Protein AF-0000000067512732 (afdb_homodimer)

Secondary structure (DSSP, 8-state):
--EEEEEEEEETTSSSHHHHHHHHHHHTT-EEEEEEEEEEEEETTEEEEEEEPPHHHHHHHHHHHHTTS-EEEEEE---BSHHHHHHHHHHHHHHT--SEEE----B-TTS-B-B-TTHHHHIIIIIGGG-SEE--BHHHHHHHHTS---SHHHHHHHHHHHHTTS-S-EEEBT---SSSEEEEEEEETTEEEEEEEEPP--S--BTHHHHHHHHHHHHHHTT--HHHHHHHHHHHHHHHHHT----SSSSPBP-TT-/--EEEEEEEEETTSSSHHHHHHHHHHHTT-EEEEEEEEEEEEETTEEEEEEEPPHHHHHHHHHHHHTTS-EEEEEE---BSHHHHHHHHHHHHHHT--SEEE----B-TTS-B-B-TTHHHHIIIIIGGG-SEE--BHHHHHHHHTS---SHHHHHHHHHHHHTTS-SEEEEBT---SSSEEEEEEEETTEEEEEEEEPP--S--BTHHHHHHHHHHHHHHTT--HHHHHHHHHHHHHHHHHT----SSSSPBP-TT-

Organism: Thermus thermophilus (strain ATCC 27634 / DSM 579 / HB8) (NCBI:txid300852)

pLDDT: mean 96.02, std 6.33, range [52.47, 98.94]

Sequence (516 aa):
MRVALTIAGSDSGGGAGVQADLKVFFRFGVYGTSALTLVTAQNTLGVQRVHLLPPEVVYAQIESVAQDFPLHAAKTGALGDAAIVEAVAEAVRRFGVRPLVVDPVMVAKSGDPLLAKEAAAALKERLFPLADLVTPNRLEAEALLGRPIRTLKEAEEAAKALLALGPKAVLLKGGHLEGEEAVDLLATRGGVLRFSAPRVHTRNTHGTGCTLSAAIAALLAKGRPLAEAVAEAKAYLTRALKTAPSLGHGHGPLDHWAMRVALTIAGSDSGGGAGVQADLKVFFRFGVYGTSALTLVTAQNTLGVQRVHLLPPEVVYAQIESVAQDFPLHAAKTGALGDAAIVEAVAEAVRRFGVRPLVVDPVMVAKSGDPLLAKEAAAALKERLFPLADLVTPNRLEAEALLGRPIRTLKEAEEAAKALLALGPKAVLLKGGHLEGEEAVDLLATRGGVLRFSAPRVHTRNTHGTGCTLSAAIAALLAKGRPLAEAVAEAKAYLTRALKTAPSLGHGHGPLDHWA

Radius of gyration: 22.58 Å; Cα contacts (8 Å, |Δi|>4): 1365; chains: 2; bounding box: 44×67×50 Å

Structure (mmCIF, N/CA/C/O backbone):
data_AF-0000000067512732-model_v1
#
loop_
_entity.id
_entity.type
_entity.pdbx_description
1 polymer 'hydroxymethylpyrimidine kinase'
#
loop_
_atom_site.group_PDB
_atom_site.id
_atom_site.type_symbol
_atom_site.label_atom_id
_atom_site.label_alt_id
_atom_site.label_comp_id
_atom_site.label_asym_id
_atom_site.label_entity_id
_atom_site.label_seq_id
_atom_site.pdbx_PDB_ins_code
_atom_site.Cartn_x
_atom_site.Cartn_y
_atom_site.Cartn_z
_atom_site.occupancy
_atom_site.B_iso_or_equiv
_atom_site.auth_seq_id
_atom_site.auth_comp_id
_atom_site.auth_asym_id
_atom_site.auth_atom_id
_atom_site.pdbx_PDB_model_num
ATOM 1 N N . MET A 1 1 ? -16.781 -0.708 -11.219 1 92.25 1 MET A N 1
ATOM 2 C CA . MET A 1 1 ? -15.344 -0.747 -10.961 1 92.25 1 MET A CA 1
ATOM 3 C C . MET A 1 1 ? -14.93 -2.107 -10.406 1 92.25 1 MET A C 1
ATOM 5 O O . MET A 1 1 ? -15.609 -2.672 -9.555 1 92.25 1 MET A O 1
ATOM 9 N N . ARG A 1 2 ? -13.883 -2.75 -10.992 1 97.62 2 ARG A N 1
ATOM 10 C CA . ARG A 1 2 ? -13.406 -4.055 -10.555 1 97.62 2 ARG A CA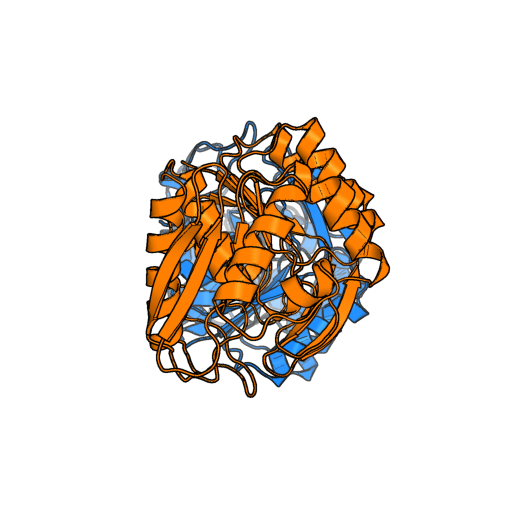 1
ATOM 11 C C . ARG A 1 2 ? -12.492 -3.926 -9.344 1 97.62 2 ARG A C 1
ATOM 13 O O . ARG A 1 2 ? -11.734 -2.959 -9.234 1 97.62 2 ARG A O 1
ATOM 20 N N . VAL A 1 3 ? -12.648 -4.887 -8.43 1 98.69 3 VAL A N 1
ATOM 21 C CA . VAL A 1 3 ? -11.922 -4.836 -7.164 1 98.69 3 VAL A CA 1
ATOM 22 C C . VAL A 1 3 ? -11.047 -6.078 -7.02 1 98.69 3 VAL A C 1
ATOM 24 O O . VAL A 1 3 ? -11.492 -7.195 -7.305 1 98.69 3 VAL A O 1
ATOM 27 N N . ALA A 1 4 ? -9.828 -5.891 -6.625 1 98.88 4 ALA A N 1
ATOM 28 C CA . ALA A 1 4 ? -8.922 -7.008 -6.344 1 98.88 4 ALA A CA 1
ATOM 29 C C . ALA A 1 4 ? -8.32 -6.891 -4.949 1 98.88 4 ALA A C 1
ATOM 31 O O . ALA A 1 4 ? -8.188 -5.785 -4.41 1 98.88 4 ALA A O 1
ATOM 32 N N . LEU A 1 5 ? -7.949 -8.031 -4.348 1 98.94 5 LEU A N 1
ATOM 33 C CA . LEU A 1 5 ? -7.34 -8.133 -3.025 1 98.94 5 LEU A CA 1
ATOM 34 C C . LEU A 1 5 ? -5.934 -8.711 -3.113 1 98.94 5 LEU A C 1
ATOM 36 O O . LEU A 1 5 ? -5.73 -9.773 -3.697 1 98.94 5 LEU A O 1
ATOM 40 N N . THR A 1 6 ? -4.973 -7.949 -2.658 1 98.94 6 THR A N 1
ATOM 41 C CA . THR A 1 6 ? -3.643 -8.516 -2.467 1 98.94 6 THR A CA 1
ATOM 42 C C . THR A 1 6 ? -3.443 -8.953 -1.019 1 98.94 6 THR A C 1
ATOM 44 O O . THR A 1 6 ? -3.752 -8.203 -0.09 1 98.94 6 THR A O 1
ATOM 47 N N . ILE A 1 7 ? -3.074 -10.188 -0.807 1 98.94 7 ILE A N 1
ATOM 48 C CA . ILE A 1 7 ? -2.715 -10.781 0.477 1 98.94 7 ILE A CA 1
ATOM 49 C C . ILE A 1 7 ? -1.218 -11.078 0.509 1 98.94 7 ILE A C 1
ATOM 51 O O . ILE A 1 7 ? -0.773 -12.117 0.015 1 98.94 7 ILE A O 1
ATOM 55 N N . ALA A 1 8 ? -0.439 -10.18 1.073 1 98.88 8 ALA A N 1
ATOM 56 C CA . ALA A 1 8 ? 1.006 -10.289 0.888 1 98.88 8 ALA A CA 1
ATOM 57 C C . ALA A 1 8 ? 1.756 -9.492 1.954 1 98.88 8 ALA A C 1
ATOM 59 O O . ALA A 1 8 ? 1.14 -8.859 2.814 1 98.88 8 ALA A O 1
ATOM 60 N N . GLY A 1 9 ? 3.057 -9.656 1.981 1 98.81 9 GLY A N 1
ATOM 61 C CA . GLY A 1 9 ? 3.906 -8.852 2.842 1 98.81 9 GLY A CA 1
ATOM 62 C C . GLY A 1 9 ? 4.078 -7.43 2.344 1 98.81 9 GLY A C 1
ATOM 63 O O . GLY A 1 9 ? 3.725 -7.117 1.206 1 98.81 9 GLY A O 1
ATOM 64 N N . SER A 1 10 ? 4.578 -6.613 3.264 1 98.81 10 SER A N 1
ATOM 65 C CA . SER A 1 10 ? 4.887 -5.219 2.953 1 98.81 10 SER A CA 1
ATOM 66 C C . SER A 1 10 ? 6.383 -5.023 2.725 1 98.81 10 SER A C 1
ATOM 68 O O . SER A 1 10 ? 7.203 -5.473 3.527 1 98.81 10 SER A O 1
ATOM 70 N N . ASP A 1 11 ? 6.695 -4.402 1.622 1 98.62 11 ASP A N 1
ATOM 71 C CA . ASP A 1 11 ? 8.047 -3.984 1.278 1 98.62 11 ASP A CA 1
ATOM 72 C C . ASP A 1 11 ? 8.219 -2.477 1.457 1 98.62 11 ASP A C 1
ATOM 74 O O . ASP A 1 11 ? 7.719 -1.69 0.649 1 98.62 11 ASP A O 1
ATOM 78 N N . SER A 1 12 ? 9.039 -2.098 2.428 1 98.88 12 SER A N 1
ATOM 79 C CA . SER A 1 12 ? 9.203 -0.68 2.729 1 98.88 12 SER A CA 1
ATOM 80 C C . SER A 1 12 ? 9.789 0.073 1.536 1 98.88 12 SER A C 1
ATOM 82 O O . SER A 1 12 ? 9.492 1.253 1.336 1 98.88 12 SER A O 1
ATOM 84 N N . GLY A 1 13 ? 10.547 -0.534 0.714 1 98.44 13 GLY A N 1
ATOM 85 C CA . GLY A 1 13 ? 11.172 0.103 -0.435 1 98.44 13 GLY A CA 1
ATOM 86 C C . GLY A 1 13 ? 10.211 0.33 -1.586 1 98.44 13 GLY A C 1
ATOM 87 O O . GLY A 1 13 ? 10.508 1.096 -2.506 1 98.44 13 GLY A O 1
ATOM 88 N N . GLY A 1 14 ? 9.07 -0.35 -1.559 1 98.38 14 GLY A N 1
ATOM 89 C CA . GLY A 1 14 ? 7.988 -0.065 -2.484 1 98.38 14 GLY A CA 1
ATOM 90 C C . GLY A 1 14 ? 8.102 -0.831 -3.789 1 98.38 14 GLY A C 1
ATOM 91 O O . GLY A 1 14 ? 7.258 -0.683 -4.676 1 98.38 14 GLY A O 1
ATOM 92 N N . GLY A 1 15 ? 9.125 -1.672 -3.938 1 97.75 15 GLY A N 1
ATOM 93 C CA . GLY A 1 15 ? 9.367 -2.346 -5.203 1 97.75 15 GLY A CA 1
ATOM 94 C C . GLY A 1 15 ? 8.688 -3.697 -5.297 1 97.75 15 GLY A C 1
ATOM 95 O O . GLY A 1 15 ? 8.539 -4.25 -6.391 1 97.75 15 GLY A O 1
ATOM 96 N N . ALA A 1 16 ? 8.289 -4.258 -4.211 1 98.19 16 ALA A N 1
ATOM 97 C CA . ALA A 1 16 ? 7.617 -5.555 -4.125 1 98.19 16 ALA A CA 1
ATOM 98 C C . ALA A 1 16 ? 6.473 -5.516 -3.117 1 98.19 16 ALA A C 1
ATOM 100 O O . ALA A 1 16 ? 5.996 -4.441 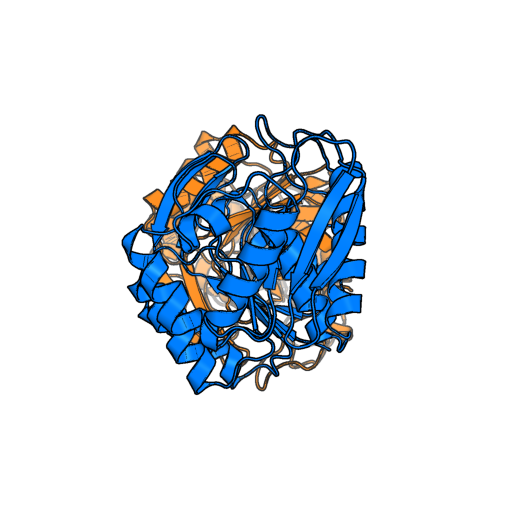-2.748 1 98.19 16 ALA A O 1
ATOM 101 N N . GLY A 1 17 ? 5.918 -6.66 -2.814 1 98.5 17 GLY A N 1
ATOM 102 C CA . GLY A 1 17 ? 4.891 -6.754 -1.789 1 98.5 17 GLY A CA 1
ATOM 103 C C . GLY A 1 17 ? 3.598 -6.059 -2.176 1 98.5 17 GLY A C 1
ATOM 104 O O . GLY A 1 17 ? 3.312 -5.883 -3.361 1 98.5 17 GLY A O 1
ATOM 105 N N . VAL A 1 18 ? 2.83 -5.684 -1.106 1 98.88 18 VAL A N 1
ATOM 106 C CA . VAL A 1 18 ? 1.534 -5.043 -1.302 1 98.88 18 VAL A CA 1
ATOM 107 C C . VAL A 1 18 ? 1.717 -3.719 -2.041 1 98.88 18 VAL A C 1
ATOM 109 O O . VAL A 1 18 ? 0.868 -3.328 -2.846 1 98.88 18 VAL A O 1
ATOM 112 N N . GLN A 1 19 ? 2.877 -3.059 -1.843 1 98.88 19 GLN A N 1
ATOM 113 C CA . GLN A 1 19 ? 3.145 -1.78 -2.492 1 98.88 19 GLN A CA 1
ATOM 114 C C . GLN A 1 19 ? 3.184 -1.933 -4.012 1 98.88 19 GLN A C 1
ATOM 116 O O . GLN A 1 19 ? 2.545 -1.166 -4.734 1 98.88 19 GLN A O 1
ATOM 121 N N . ALA A 1 20 ? 3.893 -2.947 -4.469 1 98.69 20 ALA A N 1
ATOM 122 C CA . ALA A 1 20 ? 3.941 -3.211 -5.906 1 98.69 20 ALA A CA 1
ATOM 123 C C . ALA A 1 20 ? 2.576 -3.654 -6.426 1 98.69 20 ALA A C 1
ATOM 125 O O . ALA A 1 20 ? 2.145 -3.221 -7.496 1 98.69 20 ALA A O 1
ATOM 126 N N . ASP A 1 21 ? 1.935 -4.504 -5.676 1 98.88 21 ASP A N 1
ATOM 127 C CA . ASP A 1 21 ? 0.63 -5.02 -6.082 1 98.88 21 ASP A CA 1
ATOM 128 C C . ASP A 1 21 ? -0.367 -3.883 -6.289 1 98.88 21 ASP A C 1
ATOM 130 O O . ASP A 1 21 ? -1.084 -3.855 -7.293 1 98.88 21 ASP A O 1
ATOM 134 N N . LEU A 1 22 ? -0.385 -2.957 -5.352 1 98.88 22 LEU A N 1
ATOM 135 C CA . LEU A 1 22 ? -1.334 -1.85 -5.41 1 98.88 22 LEU A CA 1
ATOM 136 C C . LEU A 1 22 ? -1.034 -0.941 -6.598 1 98.88 22 LEU A C 1
ATOM 138 O O . LEU A 1 22 ? -1.954 -0.443 -7.254 1 98.88 22 LEU A O 1
ATOM 142 N N . LYS A 1 23 ? 0.219 -0.67 -6.879 1 98.75 23 LYS A N 1
ATOM 143 C CA . LYS A 1 23 ? 0.593 0.124 -8.047 1 98.75 23 LYS A CA 1
ATOM 144 C C . LYS A 1 23 ? 0.144 -0.552 -9.336 1 98.75 23 LYS A C 1
ATOM 146 O O . LYS A 1 23 ? -0.382 0.106 -10.234 1 98.75 23 LYS A O 1
ATOM 151 N N . VAL A 1 24 ? 0.305 -1.882 -9.398 1 98.88 24 VAL A N 1
ATOM 152 C CA . VAL A 1 24 ? -0.055 -2.627 -10.602 1 98.88 24 VAL A CA 1
ATOM 153 C C . VAL A 1 24 ? -1.573 -2.633 -10.766 1 98.88 24 VAL A C 1
ATOM 155 O O . VAL A 1 24 ? -2.082 -2.404 -11.867 1 98.88 24 VAL A O 1
ATOM 158 N N . PHE A 1 25 ? -2.316 -2.938 -9.648 1 98.94 25 PHE A N 1
ATOM 159 C CA . PHE A 1 25 ? -3.771 -2.859 -9.719 1 98.94 25 PHE A CA 1
ATOM 160 C C . PHE A 1 25 ? -4.219 -1.502 -10.25 1 98.94 25 PHE A C 1
ATOM 162 O O . PHE A 1 25 ? -5.07 -1.426 -11.133 1 98.94 25 PHE A O 1
ATOM 169 N N . PHE A 1 26 ? -3.576 -0.448 -9.711 1 98.75 26 PHE A N 1
ATOM 170 C CA . PHE A 1 26 ? -3.904 0.915 -10.109 1 98.75 26 PHE A CA 1
ATOM 171 C C . PHE A 1 26 ? -3.625 1.124 -11.594 1 98.75 26 PHE A C 1
ATOM 173 O O . PHE A 1 26 ? -4.449 1.696 -12.312 1 98.75 26 PHE A O 1
ATOM 180 N N . ARG A 1 27 ? -2.498 0.645 -12.062 1 98.62 27 ARG A N 1
ATOM 181 C CA . ARG A 1 27 ? -2.088 0.765 -13.461 1 98.62 27 ARG A CA 1
ATOM 182 C C . ARG A 1 27 ? -3.113 0.125 -14.391 1 98.62 27 ARG A C 1
ATOM 184 O O . ARG A 1 27 ? -3.342 0.61 -15.5 1 98.62 27 ARG A O 1
ATOM 191 N N . PHE A 1 28 ? -3.711 -0.932 -13.984 1 98.75 28 PHE A N 1
ATOM 192 C CA . PHE A 1 28 ? -4.625 -1.695 -14.828 1 98.75 28 PHE A CA 1
ATOM 193 C C . PHE A 1 28 ? -6.062 -1.246 -14.609 1 98.75 28 PHE A C 1
ATOM 195 O O . PHE A 1 28 ? -6.996 -1.85 -15.148 1 98.75 28 PHE A O 1
ATOM 202 N N . GLY A 1 29 ? -6.293 -0.238 -13.773 1 98 29 GLY A N 1
ATOM 203 C CA . GLY A 1 29 ? -7.629 0.298 -13.57 1 98 29 GLY A CA 1
ATOM 204 C C . GLY A 1 29 ? -8.477 -0.552 -12.648 1 98 29 GLY A C 1
ATOM 205 O O . GLY A 1 29 ? -9.703 -0.59 -12.781 1 98 29 GLY A O 1
ATOM 206 N N . VAL A 1 30 ? -7.891 -1.265 -11.797 1 98.69 30 VAL A N 1
ATOM 207 C CA . VAL A 1 30 ? -8.562 -2.119 -10.828 1 98.69 30 VAL A CA 1
ATOM 208 C C . VAL A 1 30 ? -8.383 -1.54 -9.422 1 98.69 30 VAL A C 1
ATOM 210 O O . VAL A 1 30 ? -7.273 -1.172 -9.031 1 98.69 30 VAL A O 1
ATOM 213 N N . TYR A 1 31 ? -9.469 -1.393 -8.633 1 98.56 31 TYR A N 1
ATOM 214 C CA . TYR A 1 31 ? -9.375 -0.907 -7.262 1 98.56 31 TYR A CA 1
ATOM 215 C C . TYR A 1 31 ? -8.727 -1.947 -6.359 1 98.56 31 TYR A C 1
ATOM 217 O O . TYR A 1 31 ? -9.234 -3.064 -6.227 1 98.56 31 TYR A O 1
ATOM 225 N N . GLY A 1 32 ? -7.648 -1.54 -5.715 1 98.69 32 GLY A N 1
ATOM 226 C CA . GLY A 1 32 ? -6.891 -2.492 -4.918 1 98.69 32 GLY A CA 1
ATOM 227 C C . GLY A 1 32 ? -7.207 -2.418 -3.438 1 98.69 32 GLY A C 1
ATOM 228 O O . GLY A 1 32 ? -7.148 -1.341 -2.84 1 98.69 32 GLY A O 1
ATOM 229 N N . THR A 1 33 ? -7.527 -3.576 -2.832 1 98.88 33 THR A N 1
ATOM 230 C CA . THR A 1 33 ? -7.594 -3.789 -1.391 1 98.88 33 THR A CA 1
ATOM 231 C C . THR A 1 33 ? -6.434 -4.668 -0.923 1 98.88 33 THR A C 1
ATOM 233 O O . THR A 1 33 ? -5.668 -5.18 -1.74 1 98.88 33 THR A O 1
ATOM 236 N N . SER A 1 34 ? -6.254 -4.723 0.448 1 98.88 34 SER A N 1
ATOM 237 C CA . SER A 1 34 ? -5.066 -5.469 0.844 1 98.88 34 SER A CA 1
ATOM 238 C C . SER A 1 34 ? -5.246 -6.113 2.213 1 98.88 34 SER A C 1
ATOM 240 O O . SER A 1 34 ? -6.008 -5.613 3.045 1 98.88 34 SER A O 1
ATOM 242 N N . ALA A 1 35 ? -4.652 -7.191 2.424 1 98.94 35 ALA A N 1
ATOM 243 C CA . ALA A 1 35 ? -4.406 -7.852 3.703 1 98.94 35 ALA A CA 1
ATOM 244 C C . ALA A 1 35 ? -2.92 -8.133 3.9 1 98.94 35 ALA A C 1
ATOM 246 O O . ALA A 1 35 ? -2.332 -8.938 3.176 1 98.94 35 ALA A O 1
ATOM 247 N N . LEU A 1 36 ? -2.357 -7.473 4.879 1 98.94 36 LEU A N 1
ATOM 248 C CA . LEU A 1 36 ? -0.932 -7.617 5.152 1 98.94 36 LEU A CA 1
ATOM 249 C C . LEU A 1 36 ? -0.655 -8.883 5.953 1 98.94 36 LEU A C 1
ATOM 251 O O . LEU A 1 36 ? -1.399 -9.211 6.879 1 98.94 36 LEU A O 1
ATOM 255 N N . THR A 1 37 ? 0.422 -9.539 5.613 1 98.94 37 THR A N 1
ATOM 256 C CA . THR A 1 37 ? 0.777 -10.789 6.281 1 98.94 37 THR A CA 1
ATOM 257 C C . THR A 1 37 ? 2.035 -10.609 7.125 1 98.94 37 THR A C 1
ATOM 259 O O . THR A 1 37 ? 2.162 -11.203 8.195 1 98.94 37 THR A O 1
ATOM 262 N N . LEU A 1 38 ? 2.928 -9.898 6.637 1 98.88 38 LEU A N 1
ATOM 263 C CA . LEU A 1 38 ? 4.172 -9.547 7.312 1 98.88 38 LEU A CA 1
ATOM 264 C C . LEU A 1 38 ? 4.668 -8.18 6.852 1 98.88 38 LEU A C 1
ATOM 266 O O . LEU A 1 38 ? 4.234 -7.672 5.816 1 98.88 38 LEU A O 1
ATOM 270 N N . VAL A 1 39 ? 5.508 -7.574 7.691 1 98.88 39 VAL A N 1
ATOM 271 C CA . VAL A 1 39 ? 6.105 -6.277 7.398 1 98.88 39 VAL A CA 1
ATOM 272 C C . VAL A 1 39 ? 7.629 -6.402 7.375 1 98.88 39 VAL A C 1
ATOM 274 O O . VAL A 1 39 ? 8.234 -6.91 8.32 1 98.88 39 VAL A O 1
ATOM 277 N N . THR A 1 40 ? 8.234 -5.941 6.266 1 98.69 40 THR A N 1
ATOM 278 C CA . THR A 1 40 ? 9.695 -5.949 6.211 1 98.69 40 THR A CA 1
ATOM 279 C C . THR A 1 40 ? 10.242 -4.523 6.246 1 98.69 40 THR A C 1
ATOM 281 O O . THR A 1 40 ? 9.609 -3.6 5.73 1 98.69 40 THR A O 1
ATOM 284 N N . ALA A 1 41 ? 11.344 -4.371 6.984 1 98.81 41 ALA A N 1
ATOM 285 C CA . ALA A 1 41 ? 12.273 -3.297 6.648 1 98.81 41 ALA A CA 1
ATOM 286 C C . ALA A 1 41 ? 13.211 -3.721 5.527 1 98.81 41 ALA A C 1
ATOM 288 O O . ALA A 1 41 ? 14.062 -4.598 5.715 1 98.81 41 ALA A O 1
ATOM 289 N N . GLN A 1 42 ? 12.93 -3.119 4.406 1 98.12 42 GLN A N 1
ATOM 290 C CA . GLN A 1 42 ? 13.562 -3.633 3.195 1 98.12 42 GLN A CA 1
ATOM 291 C C . GLN A 1 42 ? 13.828 -2.51 2.197 1 98.12 42 GLN A C 1
ATOM 293 O O . GLN A 1 42 ? 13.094 -1.521 2.154 1 98.12 42 GLN A O 1
ATOM 298 N N . ASN A 1 43 ? 14.969 -2.598 1.552 1 97.56 43 ASN A N 1
ATOM 299 C CA . ASN A 1 43 ? 15.352 -1.709 0.46 1 97.56 43 ASN A CA 1
ATOM 300 C C . ASN A 1 43 ? 16.031 -2.475 -0.673 1 97.56 43 ASN A C 1
ATOM 302 O O . ASN A 1 43 ? 15.859 -3.689 -0.793 1 97.56 43 ASN A O 1
ATOM 306 N N . THR A 1 44 ? 16.672 -1.783 -1.663 1 96.56 44 THR A N 1
ATOM 307 C CA . THR A 1 44 ? 17.188 -2.457 -2.848 1 96.56 44 THR A CA 1
ATOM 308 C C . THR A 1 44 ? 18.406 -3.309 -2.492 1 96.56 44 THR A C 1
ATOM 310 O O . THR A 1 44 ? 18.844 -4.133 -3.295 1 96.56 44 THR A O 1
ATOM 313 N N . LEU A 1 45 ? 18.938 -3.176 -1.283 1 96.69 45 LEU A N 1
ATOM 314 C CA . LEU A 1 45 ? 20.109 -3.92 -0.848 1 96.69 45 LEU A CA 1
ATOM 315 C C . LEU A 1 45 ? 19.719 -5.191 -0.11 1 96.69 45 LEU A C 1
ATOM 317 O O . LEU A 1 45 ? 20.547 -6.07 0.122 1 96.69 45 LEU A O 1
ATOM 321 N N . GLY A 1 46 ? 18.453 -5.297 0.259 1 96.5 46 GLY A N 1
ATOM 322 C CA . GLY A 1 46 ? 18 -6.512 0.912 1 96.5 46 GLY A CA 1
ATOM 323 C C . GLY A 1 46 ? 17.031 -6.246 2.053 1 96.5 46 GLY A C 1
ATOM 324 O O . GLY A 1 46 ? 16.516 -5.133 2.195 1 96.5 46 GLY A O 1
ATOM 325 N N . VAL A 1 47 ? 16.703 -7.34 2.787 1 97.94 47 VAL A N 1
ATOM 326 C CA . VAL A 1 47 ? 15.781 -7.293 3.922 1 97.94 47 VAL A CA 1
ATOM 327 C C . VAL A 1 47 ? 16.578 -7.141 5.219 1 97.94 47 VAL A C 1
ATOM 329 O O . VAL A 1 47 ? 17.438 -7.961 5.523 1 97.94 47 VAL A O 1
ATOM 332 N N . GLN A 1 48 ? 16.25 -6.09 5.961 1 98.25 48 GLN A N 1
ATOM 333 C CA . GLN A 1 48 ? 16.969 -5.832 7.211 1 98.25 48 GLN A CA 1
ATOM 334 C C . GLN A 1 48 ? 16.203 -6.402 8.398 1 98.25 48 GLN A C 1
ATOM 336 O O . GLN A 1 48 ? 16.797 -6.738 9.43 1 98.25 48 GLN A O 1
ATOM 341 N N . ARG A 1 49 ? 14.898 -6.473 8.266 1 98.06 49 ARG A N 1
ATOM 342 C CA . ARG A 1 49 ? 14.039 -6.984 9.328 1 98.06 49 ARG A CA 1
ATOM 343 C C . ARG A 1 49 ? 12.742 -7.547 8.766 1 98.06 49 ARG A C 1
ATOM 345 O O . ARG A 1 49 ? 12.227 -7.043 7.766 1 98.06 49 ARG A O 1
ATOM 352 N N . VAL A 1 50 ? 12.211 -8.602 9.453 1 98.44 50 VAL A N 1
ATOM 353 C CA . VAL A 1 50 ? 10.906 -9.172 9.133 1 98.44 50 VAL A CA 1
ATOM 354 C C . VAL A 1 50 ? 10.047 -9.219 10.391 1 98.44 50 VAL A C 1
ATOM 356 O O . VAL A 1 50 ? 10.516 -9.617 11.461 1 98.44 50 VAL A O 1
ATOM 359 N N . HIS A 1 51 ? 8.875 -8.727 10.289 1 98.75 51 HIS A N 1
ATOM 360 C CA . HIS A 1 51 ? 7.887 -8.805 11.352 1 98.75 51 HIS A CA 1
ATOM 361 C C . HIS A 1 51 ? 6.605 -9.477 10.875 1 98.75 51 HIS A C 1
ATOM 363 O O . HIS A 1 51 ? 5.859 -8.906 10.078 1 98.75 51 HIS A O 1
ATOM 369 N N . LEU A 1 52 ? 6.301 -10.68 11.391 1 98.75 52 LEU A N 1
ATOM 370 C CA . LEU A 1 52 ? 5.082 -11.391 11.016 1 98.75 52 LEU A CA 1
ATOM 371 C C . LEU A 1 52 ? 3.879 -10.844 11.773 1 98.75 52 LEU A C 1
ATOM 373 O O . LEU A 1 52 ? 3.975 -10.531 12.961 1 98.75 52 LEU A O 1
ATOM 377 N N . LEU A 1 53 ? 2.777 -10.664 11.078 1 98.88 53 LEU A N 1
ATOM 378 C CA . LEU A 1 53 ? 1.535 -10.312 11.758 1 98.88 53 LEU A CA 1
ATOM 379 C C . LEU A 1 53 ? 0.886 -11.555 12.375 1 98.88 53 LEU A C 1
ATOM 381 O O . LEU A 1 53 ? 1.052 -12.664 11.859 1 98.88 53 LEU A O 1
ATOM 385 N N . PRO A 1 54 ? 0.098 -11.32 13.469 1 98.81 54 PRO A N 1
ATOM 386 C CA . PRO A 1 54 ? -0.693 -12.445 13.969 1 98.81 54 PRO A CA 1
ATOM 387 C C . PRO A 1 54 ? -1.694 -12.969 12.938 1 98.81 54 PRO A C 1
ATOM 389 O O . PRO A 1 54 ? -2.352 -12.172 12.258 1 98.81 54 PRO A O 1
ATOM 392 N N . PRO A 1 55 ? -1.806 -14.336 12.828 1 98.81 55 PRO A N 1
ATOM 393 C CA . PRO A 1 55 ? -2.717 -14.906 11.836 1 98.81 55 PRO A CA 1
ATOM 394 C C . PRO A 1 55 ? -4.141 -14.375 11.969 1 98.81 55 PRO A C 1
ATOM 396 O O . PRO A 1 55 ? -4.832 -14.195 10.961 1 98.81 55 PRO A O 1
ATOM 399 N N . GLU A 1 56 ? -4.574 -14.094 13.195 1 98.81 56 GLU A N 1
ATOM 400 C CA . GLU A 1 56 ? -5.934 -13.602 13.398 1 98.81 56 GLU A CA 1
ATOM 401 C C . GLU A 1 56 ? -6.113 -12.203 12.812 1 98.81 56 GLU A C 1
ATOM 403 O O . GLU A 1 56 ? -7.207 -11.844 12.375 1 98.81 56 GLU A O 1
ATOM 408 N N . VAL A 1 57 ? -5.027 -11.414 12.82 1 98.88 57 VAL A N 1
ATOM 409 C CA . VAL A 1 57 ? -5.066 -10.086 12.211 1 98.88 57 VAL A CA 1
ATOM 410 C C . VAL A 1 57 ? -5.156 -10.211 10.695 1 98.88 57 VAL A C 1
ATOM 412 O O . VAL A 1 57 ? -5.91 -9.484 10.047 1 98.88 57 VAL A O 1
ATOM 415 N N . VAL A 1 58 ? -4.398 -11.156 10.133 1 98.94 58 VAL A N 1
ATOM 416 C CA . VAL A 1 58 ? -4.438 -11.406 8.695 1 98.94 58 VAL A CA 1
ATOM 417 C C . VAL A 1 58 ? -5.848 -11.828 8.281 1 98.94 58 VAL A C 1
ATOM 419 O O . VAL A 1 58 ? -6.414 -11.273 7.336 1 98.94 58 VAL A O 1
ATOM 422 N N . TYR A 1 59 ? -6.441 -12.734 9.031 1 98.94 59 TYR A N 1
ATOM 423 C CA . TYR A 1 59 ? -7.789 -13.219 8.766 1 98.94 59 TYR A CA 1
ATOM 424 C C . TYR A 1 59 ? -8.797 -12.078 8.828 1 98.94 59 TYR A C 1
ATOM 426 O O . TYR A 1 59 ? -9.664 -11.961 7.957 1 98.94 59 TYR A O 1
ATOM 434 N N . ALA A 1 60 ? -8.672 -11.258 9.836 1 98.94 60 ALA A N 1
ATOM 435 C CA . ALA A 1 60 ? -9.625 -10.172 10.055 1 98.94 60 ALA A CA 1
ATOM 436 C C . ALA A 1 60 ? -9.594 -9.18 8.891 1 98.94 60 ALA A C 1
ATOM 438 O O . ALA A 1 60 ? -10.625 -8.617 8.523 1 98.94 60 ALA A O 1
ATOM 439 N N . GLN A 1 61 ? -8.414 -8.898 8.375 1 98.94 61 GLN A N 1
ATOM 440 C CA . GLN A 1 61 ? -8.312 -8.016 7.223 1 98.94 61 GLN A CA 1
ATOM 441 C C . GLN A 1 61 ? -9.086 -8.57 6.031 1 98.94 61 GLN A C 1
ATOM 443 O O . GLN A 1 61 ? -9.852 -7.844 5.391 1 98.94 61 GLN A O 1
ATOM 448 N N . ILE A 1 62 ? -8.875 -9.859 5.723 1 98.94 62 ILE A N 1
ATOM 449 C CA . ILE A 1 62 ? -9.539 -10.492 4.59 1 98.94 62 ILE A CA 1
ATOM 450 C C . ILE A 1 62 ? -11.055 -10.484 4.812 1 98.94 62 ILE A C 1
ATOM 452 O O . ILE A 1 62 ? -11.82 -10.156 3.9 1 98.94 62 ILE A O 1
ATOM 456 N N . GLU A 1 63 ? -11.453 -10.805 6.004 1 98.88 63 GLU A N 1
ATOM 457 C CA . GLU A 1 63 ? -12.867 -10.82 6.363 1 98.88 63 GLU A CA 1
ATOM 458 C C . GLU A 1 63 ? -13.508 -9.445 6.156 1 98.88 63 GLU A C 1
ATOM 460 O O . GLU A 1 63 ? -14.586 -9.344 5.566 1 98.88 63 GLU A O 1
ATOM 465 N N . SER A 1 64 ? -12.844 -8.414 6.645 1 98.75 64 SER A N 1
ATOM 466 C CA . SER A 1 64 ? -13.367 -7.059 6.516 1 98.75 64 SER A CA 1
ATOM 467 C C . SER A 1 64 ? -13.578 -6.684 5.051 1 98.75 64 SER A C 1
ATOM 469 O O . SER A 1 64 ? -14.602 -6.082 4.703 1 98.75 64 SER A O 1
ATOM 471 N N . VAL A 1 65 ? -12.672 -7.012 4.207 1 98.75 65 VAL A N 1
ATOM 472 C CA . VAL A 1 65 ? -12.734 -6.664 2.791 1 98.75 65 VAL A CA 1
ATOM 473 C C . VAL A 1 65 ? -13.812 -7.496 2.102 1 98.75 65 VAL A C 1
ATOM 475 O O . VAL A 1 65 ? -14.656 -6.957 1.377 1 98.75 65 VAL A O 1
ATOM 478 N N . ALA A 1 66 ? -13.82 -8.773 2.35 1 98.62 66 ALA A N 1
ATOM 479 C CA . ALA A 1 66 ? -14.711 -9.711 1.659 1 98.62 66 ALA A CA 1
ATOM 480 C C . ALA A 1 66 ? -16.172 -9.43 2.002 1 98.62 66 ALA A C 1
ATOM 482 O O . ALA A 1 66 ? -17.062 -9.664 1.185 1 98.62 66 ALA A O 1
ATOM 483 N N . GLN A 1 67 ? -16.406 -8.883 3.127 1 98.06 67 GLN A N 1
ATOM 484 C CA . GLN A 1 67 ? -17.781 -8.672 3.586 1 98.06 67 GLN A CA 1
ATOM 485 C C . GLN A 1 67 ? -18.344 -7.355 3.064 1 98.06 67 GLN A C 1
ATOM 487 O O . GLN A 1 67 ? -19.547 -7.125 3.123 1 98.06 67 GLN A O 1
ATOM 492 N N . ASP A 1 68 ? -17.531 -6.551 2.508 1 98 68 ASP A N 1
ATOM 493 C CA . ASP A 1 68 ? -17.969 -5.195 2.193 1 98 68 ASP A CA 1
ATOM 494 C C . ASP A 1 68 ? -17.75 -4.875 0.717 1 98 68 ASP A C 1
ATOM 496 O O . ASP A 1 68 ? -18.547 -4.148 0.112 1 98 68 ASP A O 1
ATOM 500 N N . PHE A 1 69 ? -16.688 -5.398 0.094 1 97.75 69 PHE A N 1
ATOM 501 C CA . PHE A 1 69 ? -16.328 -5.102 -1.291 1 97.75 69 PHE A CA 1
ATOM 502 C C . PHE A 1 69 ? -16.656 -6.289 -2.193 1 97.75 69 PHE A C 1
ATOM 504 O O . PHE A 1 69 ? -16.531 -7.441 -1.78 1 97.75 69 PHE A O 1
ATOM 511 N N . PRO A 1 70 ? -17.125 -5.992 -3.389 1 96.81 70 PRO A N 1
ATOM 512 C CA . PRO A 1 70 ? -17.266 -7.062 -4.379 1 96.81 70 PRO A CA 1
ATOM 513 C C . PRO A 1 70 ? -15.922 -7.512 -4.957 1 96.81 70 PRO A C 1
ATOM 515 O O . PRO A 1 70 ? -15.484 -6.992 -5.988 1 96.81 70 PRO A O 1
ATOM 518 N N . LEU A 1 71 ? -15.328 -8.539 -4.402 1 98.12 71 LEU A N 1
ATOM 519 C CA . LEU A 1 71 ? -14.023 -9.008 -4.859 1 98.12 71 LEU A CA 1
ATOM 520 C C . LEU A 1 71 ? -14.148 -9.742 -6.191 1 98.12 71 LEU A C 1
ATOM 522 O O . LEU A 1 71 ? -14.953 -10.672 -6.324 1 98.12 71 LEU A O 1
ATOM 526 N N . HIS A 1 72 ? -13.305 -9.281 -7.168 1 98.75 72 HIS A N 1
ATOM 527 C CA . HIS A 1 72 ? -13.328 -9.883 -8.5 1 98.75 72 HIS A CA 1
ATOM 528 C C . HIS A 1 72 ? -12.102 -10.758 -8.727 1 98.75 72 HIS A C 1
ATOM 530 O O . HIS A 1 72 ? -12.07 -11.562 -9.664 1 98.75 72 HIS A O 1
ATOM 536 N N . ALA A 1 73 ? -11.086 -10.617 -7.938 1 98.88 73 ALA A N 1
ATOM 537 C CA . ALA A 1 73 ? -9.898 -11.461 -7.93 1 98.88 73 ALA A CA 1
ATOM 538 C C . ALA A 1 73 ? -9.062 -11.219 -6.676 1 98.88 73 ALA A C 1
ATOM 540 O O . ALA A 1 73 ? -9.258 -10.219 -5.977 1 98.88 73 ALA A O 1
ATOM 541 N N . ALA A 1 74 ? -8.156 -12.102 -6.395 1 98.94 74 ALA A N 1
ATOM 542 C CA . ALA A 1 74 ? -7.176 -11.938 -5.32 1 98.94 74 ALA A CA 1
ATOM 543 C C . ALA A 1 74 ? -5.836 -12.562 -5.699 1 98.94 74 ALA A C 1
ATOM 545 O O . ALA A 1 74 ? -5.766 -13.414 -6.586 1 98.94 74 ALA A O 1
ATOM 546 N N . LYS A 1 75 ? -4.82 -12.094 -5.098 1 98.81 75 LYS A N 1
ATOM 547 C CA . LYS A 1 75 ? -3.51 -12.727 -5.234 1 98.81 75 LYS A CA 1
ATOM 548 C C . LYS A 1 75 ? -2.773 -12.758 -3.896 1 98.81 75 LYS A C 1
ATOM 550 O O . LYS A 1 75 ? -2.992 -11.898 -3.039 1 98.81 75 LYS A O 1
ATOM 555 N N . THR A 1 76 ? -1.954 -13.773 -3.736 1 98.88 76 THR A N 1
ATOM 556 C CA . THR A 1 76 ? -1.092 -13.836 -2.561 1 98.88 76 THR A CA 1
ATOM 557 C C . THR A 1 76 ? 0.36 -13.555 -2.941 1 98.88 76 THR A C 1
ATOM 559 O O . THR A 1 76 ? 0.743 -13.703 -4.105 1 98.88 76 THR A O 1
ATOM 562 N N . GLY A 1 77 ? 1.086 -13.023 -2.035 1 98.62 77 GLY A N 1
ATOM 563 C CA . GLY A 1 77 ? 2.537 -12.945 -2.051 1 98.62 77 GLY A CA 1
ATOM 564 C C . GLY A 1 77 ? 3.188 -13.641 -0.868 1 98.62 77 GLY A C 1
ATOM 565 O O . GLY A 1 77 ? 2.846 -14.773 -0.543 1 98.62 77 GLY A O 1
ATOM 566 N N . ALA A 1 78 ? 4.16 -13.008 -0.228 1 98.62 78 ALA A N 1
ATOM 567 C CA . ALA A 1 78 ? 4.84 -13.578 0.931 1 98.62 78 ALA A CA 1
ATOM 568 C C . ALA A 1 78 ? 3.867 -13.805 2.082 1 98.62 78 ALA A C 1
ATOM 570 O O . ALA A 1 78 ? 3.156 -12.883 2.496 1 98.62 78 ALA A O 1
ATOM 571 N N . LEU A 1 79 ? 3.932 -15.055 2.607 1 98.69 79 LEU A N 1
ATOM 572 C CA . LEU A 1 79 ? 2.941 -15.406 3.621 1 98.69 79 LEU A CA 1
ATOM 573 C C . LEU A 1 79 ? 3.615 -15.734 4.949 1 98.69 79 LEU A C 1
ATOM 575 O O . LEU A 1 79 ? 2.938 -15.992 5.945 1 98.69 79 LEU A O 1
ATOM 579 N N . GLY A 1 80 ? 4.898 -15.766 5.004 1 98.19 80 GLY A N 1
ATOM 580 C CA . GLY A 1 80 ? 5.664 -15.758 6.242 1 98.19 80 GLY A CA 1
ATOM 581 C C . GLY A 1 80 ? 5.809 -17.125 6.863 1 98.19 80 GLY A C 1
ATOM 582 O O . GLY A 1 80 ? 6.895 -17.719 6.848 1 98.19 80 GLY A O 1
ATOM 583 N N . ASP A 1 81 ? 4.605 -17.734 7.375 1 98.25 81 ASP A N 1
ATOM 584 C CA . ASP A 1 81 ? 4.695 -19.016 8.047 1 98.25 81 ASP A CA 1
ATOM 585 C C . ASP A 1 81 ? 3.408 -19.828 7.875 1 98.25 81 ASP A C 1
ATOM 587 O O . ASP A 1 81 ? 2.484 -19.375 7.184 1 98.25 81 ASP A O 1
ATOM 591 N N . ALA A 1 82 ? 3.443 -21.047 8.477 1 98.44 82 ALA A N 1
ATOM 592 C CA . ALA A 1 82 ? 2.348 -21.984 8.258 1 98.44 82 ALA A CA 1
ATOM 593 C C . ALA A 1 82 ? 1.044 -21.469 8.852 1 98.44 82 ALA A C 1
ATOM 595 O O . ALA A 1 82 ? -0.031 -21.672 8.281 1 98.44 82 ALA A O 1
ATOM 596 N N . ALA A 1 83 ? 1.131 -20.828 9.984 1 98.75 83 ALA A N 1
ATOM 597 C CA . ALA A 1 83 ? -0.063 -20.312 10.656 1 98.75 83 ALA A CA 1
ATOM 598 C C . ALA A 1 83 ? -0.764 -19.266 9.797 1 98.75 83 ALA A C 1
ATOM 600 O O . ALA A 1 83 ? -1.994 -19.25 9.703 1 98.75 83 ALA A O 1
ATOM 601 N N . ILE A 1 84 ? -0.027 -18.391 9.195 1 98.88 84 ILE A N 1
ATOM 602 C CA . ILE A 1 84 ? -0.595 -17.375 8.32 1 98.88 84 ILE A CA 1
ATOM 603 C C . ILE A 1 84 ? -1.173 -18.016 7.066 1 98.88 84 ILE A C 1
ATOM 605 O O . ILE A 1 84 ? -2.266 -17.672 6.621 1 98.88 84 ILE A O 1
ATOM 609 N N . VAL A 1 85 ? -0.435 -19 6.477 1 98.81 85 VAL A N 1
ATOM 610 C CA . VAL A 1 85 ? -0.94 -19.719 5.312 1 98.81 85 VAL A CA 1
ATOM 611 C C . VAL A 1 85 ? -2.305 -20.328 5.633 1 98.81 85 VAL A C 1
ATOM 613 O O . VAL A 1 85 ? -3.24 -20.219 4.836 1 98.81 85 VAL A O 1
ATOM 616 N N . GLU A 1 86 ? -2.398 -20.906 6.738 1 98.75 86 GLU A N 1
ATOM 617 C CA . GLU A 1 86 ? -3.639 -21.562 7.148 1 98.75 86 GLU A CA 1
ATOM 618 C C . GLU A 1 86 ? -4.758 -20.531 7.34 1 98.75 86 GLU A C 1
ATOM 620 O O . GLU A 1 86 ? -5.898 -20.781 6.941 1 98.75 86 GLU A O 1
ATOM 625 N N . ALA A 1 87 ? -4.469 -19.438 7.941 1 98.88 87 ALA A N 1
ATOM 626 C CA . ALA A 1 87 ? -5.457 -18.375 8.133 1 98.88 87 ALA A CA 1
ATOM 627 C C . ALA A 1 87 ? -5.957 -17.844 6.793 1 98.88 87 ALA A C 1
ATOM 629 O O . ALA A 1 87 ? -7.156 -17.609 6.625 1 98.88 87 ALA A O 1
ATOM 630 N N . VAL A 1 88 ? -5.055 -17.656 5.891 1 98.94 88 VAL A N 1
ATOM 631 C CA . VAL A 1 88 ? -5.402 -17.172 4.562 1 98.94 88 VAL A CA 1
ATOM 632 C C . VAL A 1 88 ? -6.285 -18.188 3.848 1 98.94 88 VAL A C 1
ATOM 634 O O . VAL A 1 88 ? -7.32 -17.828 3.277 1 98.94 88 VAL A O 1
ATOM 637 N N . ALA A 1 89 ? -5.879 -19.422 3.887 1 98.81 89 ALA A N 1
ATOM 638 C CA . ALA A 1 89 ? -6.648 -20.469 3.24 1 98.81 89 ALA A CA 1
ATOM 639 C C . ALA A 1 89 ? -8.062 -20.547 3.811 1 98.81 89 ALA A C 1
ATOM 641 O O . ALA A 1 89 ? -9.031 -20.688 3.062 1 98.81 89 ALA A O 1
ATOM 642 N N . GLU A 1 90 ? -8.141 -20.484 5.07 1 98.81 90 GLU A N 1
ATOM 643 C CA . GLU A 1 90 ? -9.438 -20.516 5.734 1 98.81 90 GLU A CA 1
ATOM 644 C C . GLU A 1 90 ? -10.32 -19.359 5.281 1 98.81 90 GLU A C 1
ATOM 646 O O . GLU A 1 90 ? -11.5 -19.547 4.977 1 98.81 90 GLU A O 1
ATOM 651 N N . ALA A 1 91 ? -9.805 -18.188 5.277 1 98.88 91 ALA A N 1
ATOM 652 C CA . ALA A 1 91 ? -10.562 -17.016 4.871 1 98.88 91 ALA A CA 1
ATOM 653 C C . ALA A 1 91 ? -11.008 -17.125 3.414 1 98.88 91 ALA A C 1
ATOM 655 O O . ALA A 1 91 ? -12.156 -16.828 3.084 1 98.88 91 ALA A O 1
ATOM 656 N N . VAL A 1 92 ? -10.078 -17.547 2.566 1 98.75 92 VAL A N 1
ATOM 657 C CA . VAL A 1 92 ? -10.359 -17.672 1.142 1 98.75 92 VAL A CA 1
ATOM 658 C C . VAL A 1 92 ? -11.516 -18.656 0.932 1 98.75 92 VAL A C 1
ATOM 660 O O . VAL A 1 92 ? -12.422 -18.391 0.133 1 98.75 92 VAL A O 1
ATOM 663 N N . ARG A 1 93 ? -11.461 -19.719 1.653 1 98.31 93 ARG A N 1
ATOM 664 C CA . ARG A 1 93 ? -12.516 -20.719 1.558 1 98.31 93 ARG A CA 1
ATOM 665 C C . ARG A 1 93 ? -13.844 -20.172 2.068 1 98.31 93 ARG A C 1
ATOM 667 O O . ARG A 1 93 ? -14.875 -20.312 1.404 1 98.31 93 ARG A O 1
ATOM 674 N N . ARG A 1 94 ? -13.812 -19.625 3.15 1 98.5 94 ARG A N 1
ATOM 675 C CA . ARG A 1 94 ? -15.023 -19.172 3.832 1 98.5 94 ARG A CA 1
ATOM 676 C C . ARG A 1 94 ? -15.75 -18.109 3.014 1 98.5 94 ARG A C 1
ATOM 678 O O . ARG A 1 94 ? -16.984 -18.125 2.928 1 98.5 94 ARG A O 1
ATOM 685 N N . PHE A 1 95 ? -15 -17.234 2.424 1 98.5 95 PHE A N 1
ATOM 686 C CA . PHE A 1 95 ? -15.633 -16.078 1.79 1 98.5 95 PHE A CA 1
ATOM 687 C C . PHE A 1 95 ? -15.68 -16.25 0.276 1 98.5 95 PHE A C 1
ATOM 689 O O . PHE A 1 95 ? -16.078 -15.344 -0.446 1 98.5 95 PHE A O 1
ATOM 696 N N . GLY A 1 96 ? -15.242 -17.391 -0.211 1 97.75 96 GLY A N 1
ATOM 697 C CA . GLY A 1 96 ? -15.312 -17.703 -1.628 1 97.75 96 GLY A CA 1
ATOM 698 C C . GLY A 1 96 ? -14.516 -16.75 -2.496 1 97.75 96 GLY A C 1
ATOM 699 O O . GLY A 1 96 ? -15 -16.281 -3.527 1 97.75 96 GLY A O 1
ATOM 700 N N . VAL A 1 97 ? -13.289 -16.391 -2.072 1 96.88 97 VAL A N 1
ATOM 701 C CA . VAL A 1 97 ? -12.438 -15.453 -2.791 1 96.88 97 VAL A CA 1
ATOM 702 C C . VAL A 1 97 ? -11.883 -16.125 -4.047 1 96.88 97 VAL A C 1
ATOM 704 O O . VAL A 1 97 ? -11.047 -17.016 -3.961 1 96.88 97 VAL A O 1
ATOM 707 N N . ARG A 1 98 ? -12.297 -15.695 -5.188 1 97.19 98 ARG A N 1
ATOM 708 C CA . ARG A 1 98 ? -11.898 -16.25 -6.477 1 97.19 98 ARG A CA 1
ATOM 709 C C . ARG A 1 98 ? -12.102 -15.227 -7.598 1 97.19 98 ARG A C 1
ATOM 711 O O . ARG A 1 98 ? -13 -14.383 -7.52 1 97.19 98 ARG A O 1
ATOM 718 N N . PRO A 1 99 ? -11.32 -15.359 -8.664 1 98.75 99 PRO A N 1
ATOM 719 C CA . PRO A 1 99 ? -10.172 -16.25 -8.844 1 98.75 99 PRO A CA 1
ATOM 720 C C . PRO A 1 99 ? -8.992 -15.883 -7.941 1 98.75 99 PRO A C 1
ATOM 722 O O . PRO A 1 99 ? -8.828 -14.711 -7.582 1 98.75 99 PRO A O 1
ATOM 725 N N . LEU A 1 100 ? -8.242 -16.828 -7.531 1 98.94 100 LEU A N 1
ATOM 726 C CA . LEU A 1 100 ? -7.094 -16.641 -6.648 1 98.94 100 LEU A CA 1
ATOM 727 C C . LEU A 1 100 ? -5.797 -16.984 -7.367 1 98.94 100 LEU A C 1
ATOM 729 O O . LEU A 1 100 ? -5.625 -18.109 -7.844 1 98.94 100 LEU A O 1
ATOM 733 N N . VAL A 1 101 ? -4.938 -15.992 -7.52 1 98.94 101 VAL A N 1
ATOM 734 C CA . VAL A 1 101 ? -3.576 -16.188 -8.008 1 98.94 101 VAL A CA 1
ATOM 735 C C . VAL A 1 101 ? -2.617 -16.328 -6.832 1 98.94 101 VAL A C 1
ATOM 737 O O . VAL A 1 101 ? -2.529 -15.438 -5.984 1 98.94 101 VAL A O 1
ATOM 740 N N . VAL A 1 102 ? -1.875 -17.422 -6.758 1 98.88 102 VAL A N 1
ATOM 741 C CA . VAL A 1 102 ? -0.962 -17.656 -5.645 1 98.88 102 VAL A CA 1
ATOM 742 C C . VAL A 1 102 ? 0.482 -17.547 -6.129 1 98.88 102 VAL A C 1
ATOM 744 O O . VAL A 1 102 ? 0.953 -18.391 -6.891 1 98.88 102 VAL A O 1
ATOM 747 N N . ASP A 1 103 ? 1.103 -16.5 -5.75 1 98.56 103 ASP A N 1
ATOM 748 C CA . ASP A 1 103 ? 2.553 -16.375 -5.852 1 98.56 103 ASP A CA 1
ATOM 749 C C . ASP A 1 103 ? 3.24 -16.859 -4.582 1 98.56 103 ASP A C 1
ATOM 751 O O . ASP A 1 103 ? 3.158 -16.219 -3.533 1 98.56 103 ASP A O 1
ATOM 755 N N . PRO A 1 104 ? 3.877 -18.016 -4.625 1 96.81 104 PRO A N 1
ATOM 756 C CA . PRO A 1 104 ? 4.379 -18.609 -3.393 1 96.81 104 PRO A CA 1
ATOM 757 C C . PRO A 1 104 ? 5.387 -17.734 -2.666 1 96.81 104 PRO A C 1
ATOM 759 O O . PRO A 1 104 ? 5.43 -17.719 -1.434 1 96.81 104 PRO A O 1
ATOM 762 N N . VAL A 1 105 ? 6.145 -16.906 -3.211 1 95.88 105 VAL A N 1
ATOM 763 C CA . VAL A 1 105 ? 7.191 -16.031 -2.695 1 95.88 105 VAL A CA 1
ATOM 764 C C . VAL A 1 105 ? 7.863 -16.688 -1.488 1 95.88 105 VAL A C 1
ATOM 766 O O . VAL A 1 105 ? 7.5 -16.406 -0.343 1 95.88 105 VAL A O 1
ATOM 769 N N . MET A 1 106 ? 8.836 -17.438 -1.706 1 94.56 106 MET A N 1
ATOM 770 C CA . MET A 1 106 ? 9.5 -18.188 -0.64 1 94.56 106 MET A CA 1
ATOM 771 C C . MET A 1 106 ? 10.75 -17.469 -0.156 1 94.56 106 MET A C 1
ATOM 773 O O . MET A 1 106 ? 11.133 -17.594 1.007 1 94.56 106 MET A O 1
ATOM 777 N N . VAL A 1 107 ? 11.367 -16.766 -1.097 1 92.06 107 VAL A N 1
ATOM 778 C CA . VAL A 1 107 ? 12.594 -16.016 -0.822 1 92.06 107 VAL A CA 1
ATOM 779 C C . VAL A 1 107 ? 12.523 -14.641 -1.504 1 92.06 107 VAL A C 1
ATOM 781 O O . VAL A 1 107 ? 11.945 -14.508 -2.582 1 92.06 107 VAL A O 1
ATOM 784 N N . ALA A 1 108 ? 13.07 -13.648 -0.828 1 88.56 108 ALA A N 1
ATOM 785 C CA . ALA A 1 108 ? 13.203 -12.336 -1.452 1 88.56 108 ALA A CA 1
ATOM 786 C C . ALA A 1 108 ? 14.258 -12.352 -2.549 1 88.56 108 ALA A C 1
ATOM 788 O O . ALA A 1 108 ? 15.078 -13.273 -2.615 1 88.56 108 ALA A O 1
ATOM 789 N N . LYS A 1 109 ? 14.227 -11.328 -3.352 1 85.5 109 LYS A N 1
ATOM 790 C CA . LYS A 1 109 ? 15.227 -11.188 -4.41 1 85.5 109 LYS A CA 1
ATOM 791 C C . LYS A 1 109 ? 16.641 -11.203 -3.836 1 85.5 109 LYS A C 1
ATOM 793 O O . LYS A 1 109 ? 17.562 -11.711 -4.469 1 85.5 109 LYS A O 1
ATOM 798 N N . SER A 1 110 ? 16.734 -10.719 -2.676 1 89.12 110 SER A N 1
ATOM 799 C CA . SER A 1 110 ? 18.031 -10.633 -2.014 1 89.12 110 SER A CA 1
ATOM 800 C C . SER A 1 110 ? 18.469 -11.984 -1.452 1 89.12 110 SER A C 1
ATOM 802 O O . SER A 1 110 ? 19.594 -12.141 -0.977 1 89.12 110 SER A O 1
ATOM 804 N N . GLY A 1 111 ? 17.609 -12.898 -1.465 1 91.25 111 GLY A N 1
ATOM 805 C CA . GLY A 1 111 ? 17.906 -14.219 -0.937 1 91.25 111 GLY A CA 1
ATOM 806 C C . GLY A 1 111 ? 17.391 -14.438 0.469 1 91.25 111 GLY A C 1
ATOM 807 O O . GLY A 1 111 ? 17.453 -15.547 0.999 1 91.25 111 GLY A O 1
ATOM 808 N N . ASP A 1 112 ? 16.828 -13.461 1.047 1 91.88 112 ASP A N 1
ATOM 809 C CA . ASP A 1 112 ? 16.312 -13.555 2.408 1 91.88 112 ASP A CA 1
ATOM 810 C C . ASP A 1 112 ? 15.039 -14.391 2.451 1 91.88 112 ASP A C 1
ATOM 812 O O . ASP A 1 112 ? 14.156 -14.242 1.604 1 91.88 112 ASP A O 1
ATOM 816 N N . PRO A 1 113 ? 14.945 -15.281 3.412 1 94 113 PRO A N 1
ATOM 817 C CA . PRO A 1 113 ? 13.734 -16.109 3.498 1 94 113 PRO A CA 1
ATOM 818 C C . PRO A 1 113 ? 12.492 -15.289 3.85 1 94 113 PRO A C 1
ATOM 820 O O . PRO A 1 113 ? 12.547 -14.414 4.719 1 94 113 PRO A O 1
ATOM 823 N N . LEU A 1 114 ? 11.398 -15.523 3.146 1 95.94 114 LEU A N 1
ATOM 824 C CA . LEU A 1 114 ? 10.125 -14.867 3.414 1 95.94 114 LEU A CA 1
ATOM 825 C C . LEU A 1 114 ? 9.039 -15.898 3.727 1 95.94 114 LEU A C 1
ATOM 827 O O . LEU A 1 114 ? 7.895 -15.531 3.996 1 95.94 114 LEU A O 1
ATOM 831 N N . LEU A 1 115 ? 9.359 -17.125 3.701 1 96.75 115 LEU A N 1
ATOM 832 C CA . LEU A 1 115 ? 8.508 -18.25 4.074 1 96.75 115 LEU A CA 1
ATOM 833 C C . LEU A 1 115 ? 9.281 -19.266 4.902 1 96.75 115 LEU A C 1
ATOM 835 O O . LEU A 1 115 ? 10.359 -19.703 4.504 1 96.75 115 LEU A O 1
ATOM 839 N N . ALA A 1 116 ? 8.695 -19.562 6.043 1 95.38 116 ALA A N 1
ATOM 840 C CA . ALA A 1 116 ? 9.32 -20.609 6.859 1 95.38 116 ALA A CA 1
ATOM 841 C C . ALA A 1 116 ? 9.344 -21.938 6.129 1 95.38 116 ALA A C 1
ATOM 843 O O . ALA A 1 116 ? 8.414 -22.266 5.371 1 95.38 116 ALA A O 1
ATOM 844 N N . LYS A 1 117 ? 10.352 -22.734 6.395 1 90.81 117 LYS A N 1
ATOM 845 C CA . LYS A 1 117 ? 10.539 -24 5.707 1 90.81 117 LYS A CA 1
ATOM 846 C C . LYS A 1 117 ? 9.336 -24.906 5.887 1 90.81 117 LYS A C 1
ATOM 848 O O . LYS A 1 117 ? 8.883 -25.547 4.934 1 90.81 117 LYS A O 1
ATOM 853 N N . GLU A 1 118 ? 8.836 -24.891 7.043 1 91.56 118 GLU A N 1
ATOM 854 C CA . GLU A 1 118 ? 7.727 -25.781 7.367 1 91.56 118 GLU A CA 1
ATOM 855 C C . GLU A 1 118 ? 6.434 -25.312 6.707 1 91.56 118 GLU A C 1
ATOM 857 O O . GLU A 1 118 ? 5.469 -26.078 6.609 1 91.56 118 GLU A O 1
ATOM 862 N N . ALA A 1 119 ? 6.441 -24.109 6.199 1 95.38 119 ALA A N 1
ATOM 863 C CA . ALA A 1 119 ? 5.223 -23.531 5.641 1 95.38 119 ALA A CA 1
ATOM 864 C C . ALA A 1 119 ? 4.988 -24.016 4.211 1 95.38 119 ALA A C 1
ATOM 866 O O . ALA A 1 119 ? 3.885 -23.891 3.68 1 95.38 119 ALA A O 1
ATOM 867 N N . ALA A 1 120 ? 5.98 -24.578 3.594 1 95.56 120 ALA A N 1
ATOM 868 C CA . ALA A 1 120 ? 5.844 -25.094 2.24 1 95.56 120 ALA A CA 1
ATOM 869 C C . ALA A 1 120 ? 4.766 -26.172 2.182 1 95.56 120 ALA A C 1
ATOM 871 O O . ALA A 1 120 ? 4.008 -26.25 1.211 1 95.56 120 ALA A O 1
ATOM 872 N N . ALA A 1 121 ? 4.738 -26.953 3.158 1 96.5 121 ALA A N 1
ATOM 873 C CA . ALA A 1 121 ? 3.727 -28 3.229 1 96.5 121 ALA A CA 1
ATOM 874 C C . ALA A 1 121 ? 2.324 -27.406 3.326 1 96.5 121 ALA A C 1
ATOM 876 O O . ALA A 1 121 ? 1.391 -27.891 2.68 1 96.5 121 ALA A O 1
ATOM 877 N N . ALA A 1 122 ? 2.201 -26.406 4.137 1 97.38 122 ALA A N 1
ATOM 878 C CA . ALA A 1 122 ? 0.911 -25.734 4.289 1 97.38 122 ALA A CA 1
ATOM 879 C C . ALA A 1 122 ? 0.458 -25.109 2.971 1 97.38 122 ALA A C 1
ATOM 881 O O . ALA A 1 122 ? -0.727 -25.156 2.635 1 97.38 122 ALA A O 1
ATOM 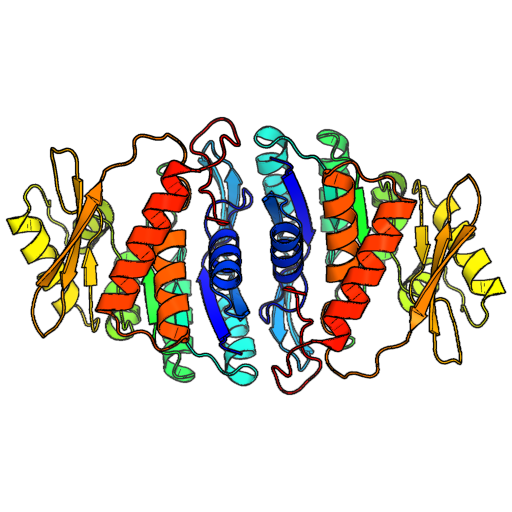882 N N . LEU A 1 123 ? 1.373 -24.547 2.287 1 97.75 123 LEU A N 1
ATOM 883 C CA . LEU A 1 123 ? 1.062 -23.984 0.98 1 97.75 123 LEU A CA 1
ATOM 884 C C . LEU A 1 123 ? 0.469 -25.031 0.056 1 97.75 123 LEU A C 1
ATOM 886 O O . LEU A 1 123 ? -0.604 -24.828 -0.517 1 97.75 123 LEU A O 1
ATOM 890 N N . LYS A 1 124 ? 1.15 -26.125 -0.043 1 97.69 124 LYS A N 1
ATOM 891 C CA . LYS A 1 124 ? 0.775 -27.219 -0.946 1 97.69 124 LYS A CA 1
ATOM 892 C C . LYS A 1 124 ? -0.567 -27.828 -0.547 1 97.69 124 LYS A C 1
ATOM 894 O O . LYS A 1 124 ? -1.422 -28.062 -1.4 1 97.69 124 LYS A O 1
ATOM 899 N N . GLU A 1 125 ? -0.769 -27.938 0.705 1 97.62 125 GLU A N 1
ATOM 900 C CA . GLU A 1 125 ? -1.896 -28.734 1.196 1 97.62 125 GLU A CA 1
ATOM 901 C C . GLU A 1 125 ? -3.137 -27.859 1.379 1 97.62 125 GLU A C 1
ATOM 903 O O . GLU A 1 125 ? -4.266 -28.328 1.218 1 97.62 125 GLU A O 1
ATOM 908 N N . ARG A 1 126 ? -2.898 -26.625 1.702 1 98 126 ARG A N 1
ATOM 909 C CA . ARG A 1 126 ? -4.039 -25.828 2.15 1 98 126 ARG A CA 1
ATOM 910 C C . ARG A 1 126 ? -4.367 -24.734 1.145 1 98 126 ARG A C 1
ATOM 912 O O . ARG A 1 126 ? -5.523 -24.312 1.022 1 98 126 ARG A O 1
ATOM 919 N N . LEU A 1 127 ? -3.41 -24.234 0.44 1 98.38 127 LEU A N 1
ATOM 920 C CA . LEU A 1 127 ? -3.65 -23.047 -0.369 1 98.38 127 LEU A CA 1
ATOM 921 C C . LEU A 1 127 ? -3.688 -23.406 -1.854 1 98.38 127 LEU A C 1
ATOM 923 O O . LEU A 1 127 ? -4.547 -22.906 -2.59 1 98.38 127 LEU A O 1
ATOM 927 N N . PHE A 1 128 ? -2.814 -24.297 -2.346 1 98.62 128 PHE A N 1
ATOM 928 C CA . PHE A 1 128 ? -2.717 -24.625 -3.762 1 98.62 128 PHE A CA 1
ATOM 929 C C . PHE A 1 128 ? -4.035 -25.188 -4.277 1 98.62 128 PHE A C 1
ATOM 931 O O . PHE A 1 128 ? -4.488 -24.828 -5.363 1 98.62 128 PHE A O 1
ATOM 938 N N . PRO A 1 129 ? -4.723 -26.016 -3.486 1 98.56 129 PRO A N 1
ATOM 939 C CA . PRO A 1 129 ? -5.996 -26.562 -3.969 1 98.56 129 PRO A CA 1
ATOM 940 C C . PRO A 1 129 ? -7.055 -25.484 -4.191 1 98.56 129 PRO A C 1
ATOM 942 O O . PRO A 1 129 ? -8.055 -25.719 -4.867 1 98.56 129 PRO A O 1
ATOM 945 N N . LEU A 1 130 ? -6.879 -24.297 -3.619 1 98.75 130 LEU A N 1
ATOM 946 C CA . LEU A 1 130 ? -7.828 -23.203 -3.742 1 98.75 130 LEU A CA 1
ATOM 947 C C . LEU A 1 130 ? -7.449 -22.281 -4.895 1 98.75 130 LEU A C 1
ATOM 949 O O . LEU A 1 130 ? -8.219 -21.391 -5.27 1 98.75 130 LEU A O 1
ATOM 953 N N . ALA A 1 131 ? -6.32 -22.484 -5.52 1 98.81 131 ALA A N 1
ATOM 954 C CA . ALA A 1 131 ? -5.734 -21.516 -6.453 1 98.81 131 ALA A CA 1
ATOM 955 C C . ALA A 1 131 ? -6.27 -21.734 -7.867 1 98.81 131 ALA A C 1
ATOM 957 O O . ALA A 1 131 ? -6.336 -22.875 -8.344 1 98.81 131 ALA A O 1
ATOM 958 N N . ASP A 1 132 ? -6.668 -20.641 -8.461 1 98.88 132 ASP A N 1
ATOM 959 C CA . ASP A 1 132 ? -6.941 -20.672 -9.898 1 98.88 132 ASP A CA 1
ATOM 960 C C . ASP A 1 132 ? -5.645 -20.688 -10.703 1 98.88 132 ASP A C 1
ATOM 962 O O . ASP A 1 132 ? -5.605 -21.203 -11.82 1 98.88 132 ASP A O 1
ATOM 966 N N . LEU A 1 133 ? -4.621 -20.109 -10.141 1 98.94 133 LEU A N 1
ATOM 967 C CA . LEU A 1 133 ? -3.295 -20.047 -10.742 1 98.94 133 LEU A CA 1
ATOM 968 C C . LEU A 1 133 ? -2.211 -20 -9.672 1 98.94 133 LEU A C 1
ATOM 970 O O . LEU A 1 133 ? -2.33 -19.25 -8.703 1 98.94 133 LEU A O 1
ATOM 974 N N . VAL A 1 134 ? -1.201 -20.828 -9.789 1 98.88 134 VAL A N 1
ATOM 975 C CA . VAL A 1 134 ? 0.025 -20.719 -9 1 98.88 134 VAL A CA 1
ATOM 976 C C . VAL A 1 134 ? 1.179 -20.281 -9.906 1 98.88 134 VAL A C 1
ATOM 978 O O . VAL A 1 134 ? 1.308 -20.766 -11.031 1 98.88 134 VAL A O 1
ATOM 981 N N . THR A 1 135 ? 2.088 -19.359 -9.352 1 98.69 135 THR A N 1
ATOM 982 C CA . THR A 1 135 ? 3.074 -18.766 -10.25 1 98.69 135 THR A CA 1
ATOM 983 C C . THR A 1 135 ? 4.484 -18.953 -9.703 1 98.69 135 THR A C 1
ATOM 985 O O . THR A 1 135 ? 5.242 -18 -9.555 1 98.69 135 THR A O 1
ATOM 988 N N . PRO A 1 136 ? 4.961 -20.125 -9.539 1 97.88 136 PRO A N 1
ATOM 989 C CA . PRO A 1 136 ? 6.316 -20.344 -9.039 1 97.88 136 PRO A CA 1
ATOM 990 C C . PRO A 1 136 ? 7.391 -20.062 -10.086 1 97.88 136 PRO A C 1
ATOM 992 O O . PRO A 1 136 ? 7.148 -20.219 -11.281 1 97.88 136 PRO A O 1
ATOM 995 N N . ASN A 1 137 ? 8.516 -19.531 -9.578 1 95.06 137 ASN A N 1
ATOM 996 C CA . ASN A 1 137 ? 9.695 -19.562 -10.445 1 95.06 137 ASN A CA 1
ATOM 997 C C . ASN A 1 137 ? 10.422 -20.906 -10.359 1 95.06 137 ASN A C 1
ATOM 999 O O . ASN A 1 137 ? 9.992 -21.797 -9.625 1 95.06 137 ASN A O 1
ATOM 1003 N N . ARG A 1 138 ? 11.469 -21.062 -11.133 1 94 138 ARG A N 1
ATOM 1004 C CA . ARG A 1 138 ? 12.18 -22.328 -11.211 1 94 138 ARG A CA 1
ATOM 1005 C C . ARG A 1 138 ? 12.68 -22.766 -9.836 1 94 138 ARG A C 1
ATOM 1007 O O . ARG A 1 138 ? 12.531 -23.922 -9.453 1 94 138 ARG A O 1
ATOM 1014 N N . LEU A 1 139 ? 13.289 -21.812 -9.094 1 93.38 139 LEU A N 1
ATOM 1015 C CA . LEU A 1 139 ? 13.859 -22.125 -7.789 1 93.38 139 LEU A CA 1
ATOM 1016 C C . LEU A 1 139 ? 12.766 -22.547 -6.812 1 93.38 139 LEU A C 1
ATOM 1018 O O . LEU A 1 139 ? 12.945 -23.5 -6.039 1 93.38 139 LEU A O 1
ATOM 1022 N N . GLU A 1 140 ? 11.68 -21.875 -6.84 1 95.88 140 GLU A N 1
ATOM 1023 C CA . GLU A 1 140 ? 10.539 -22.219 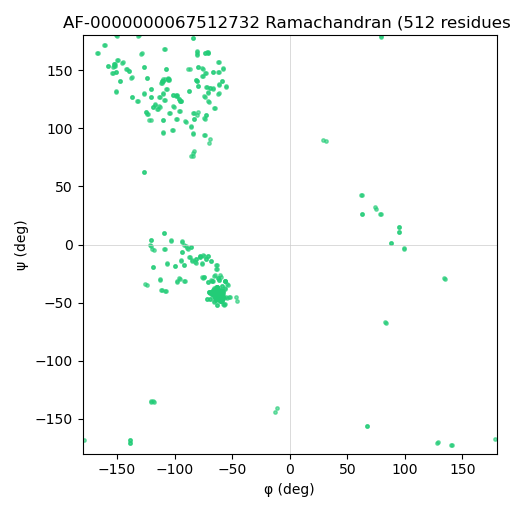-5.996 1 95.88 140 GLU A CA 1
ATOM 1024 C C . GLU A 1 140 ? 9.953 -23.578 -6.383 1 95.88 140 GLU A C 1
ATOM 1026 O O . GLU A 1 140 ? 9.617 -24.391 -5.516 1 95.88 140 GLU A O 1
ATOM 1031 N N . ALA A 1 141 ? 9.859 -23.812 -7.66 1 96.62 141 ALA A N 1
ATOM 1032 C CA . ALA A 1 141 ? 9.359 -25.109 -8.133 1 96.62 141 ALA A CA 1
ATOM 1033 C C . ALA A 1 141 ? 10.25 -26.25 -7.672 1 96.62 141 ALA A C 1
ATOM 1035 O O . ALA A 1 141 ? 9.766 -27.297 -7.23 1 96.62 141 ALA A O 1
ATOM 1036 N N . GLU A 1 142 ? 11.57 -26 -7.809 1 96.12 142 GLU A N 1
ATOM 1037 C CA . GLU A 1 142 ? 12.531 -27 -7.34 1 96.12 142 GLU A CA 1
ATOM 1038 C C . GLU A 1 14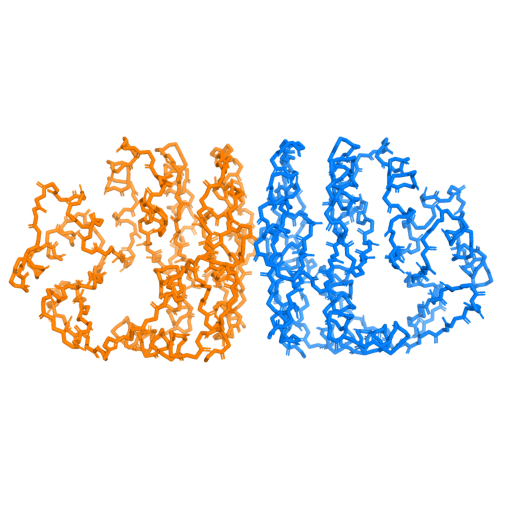2 ? 12.352 -27.297 -5.852 1 96.12 142 GLU A C 1
ATOM 1040 O O . GLU A 1 142 ? 12.375 -28.453 -5.426 1 96.12 142 GLU A O 1
ATOM 1045 N N . ALA A 1 143 ? 12.125 -26.25 -5.125 1 94.88 143 ALA A N 1
ATOM 1046 C CA . ALA A 1 143 ? 11.938 -26.391 -3.684 1 94.88 143 ALA A CA 1
ATOM 1047 C C . ALA A 1 143 ? 10.633 -27.109 -3.363 1 94.88 143 ALA A C 1
ATOM 1049 O O . ALA A 1 143 ? 10.586 -27.969 -2.475 1 94.88 143 ALA A O 1
ATOM 1050 N N . LEU A 1 144 ? 9.594 -26.797 -4.059 1 96.94 144 LEU A N 1
ATOM 1051 C CA . LEU A 1 144 ? 8.266 -27.344 -3.809 1 96.94 144 LEU A CA 1
ATOM 1052 C C . LEU A 1 144 ? 8.203 -28.812 -4.207 1 96.94 144 LEU A C 1
ATOM 1054 O O . LEU A 1 144 ? 7.504 -29.609 -3.57 1 96.94 144 LEU A O 1
ATOM 1058 N N . LEU A 1 145 ? 8.945 -29.203 -5.215 1 96.81 145 LEU A N 1
ATOM 1059 C CA . LEU A 1 145 ? 8.859 -30.562 -5.754 1 96.81 145 LEU A CA 1
ATOM 1060 C C . LEU A 1 145 ? 9.992 -31.422 -5.219 1 96.81 145 LEU A C 1
ATOM 1062 O O . LEU A 1 145 ? 9.922 -32.656 -5.305 1 96.81 145 LEU A O 1
ATOM 1066 N N . GLY A 1 146 ? 11.062 -30.812 -4.707 1 95.81 146 GLY A N 1
ATOM 1067 C CA . GLY A 1 146 ? 12.188 -31.562 -4.164 1 95.81 146 GLY A CA 1
ATOM 1068 C C . GLY A 1 146 ? 13.062 -32.188 -5.234 1 95.81 146 GLY A C 1
ATOM 1069 O O . GLY A 1 146 ? 13.586 -33.281 -5.055 1 95.81 146 GLY A O 1
ATOM 1070 N N . ARG A 1 147 ? 13.164 -31.562 -6.402 1 95.25 147 ARG A N 1
ATOM 1071 C CA . ARG A 1 147 ? 14.008 -32.031 -7.488 1 95.25 147 ARG A CA 1
ATOM 1072 C C . ARG A 1 147 ? 14.469 -30.891 -8.375 1 95.25 147 ARG A C 1
ATOM 1074 O O . ARG A 1 147 ? 13.766 -29.891 -8.516 1 95.25 147 ARG A O 1
ATOM 1081 N N . PRO A 1 148 ? 15.562 -31.047 -9.016 1 94.88 148 PRO A N 1
ATOM 1082 C CA . PRO A 1 148 ? 16.078 -30 -9.891 1 94.88 148 PRO A CA 1
ATOM 1083 C C . PRO A 1 148 ? 15.336 -29.906 -11.219 1 94.88 148 PRO A C 1
ATOM 1085 O O . PRO A 1 148 ? 14.742 -30.891 -11.656 1 94.88 148 PRO A O 1
ATOM 1088 N N . ILE A 1 149 ? 15.297 -28.781 -11.781 1 94 149 ILE A N 1
ATOM 1089 C CA . ILE A 1 149 ? 14.758 -28.5 -13.102 1 94 149 ILE A CA 1
ATOM 1090 C C . ILE A 1 149 ? 15.836 -27.875 -13.984 1 94 149 ILE A C 1
ATOM 1092 O O . ILE A 1 149 ? 16.203 -26.719 -13.797 1 94 149 ILE A O 1
ATOM 1096 N N . ARG A 1 150 ? 16.375 -28.594 -14.953 1 91.69 150 ARG A N 1
ATOM 1097 C CA . ARG A 1 150 ? 17.562 -28.156 -15.688 1 91.69 150 ARG A CA 1
ATOM 1098 C C . ARG A 1 150 ? 17.25 -28 -17.172 1 91.69 150 ARG A C 1
ATOM 1100 O O . ARG A 1 150 ? 18.016 -27.359 -17.891 1 91.69 150 ARG A O 1
ATOM 1107 N N . THR A 1 151 ? 16.156 -28.641 -17.609 1 89.94 151 THR A N 1
ATOM 1108 C CA . THR A 1 151 ? 15.812 -28.609 -19.016 1 89.94 151 THR A CA 1
ATOM 1109 C C . THR A 1 151 ? 14.359 -28.172 -19.203 1 89.94 151 THR A C 1
ATOM 1111 O O . THR A 1 151 ? 13.578 -28.172 -18.25 1 89.94 151 THR A O 1
ATOM 1114 N N . LEU A 1 152 ? 14.07 -27.812 -20.422 1 90.44 152 LEU A N 1
ATOM 1115 C CA . LEU A 1 152 ? 12.695 -27.438 -20.734 1 90.44 152 LEU A CA 1
ATOM 1116 C C . LEU A 1 152 ? 11.75 -28.609 -20.484 1 90.44 152 LEU A C 1
ATOM 1118 O O . LEU A 1 152 ? 10.617 -28.422 -20.031 1 90.44 152 LEU A O 1
ATOM 1122 N N . LYS A 1 153 ? 12.18 -29.781 -20.859 1 93 153 LYS A N 1
ATOM 1123 C CA . LYS A 1 153 ? 11.375 -30.969 -20.625 1 93 153 LYS A CA 1
ATOM 1124 C C . LYS A 1 153 ? 11.102 -31.172 -19.141 1 93 153 LYS A C 1
ATOM 1126 O O . LYS A 1 153 ? 9.977 -31.484 -18.75 1 93 153 LYS A O 1
ATOM 1131 N N . GLU A 1 154 ? 12.125 -31 -18.344 1 94.81 154 GLU A N 1
ATOM 1132 C CA . GLU A 1 154 ? 11.969 -31.109 -16.891 1 94.81 154 GLU A CA 1
ATOM 1133 C C . GLU A 1 154 ? 11.039 -30.031 -16.359 1 94.81 154 GLU A C 1
ATOM 1135 O O . GLU A 1 154 ? 10.297 -30.266 -15.398 1 94.81 154 GLU A O 1
ATOM 1140 N N . ALA A 1 155 ? 11.133 -28.844 -16.969 1 95.56 155 ALA A N 1
ATOM 1141 C CA . ALA A 1 155 ? 10.258 -27.75 -16.562 1 95.56 155 ALA A CA 1
ATOM 1142 C C . ALA A 1 155 ? 8.797 -28.078 -16.859 1 95.56 155 ALA A C 1
ATOM 1144 O O . ALA A 1 155 ? 7.914 -27.797 -16.031 1 95.56 155 ALA A O 1
ATOM 1145 N N . GLU A 1 156 ? 8.547 -28.609 -17.984 1 95.69 156 GLU A N 1
ATOM 1146 C CA . GLU A 1 156 ? 7.188 -29 -18.344 1 95.69 156 GLU A CA 1
ATOM 1147 C C . GLU A 1 156 ? 6.648 -30.062 -17.375 1 95.69 156 GLU A C 1
ATOM 1149 O O . GLU A 1 156 ? 5.496 -29.984 -16.953 1 95.69 156 GLU A O 1
ATOM 1154 N N . GLU A 1 157 ? 7.488 -31.016 -17.078 1 96.38 157 GLU A N 1
ATOM 1155 C CA . GLU A 1 157 ? 7.102 -32.062 -16.125 1 96.38 157 GLU A CA 1
ATOM 1156 C C . GLU A 1 157 ? 6.832 -31.453 -14.75 1 96.38 157 GLU A C 1
ATOM 1158 O O . GLU A 1 157 ? 5.891 -31.859 -14.062 1 96.38 157 GLU A O 1
ATOM 1163 N N . ALA A 1 158 ? 7.68 -30.547 -14.398 1 97.44 158 ALA A N 1
ATOM 1164 C CA . ALA A 1 158 ? 7.516 -29.875 -13.109 1 97.44 158 ALA A CA 1
ATOM 1165 C C . ALA A 1 158 ? 6.195 -29.125 -13.055 1 97.44 158 ALA A C 1
ATOM 1167 O O . ALA A 1 158 ? 5.492 -29.172 -12.039 1 97.44 158 ALA A O 1
ATOM 1168 N N . ALA A 1 159 ? 5.867 -28.406 -14.102 1 98 159 ALA A N 1
ATOM 1169 C CA . ALA A 1 159 ? 4.609 -27.656 -14.164 1 98 159 ALA A CA 1
ATOM 1170 C C . ALA A 1 159 ? 3.416 -28.594 -13.992 1 98 159 ALA A C 1
ATOM 1172 O O . ALA A 1 159 ? 2.471 -28.281 -13.266 1 98 159 ALA A O 1
ATOM 1173 N N . LYS A 1 160 ? 3.504 -29.75 -14.641 1 97.81 160 LYS A N 1
ATOM 1174 C CA . LYS A 1 160 ? 2.438 -30.734 -14.539 1 97.81 160 LYS A CA 1
ATOM 1175 C C . LYS A 1 160 ? 2.357 -31.312 -13.125 1 97.81 160 LYS A C 1
ATOM 1177 O O . LYS A 1 160 ? 1.265 -31.562 -12.609 1 97.81 160 LYS A O 1
ATOM 1182 N N . ALA A 1 161 ? 3.523 -31.547 -12.586 1 98.06 161 ALA A N 1
ATOM 1183 C CA . ALA A 1 161 ? 3.562 -32.094 -11.227 1 98.06 161 ALA A CA 1
ATOM 1184 C C . ALA A 1 161 ? 2.941 -31.094 -10.234 1 98.06 161 ALA A C 1
ATOM 1186 O O . ALA A 1 161 ? 2.238 -31.5 -9.305 1 98.06 161 ALA A O 1
ATOM 1187 N N . LEU A 1 162 ? 3.227 -29.859 -10.398 1 98.44 162 LEU A N 1
ATOM 1188 C CA . LEU A 1 162 ? 2.643 -28.828 -9.555 1 98.44 162 LEU A CA 1
ATOM 1189 C C . LEU A 1 162 ? 1.132 -28.75 -9.75 1 98.44 162 LEU A C 1
ATOM 1191 O O . LEU A 1 162 ? 0.386 -28.516 -8.797 1 98.44 162 LEU A O 1
ATOM 1195 N N . LEU A 1 163 ? 0.688 -28.891 -10.977 1 98.5 163 LEU A N 1
ATOM 1196 C CA . LEU A 1 163 ? -0.737 -28.922 -11.289 1 98.5 163 LEU A CA 1
ATOM 1197 C C . LEU A 1 163 ? -1.444 -30.016 -10.508 1 98.5 163 LEU A C 1
ATOM 1199 O O . LEU A 1 163 ? -2.568 -29.844 -10.039 1 98.5 163 LEU A O 1
ATOM 1203 N N . ALA A 1 164 ? -0.799 -31.094 -10.359 1 97.81 164 ALA A N 1
ATOM 1204 C CA . ALA A 1 164 ? -1.359 -32.281 -9.695 1 97.81 164 ALA A CA 1
ATOM 1205 C C . ALA A 1 164 ? -1.555 -32.031 -8.203 1 97.81 164 ALA A C 1
ATOM 1207 O O . ALA A 1 164 ? -2.258 -32.781 -7.527 1 97.81 164 ALA A O 1
ATOM 1208 N N . LEU A 1 165 ? -0.941 -30.953 -7.711 1 97.44 165 LEU A N 1
ATOM 1209 C CA . LEU A 1 165 ? -1.072 -30.609 -6.301 1 97.44 165 LEU A CA 1
ATOM 1210 C C . LEU A 1 165 ? -2.41 -29.938 -6.027 1 97.44 165 LEU A C 1
ATOM 1212 O O . LEU A 1 165 ? -2.758 -29.672 -4.871 1 97.44 165 LEU A O 1
ATOM 1216 N N . GLY A 1 166 ? -3.178 -29.547 -7.121 1 97.75 166 GLY A N 1
ATOM 1217 C CA . GLY A 1 166 ? -4.543 -29.125 -6.844 1 97.75 166 GLY A CA 1
ATOM 1218 C C . GLY A 1 166 ? -4.938 -27.844 -7.566 1 97.75 166 GLY A C 1
ATOM 1219 O O . GLY A 1 166 ? -6.125 -27.594 -7.789 1 97.75 166 GLY A O 1
ATOM 1220 N N . PRO A 1 167 ? -4.02 -26.953 -7.855 1 98.75 167 PRO A N 1
ATOM 1221 C CA . PRO A 1 167 ? -4.426 -25.719 -8.531 1 98.75 167 PRO A CA 1
ATOM 1222 C C . PRO A 1 167 ? -5.035 -25.969 -9.914 1 98.75 167 PRO A C 1
ATOM 1224 O O . PRO A 1 167 ? -4.797 -27.031 -10.508 1 98.75 167 PRO A O 1
ATOM 1227 N N . LYS A 1 168 ? -5.84 -25 -10.359 1 98.69 168 LYS A N 1
ATOM 1228 C CA . LYS A 1 168 ? -6.457 -25.141 -11.672 1 98.69 168 LYS A CA 1
ATOM 1229 C C . LYS A 1 168 ? -5.441 -24.906 -12.789 1 98.69 168 LYS A C 1
ATOM 1231 O O . LYS A 1 168 ? -5.59 -25.422 -13.891 1 98.69 168 LYS A O 1
ATOM 1236 N N . ALA A 1 169 ? -4.441 -24.125 -12.523 1 98.88 169 ALA A N 1
ATOM 1237 C CA . ALA A 1 169 ? -3.383 -23.812 -13.477 1 98.88 169 ALA A CA 1
ATOM 1238 C C . ALA A 1 169 ? -2.074 -23.484 -12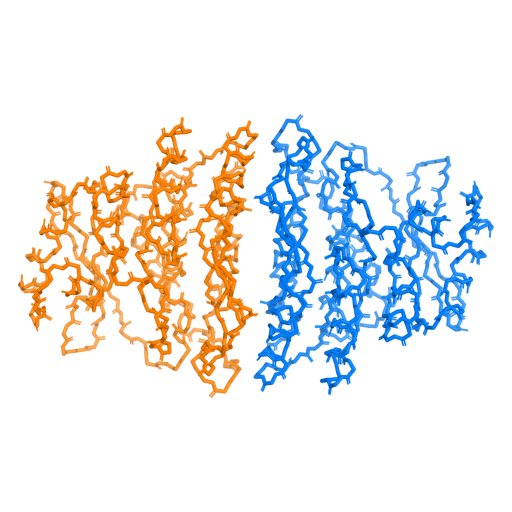.766 1 98.88 169 ALA A C 1
ATOM 1240 O O . ALA A 1 169 ? -2.078 -23.094 -11.594 1 98.88 169 ALA A O 1
ATOM 1241 N N . VAL A 1 170 ? -0.945 -23.703 -13.453 1 98.81 170 VAL A N 1
ATOM 1242 C CA . VAL A 1 170 ? 0.391 -23.359 -12.969 1 98.81 170 VAL A CA 1
ATOM 1243 C C . VAL A 1 170 ? 1.158 -22.609 -14.047 1 98.81 170 VAL A C 1
ATOM 1245 O O . VAL A 1 170 ? 1.253 -23.062 -15.188 1 98.81 170 VAL A O 1
ATOM 1248 N N . LEU A 1 171 ? 1.615 -21.422 -13.688 1 98.69 171 LEU A N 1
ATOM 1249 C CA . LEU A 1 171 ? 2.562 -20.688 -14.516 1 98.69 171 LEU A CA 1
ATOM 1250 C C . LEU A 1 171 ? 3.979 -20.812 -13.969 1 98.69 171 LEU A C 1
ATOM 1252 O O . LEU A 1 171 ? 4.348 -20.094 -13.031 1 98.69 171 LEU A O 1
ATOM 1256 N N . LEU A 1 172 ? 4.754 -21.688 -14.516 1 97.75 172 LEU A N 1
ATOM 1257 C CA . LEU A 1 172 ? 6.156 -21.828 -14.133 1 97.75 172 LEU A CA 1
ATOM 1258 C C . LEU A 1 172 ? 7.023 -20.828 -14.875 1 97.75 172 LEU A C 1
ATOM 1260 O O . LEU A 1 172 ? 7.148 -20.875 -16.094 1 97.75 172 LEU A O 1
ATOM 1264 N N . LYS A 1 173 ? 7.609 -19.844 -14.094 1 93.62 173 LYS A N 1
ATOM 1265 C CA . LYS A 1 173 ? 8.383 -18.75 -14.672 1 93.62 173 LYS A CA 1
ATOM 1266 C C . LYS A 1 173 ? 9.852 -19.141 -14.836 1 93.62 173 LYS A C 1
ATOM 1268 O O . LYS A 1 173 ? 10.438 -19.75 -13.938 1 93.62 173 LYS A O 1
ATOM 1273 N N . GLY A 1 174 ? 10.461 -18.531 -15.836 1 74.88 174 GLY A N 1
ATOM 1274 C CA . GLY A 1 174 ? 11.891 -18.641 -16.094 1 74.88 174 GLY A CA 1
ATOM 1275 C C . GLY A 1 174 ? 12.328 -20.047 -16.422 1 74.88 174 GLY A C 1
ATOM 1276 O O . GLY A 1 174 ? 13.383 -20.5 -15.961 1 74.88 174 GLY A O 1
ATOM 1277 N N . GLY A 1 175 ? 11.242 -20.812 -17 1 53.06 175 GLY A N 1
ATOM 1278 C CA . GLY A 1 175 ? 11.57 -22.172 -17.359 1 53.06 175 GLY A CA 1
ATOM 1279 C C . GLY A 1 175 ? 12.883 -22.297 -18.109 1 53.06 175 GLY A C 1
ATOM 1280 O O . GLY A 1 175 ? 13.531 -23.344 -18.062 1 53.06 175 GLY A O 1
ATOM 1281 N N . HIS A 1 176 ? 12.844 -21.344 -19.109 1 52.47 176 HIS A N 1
ATOM 1282 C CA . HIS A 1 176 ? 13.891 -21.734 -20.047 1 52.47 176 HIS A CA 1
ATOM 1283 C C . HIS A 1 176 ? 15.266 -21.297 -19.562 1 52.47 176 HIS A C 1
ATOM 1285 O O . HIS A 1 176 ? 15.391 -20.266 -18.891 1 52.47 176 HIS A O 1
ATOM 1291 N N . LEU A 1 177 ? 16.281 -22.234 -19.125 1 56.66 177 LEU A N 1
ATOM 1292 C CA . LEU A 1 177 ? 17.719 -22.469 -18.969 1 56.66 177 LEU A CA 1
ATOM 1293 C C . LEU A 1 177 ? 18.516 -21.391 -19.703 1 56.66 177 LEU A C 1
ATOM 1295 O O . LEU A 1 177 ? 17.938 -20.5 -20.328 1 56.66 177 LEU A O 1
ATOM 1299 N N . GLU A 1 178 ? 19.641 -21.734 -20.375 1 56.88 178 GLU A N 1
ATOM 1300 C CA . GLU A 1 178 ? 20.734 -21.109 -21.094 1 56.88 178 GLU A CA 1
ATOM 1301 C C . GLU A 1 178 ? 20.266 -20.516 -22.422 1 56.88 178 GLU A C 1
ATOM 1303 O O . GLU A 1 178 ? 19.469 -21.125 -23.125 1 56.88 178 GLU A O 1
ATOM 1308 N N . GLY A 1 179 ? 19.719 -19.062 -22.438 1 69.06 179 GLY A N 1
ATOM 1309 C CA . GLY A 1 179 ? 19.547 -18.422 -23.734 1 69.06 179 GLY A CA 1
ATOM 1310 C C . GLY A 1 179 ? 19.031 -17 -23.641 1 69.06 179 GLY A C 1
ATOM 1311 O O . GLY A 1 179 ? 18.953 -16.438 -22.547 1 69.06 179 GLY A O 1
ATOM 1312 N N . GLU A 1 180 ? 18.594 -16.406 -24.812 1 81.38 180 GLU A N 1
ATOM 1313 C CA . GLU A 1 180 ? 18.234 -15 -25 1 81.38 180 GLU A CA 1
ATOM 1314 C C . GLU A 1 180 ? 16.75 -14.758 -24.734 1 81.38 180 GLU A C 1
ATOM 1316 O O . GLU A 1 180 ? 16.312 -13.617 -24.672 1 81.38 180 GLU A O 1
ATOM 1321 N N . GLU A 1 181 ? 16.047 -15.828 -24.406 1 85.81 181 GLU A N 1
ATOM 1322 C CA . GLU A 1 181 ? 14.609 -15.672 -24.172 1 85.81 181 GLU A CA 1
ATOM 1323 C C . GLU A 1 181 ? 14.227 -16.188 -22.781 1 85.81 181 GLU A C 1
ATOM 1325 O O . GLU A 1 181 ? 14.812 -17.141 -22.281 1 85.81 181 GLU A O 1
ATOM 1330 N N . ALA A 1 182 ? 13.281 -15.492 -22.172 1 86.12 182 ALA A N 1
ATOM 1331 C CA . ALA A 1 182 ? 12.617 -15.961 -20.953 1 86.12 182 ALA A CA 1
ATOM 1332 C C . ALA A 1 182 ? 11.312 -16.672 -21.281 1 86.12 182 ALA A C 1
ATOM 1334 O O . ALA A 1 182 ? 10.383 -16.078 -21.812 1 86.12 182 ALA A O 1
ATOM 1335 N N . VAL A 1 183 ? 11.25 -17.984 -21 1 91.38 183 VAL A N 1
ATOM 1336 C CA . VAL A 1 183 ? 10.094 -18.781 -21.359 1 91.38 183 VAL A CA 1
ATOM 1337 C C . VAL A 1 183 ? 9.312 -19.156 -20.094 1 91.38 183 VAL A C 1
ATOM 1339 O O . VAL A 1 183 ? 9.883 -19.688 -19.141 1 91.38 183 VAL A O 1
ATOM 1342 N N . ASP A 1 184 ? 8.047 -18.812 -20.078 1 95.44 184 ASP A N 1
ATOM 1343 C CA . ASP A 1 184 ? 7.117 -19.234 -19.031 1 95.44 184 ASP A CA 1
ATOM 1344 C C . ASP A 1 184 ? 6.184 -20.328 -19.531 1 95.44 184 ASP A C 1
ATOM 1346 O O . ASP A 1 184 ? 5.77 -20.328 -20.688 1 95.44 184 ASP A O 1
ATOM 1350 N N . LEU A 1 185 ? 5.902 -21.266 -18.688 1 97.12 185 LEU A N 1
ATOM 1351 C CA . LEU A 1 185 ? 5.043 -22.391 -19.047 1 97.12 185 LEU A CA 1
ATOM 1352 C C . LEU A 1 185 ? 3.734 -22.344 -18.25 1 97.12 185 LEU A C 1
ATOM 1354 O O . LEU A 1 185 ? 3.74 -22.391 -17.031 1 97.12 185 LEU A O 1
ATOM 1358 N N . LEU A 1 186 ? 2.65 -22.234 -18.984 1 98.44 186 LEU A N 1
ATOM 1359 C CA . LEU A 1 186 ? 1.328 -22.297 -18.359 1 98.44 186 LEU A CA 1
ATOM 1360 C C . LEU A 1 186 ? 0.735 -23.688 -18.5 1 98.44 186 LEU A C 1
ATOM 1362 O O . LEU A 1 186 ? 0.362 -24.109 -19.594 1 98.44 186 LEU A O 1
ATOM 1366 N N . ALA A 1 187 ? 0.678 -24.406 -17.406 1 98.44 187 ALA A N 1
ATOM 1367 C CA . ALA A 1 187 ? 0.095 -25.75 -17.391 1 98.44 187 ALA A CA 1
ATOM 1368 C C . ALA A 1 187 ? -1.349 -25.703 -16.891 1 98.44 187 ALA A C 1
ATOM 1370 O O . ALA A 1 187 ? -1.646 -25.109 -15.859 1 98.44 187 ALA A O 1
ATOM 1371 N N . THR A 1 188 ? -2.262 -26.297 -17.656 1 98.25 188 THR A N 1
ATOM 1372 C CA . THR A 1 188 ? -3.654 -26.531 -17.297 1 98.25 188 THR A CA 1
ATOM 1373 C C . THR A 1 188 ? -4.055 -27.969 -17.594 1 98.25 188 THR A C 1
ATOM 1375 O O . THR A 1 188 ? -3.238 -28.766 -18.062 1 98.25 188 THR A O 1
ATOM 1378 N N . ARG A 1 189 ? -5.34 -28.266 -17.266 1 96.19 189 ARG A N 1
ATOM 1379 C CA . ARG A 1 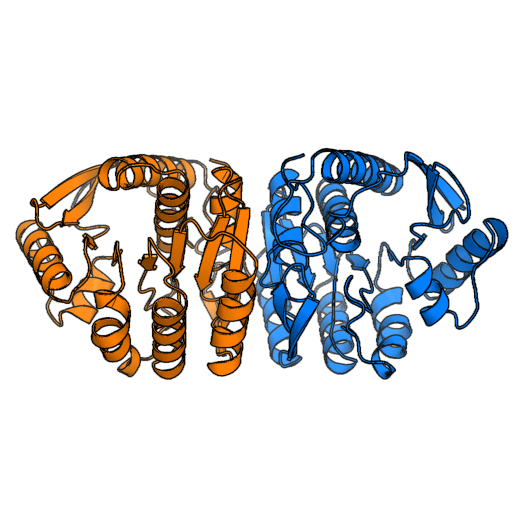189 ? -5.836 -29.594 -17.609 1 96.19 189 ARG A CA 1
ATOM 1380 C C . ARG A 1 189 ? -5.844 -29.797 -19.125 1 96.19 189 ARG A C 1
ATOM 1382 O O . ARG A 1 189 ? -5.805 -30.938 -19.594 1 96.19 189 ARG A O 1
ATOM 1389 N N . GLY A 1 190 ? -5.848 -28.688 -19.828 1 96 190 GLY A N 1
ATOM 1390 C CA . GLY A 1 190 ? -5.914 -28.75 -21.281 1 96 190 GLY A CA 1
ATOM 1391 C C . GLY A 1 190 ? -4.555 -28.859 -21.938 1 96 190 GLY A C 1
ATOM 1392 O O . GLY A 1 190 ? -4.457 -29.016 -23.156 1 96 190 GLY A O 1
ATOM 1393 N N . GLY A 1 191 ? -3.512 -28.812 -21.188 1 96.75 191 GLY A N 1
ATOM 1394 C CA . GLY A 1 191 ? -2.168 -28.891 -21.734 1 96.75 191 GLY A CA 1
ATOM 1395 C C . GLY A 1 191 ? -1.263 -27.766 -21.281 1 96.75 191 GLY A C 1
ATOM 1396 O O . GLY A 1 191 ? -1.561 -27.078 -20.297 1 96.75 191 GLY A O 1
ATOM 1397 N N . VAL A 1 192 ? -0.065 -27.688 -21.922 1 97.06 192 VAL A N 1
ATOM 1398 C CA . VAL A 1 192 ? 0.943 -26.703 -21.547 1 97.06 192 VAL A CA 1
ATOM 1399 C C . VAL A 1 192 ? 1.115 -25.688 -22.672 1 97.06 192 VAL A C 1
ATOM 1401 O O . VAL A 1 192 ? 1.283 -26.062 -23.844 1 97.06 192 VAL A O 1
ATOM 1404 N N . LEU A 1 193 ? 0.997 -24.391 -22.359 1 97.12 193 LEU A N 1
ATOM 1405 C CA . LEU A 1 193 ? 1.28 -23.281 -23.266 1 97.12 193 LEU A CA 1
ATOM 1406 C C . LEU A 1 193 ? 2.602 -22.609 -22.906 1 97.12 193 LEU A C 1
ATOM 1408 O O . LEU A 1 193 ? 2.93 -22.469 -21.734 1 97.12 193 LEU A O 1
ATOM 1412 N N . ARG A 1 194 ? 3.285 -22.219 -23.953 1 95.06 194 ARG A N 1
ATOM 1413 C CA . ARG A 1 194 ? 4.551 -21.516 -23.766 1 95.06 194 ARG A CA 1
ATOM 1414 C C . ARG A 1 194 ? 4.402 -20.031 -24.109 1 95.06 194 ARG A C 1
ATOM 1416 O O . ARG A 1 194 ? 3.734 -19.672 -25.078 1 95.06 194 ARG A O 1
ATOM 1423 N N . PHE A 1 195 ? 4.938 -19.203 -23.219 1 95.25 195 PHE A N 1
ATOM 1424 C CA . PHE A 1 195 ? 5.02 -17.766 -23.438 1 95.25 195 PHE A CA 1
ATOM 1425 C C . PHE A 1 195 ? 6.473 -17.297 -23.438 1 95.25 195 PHE A C 1
ATOM 1427 O O . PHE A 1 195 ? 7.168 -17.406 -22.422 1 95.25 195 PHE A O 1
ATOM 1434 N N . SER A 1 196 ? 6.926 -16.75 -24.562 1 91.81 196 SER A N 1
ATOM 1435 C CA . SER A 1 196 ? 8.312 -16.297 -24.688 1 91.81 196 SER A CA 1
ATOM 1436 C C . SER A 1 196 ? 8.391 -14.781 -24.781 1 91.81 196 SER A C 1
ATOM 1438 O O . SER A 1 196 ? 7.523 -14.141 -25.375 1 91.81 196 SER A O 1
ATOM 1440 N N . ALA A 1 197 ? 9.383 -14.227 -24.094 1 91.25 197 ALA A N 1
ATOM 1441 C CA . ALA A 1 197 ? 9.742 -12.82 -24.203 1 91.25 197 ALA A CA 1
ATOM 1442 C C . ALA A 1 197 ? 11.258 -12.633 -24.141 1 91.25 197 ALA A C 1
ATOM 1444 O O . ALA A 1 197 ? 11.969 -13.477 -23.609 1 91.25 197 ALA A O 1
ATOM 1445 N N . PRO A 1 198 ? 11.75 -11.562 -24.797 1 89.06 198 PRO A N 1
ATOM 1446 C CA . PRO A 1 198 ? 13.195 -11.312 -24.703 1 89.06 198 PRO A CA 1
ATOM 1447 C C . PRO A 1 198 ? 13.648 -11.109 -23.25 1 89.06 198 PRO A C 1
ATOM 1449 O O . PRO A 1 198 ? 12.945 -10.477 -22.469 1 89.06 198 PRO A O 1
ATOM 1452 N N . ARG A 1 199 ? 14.797 -11.672 -22.984 1 90.06 199 ARG A N 1
ATOM 1453 C CA . ARG A 1 199 ? 15.398 -11.422 -21.672 1 90.06 199 ARG A CA 1
ATOM 1454 C C . ARG A 1 199 ? 15.898 -9.984 -21.562 1 90.06 199 ARG A C 1
ATOM 1456 O O . ARG A 1 199 ? 16.5 -9.461 -22.5 1 90.06 199 ARG A O 1
ATOM 1463 N N . VAL A 1 200 ? 15.516 -9.352 -20.484 1 90.56 200 VAL A N 1
ATOM 1464 C CA . VAL A 1 200 ? 15.969 -7.984 -20.25 1 90.56 200 VAL A CA 1
ATOM 1465 C C . VAL A 1 200 ? 17.125 -7.988 -19.25 1 90.56 200 VAL A C 1
ATOM 1467 O O . VAL A 1 200 ? 16.953 -8.438 -18.109 1 90.56 200 VAL A O 1
ATOM 1470 N N . HIS A 1 201 ? 18.266 -7.531 -19.656 1 89.25 201 HIS A N 1
ATOM 1471 C CA . HIS A 1 201 ? 19.422 -7.461 -18.781 1 89.25 201 HIS A CA 1
ATOM 1472 C C . HIS A 1 201 ? 19.422 -6.168 -17.969 1 89.25 201 HIS A C 1
ATOM 1474 O O . HIS A 1 201 ? 19.766 -5.105 -18.484 1 89.25 201 HIS A O 1
ATOM 1480 N N . THR A 1 202 ? 19.047 -6.273 -16.812 1 91.38 202 THR A N 1
ATOM 1481 C CA . THR A 1 202 ? 18.984 -5.125 -15.914 1 91.38 202 THR A CA 1
ATOM 1482 C C . THR A 1 202 ? 19.156 -5.562 -14.469 1 91.38 202 THR A C 1
ATOM 1484 O O . THR A 1 202 ? 18.953 -6.73 -14.133 1 91.38 202 THR A O 1
ATOM 1487 N N . ARG A 1 203 ? 19.625 -4.637 -13.602 1 91.44 203 ARG A N 1
ATOM 1488 C CA . ARG A 1 203 ? 19.719 -4.91 -12.172 1 91.44 203 ARG A CA 1
ATOM 1489 C C . ARG A 1 203 ? 18.391 -4.641 -11.477 1 91.44 203 ARG A C 1
ATOM 1491 O O . ARG A 1 203 ? 18.203 -5.016 -10.312 1 91.44 203 ARG A O 1
ATOM 1498 N N . ASN A 1 204 ? 17.484 -3.961 -12.203 1 93.5 204 ASN A N 1
ATOM 1499 C CA . ASN A 1 204 ? 16.203 -3.541 -11.625 1 93.5 204 ASN A CA 1
ATOM 1500 C C . ASN A 1 204 ? 15.156 -4.641 -11.727 1 93.5 204 ASN A C 1
ATOM 1502 O O . ASN A 1 204 ? 14.219 -4.539 -12.523 1 93.5 204 ASN A O 1
ATOM 1506 N N . THR A 1 205 ? 15.289 -5.672 -10.828 1 92.81 205 THR A N 1
ATOM 1507 C CA . THR A 1 205 ? 14.445 -6.855 -10.922 1 92.81 205 THR A CA 1
ATOM 1508 C C . THR A 1 205 ? 13.633 -7.051 -9.641 1 92.81 205 THR A C 1
ATOM 1510 O O . THR A 1 205 ? 12.938 -8.055 -9.492 1 92.81 205 THR A O 1
ATOM 1513 N N . HIS A 1 206 ? 13.766 -6.078 -8.711 1 94.81 206 HIS A N 1
ATOM 1514 C CA . HIS A 1 206 ? 13.055 -6.191 -7.441 1 94.81 206 HIS A CA 1
ATOM 1515 C C . HIS A 1 206 ? 11.547 -6.129 -7.641 1 94.81 206 HIS A C 1
ATOM 1517 O O . HIS A 1 206 ? 11.031 -5.148 -8.18 1 94.81 206 HIS A O 1
ATOM 1523 N N . GLY A 1 207 ? 10.859 -7.191 -7.293 1 96.19 207 GLY A N 1
ATOM 1524 C CA . GLY A 1 207 ? 9.406 -7.211 -7.363 1 96.19 207 GLY A CA 1
ATOM 1525 C C . GLY A 1 207 ? 8.883 -7.809 -8.656 1 96.19 207 GLY A C 1
ATOM 1526 O O . GLY A 1 207 ? 7.695 -7.699 -8.961 1 96.19 207 GLY A O 1
ATOM 1527 N N . THR A 1 208 ? 9.703 -8.516 -9.445 1 95.94 208 THR A N 1
ATOM 1528 C CA . THR A 1 208 ? 9.312 -9.07 -10.734 1 95.94 208 THR A CA 1
ATOM 1529 C C . THR A 1 208 ? 8.148 -10.055 -10.578 1 95.94 208 THR A C 1
ATOM 1531 O O . THR A 1 208 ? 7.156 -9.977 -11.297 1 95.94 208 THR A O 1
ATOM 1534 N N . GLY A 1 209 ? 8.297 -10.984 -9.602 1 96.56 209 GLY A N 1
ATOM 1535 C CA . GLY A 1 209 ? 7.238 -11.953 -9.359 1 96.56 209 GLY A CA 1
ATOM 1536 C C . GLY A 1 209 ? 5.949 -11.312 -8.875 1 96.56 209 GLY A C 1
ATOM 1537 O O . GLY A 1 209 ? 4.863 -11.648 -9.352 1 96.56 209 GLY A O 1
ATOM 1538 N N . CYS A 1 210 ? 6.055 -10.375 -7.922 1 98.31 210 CYS A N 1
ATOM 1539 C CA . CYS A 1 210 ? 4.895 -9.656 -7.402 1 98.31 210 CYS A CA 1
ATOM 1540 C C . CYS A 1 210 ? 4.172 -8.906 -8.516 1 98.31 210 CYS A C 1
ATOM 1542 O O . CYS A 1 210 ? 2.945 -8.945 -8.609 1 98.31 210 CYS A O 1
ATOM 1544 N N . THR A 1 211 ? 4.902 -8.242 -9.367 1 98.5 211 THR A N 1
ATOM 1545 C CA . THR A 1 211 ? 4.344 -7.441 -10.445 1 98.5 211 THR A CA 1
ATOM 1546 C C . THR A 1 211 ? 3.611 -8.328 -11.453 1 98.5 211 THR A C 1
ATOM 1548 O O . THR A 1 211 ? 2.492 -8.008 -11.867 1 98.5 211 THR A O 1
ATOM 1551 N N . LEU A 1 212 ? 4.223 -9.422 -11.812 1 98.44 212 LEU A N 1
ATOM 1552 C CA . LEU A 1 212 ? 3.605 -10.328 -12.773 1 98.44 212 LEU A CA 1
ATOM 1553 C C . LEU A 1 212 ? 2.307 -10.906 -12.211 1 98.44 212 LEU A C 1
ATOM 1555 O O . LEU A 1 212 ? 1.271 -10.867 -12.883 1 98.44 212 LEU A O 1
ATOM 1559 N N . SER A 1 213 ? 2.393 -11.453 -11.016 1 98.88 213 SER A N 1
ATOM 1560 C CA . SER A 1 213 ? 1.217 -12.086 -10.422 1 98.88 213 SER A CA 1
ATOM 1561 C C . SER A 1 213 ? 0.107 -11.07 -10.18 1 98.88 213 SER A C 1
ATOM 1563 O O . SER A 1 213 ? -1.074 -11.375 -10.352 1 98.88 213 SER A O 1
ATOM 1565 N N . ALA A 1 214 ? 0.469 -9.852 -9.797 1 98.94 214 ALA A N 1
ATOM 1566 C CA . ALA A 1 214 ? -0.525 -8.797 -9.594 1 98.94 214 ALA A CA 1
ATOM 1567 C C . ALA A 1 214 ? -1.188 -8.414 -10.914 1 98.94 214 ALA A C 1
ATOM 1569 O O . ALA A 1 214 ? -2.398 -8.18 -10.961 1 98.94 214 ALA A O 1
ATOM 1570 N N . ALA A 1 215 ? -0.398 -8.305 -11.977 1 98.94 215 ALA A N 1
ATOM 1571 C CA . ALA A 1 215 ? -0.947 -7.977 -13.289 1 98.94 215 ALA A CA 1
ATOM 1572 C C . ALA A 1 215 ? -1.927 -9.047 -13.758 1 98.94 215 ALA A C 1
ATOM 1574 O O . ALA A 1 215 ? -3.006 -8.734 -14.266 1 98.94 215 ALA A O 1
ATOM 1575 N N . ILE A 1 216 ? -1.558 -10.289 -13.578 1 98.94 216 ILE A N 1
ATOM 1576 C CA . ILE A 1 216 ? -2.445 -11.383 -13.961 1 98.94 216 ILE A CA 1
ATOM 1577 C C . ILE A 1 216 ? -3.742 -11.305 -13.156 1 98.94 216 ILE A C 1
ATOM 1579 O O . ILE A 1 216 ? -4.836 -11.406 -13.719 1 98.94 216 ILE A O 1
ATOM 1583 N N . ALA A 1 217 ? -3.619 -11.086 -11.859 1 98.94 217 ALA A N 1
ATOM 1584 C CA . ALA A 1 217 ? -4.801 -10.977 -11 1 98.94 217 ALA A CA 1
ATOM 1585 C C . ALA A 1 217 ? -5.691 -9.82 -11.453 1 98.94 217 ALA A C 1
ATOM 1587 O O . ALA A 1 217 ? -6.918 -9.953 -11.492 1 98.94 217 ALA A O 1
ATOM 1588 N N . ALA A 1 218 ? -5.078 -8.68 -11.789 1 98.94 218 ALA A N 1
ATOM 1589 C CA . ALA A 1 218 ? -5.84 -7.527 -12.25 1 98.94 218 ALA A CA 1
ATOM 1590 C C . ALA A 1 218 ? -6.594 -7.844 -13.539 1 98.94 218 ALA A C 1
ATOM 1592 O O . ALA A 1 218 ? -7.766 -7.48 -13.688 1 98.94 218 ALA A O 1
ATOM 1593 N N . LEU A 1 219 ? -5.93 -8.461 -14.43 1 98.94 219 LEU A N 1
ATOM 1594 C CA . LEU A 1 219 ? -6.531 -8.805 -15.719 1 98.94 219 LEU A CA 1
ATOM 1595 C C . LEU A 1 219 ? -7.645 -9.828 -15.539 1 98.94 219 LEU A C 1
ATOM 1597 O O . LEU A 1 219 ? -8.68 -9.75 -16.203 1 98.94 219 LEU A O 1
ATOM 1601 N N . LEU A 1 220 ? -7.441 -10.789 -14.641 1 98.94 220 LEU A N 1
ATOM 1602 C CA . LEU A 1 220 ? -8.508 -11.727 -14.312 1 98.94 220 LEU A CA 1
ATOM 1603 C C . LEU A 1 220 ? -9.703 -11.008 -13.703 1 98.94 220 LEU A C 1
ATOM 1605 O O . LEU A 1 220 ? -10.852 -11.328 -14.016 1 98.94 220 LEU A O 1
ATOM 1609 N N . ALA A 1 221 ? -9.414 -10.078 -12.836 1 98.88 221 ALA A N 1
ATOM 1610 C CA . ALA A 1 221 ? -10.484 -9.281 -12.234 1 98.88 221 ALA A CA 1
ATOM 1611 C C . ALA A 1 221 ? -11.32 -8.594 -13.312 1 98.88 221 ALA A C 1
ATOM 1613 O O . ALA A 1 221 ? -12.531 -8.414 -13.141 1 98.88 221 ALA A O 1
ATOM 1614 N N . LYS A 1 222 ? -10.703 -8.273 -14.391 1 98.69 222 LYS A N 1
ATOM 1615 C CA . LYS A 1 222 ? -11.367 -7.582 -15.492 1 98.69 222 LYS A CA 1
ATOM 1616 C C . LYS A 1 222 ? -12.055 -8.57 -16.438 1 98.69 222 LYS A C 1
ATOM 1618 O O . LYS A 1 222 ? -12.609 -8.172 -17.453 1 98.69 222 LYS A O 1
ATOM 1623 N N . GLY A 1 223 ? -11.914 -9.812 -16.172 1 98.44 223 GLY A N 1
ATOM 1624 C CA . GLY A 1 223 ? -12.633 -10.828 -16.922 1 98.44 223 GLY A CA 1
ATOM 1625 C C . GLY A 1 223 ? -11.82 -11.406 -18.078 1 98.44 223 GLY A C 1
ATOM 1626 O O . GLY A 1 223 ? -12.352 -12.133 -18.922 1 98.44 223 GLY A O 1
ATOM 1627 N N . ARG A 1 224 ? -10.555 -11.117 -18.141 1 98.5 224 ARG A N 1
ATOM 1628 C CA . ARG A 1 224 ? -9.703 -11.656 -19.188 1 98.5 224 ARG A CA 1
ATOM 1629 C C . ARG A 1 224 ? -9.492 -13.156 -19.016 1 98.5 224 ARG A C 1
ATOM 1631 O O . ARG A 1 224 ? -9.297 -13.633 -17.891 1 98.5 224 ARG A O 1
ATOM 1638 N N . PRO A 1 225 ? -9.617 -13.93 -20.141 1 98.56 225 PRO A N 1
ATOM 1639 C CA . PRO A 1 225 ? -9.266 -15.344 -20.031 1 98.56 225 PRO A CA 1
ATOM 1640 C C . PRO A 1 225 ? -7.824 -15.562 -19.562 1 98.56 225 PRO A C 1
ATOM 1642 O O . PRO A 1 225 ? -6.938 -14.766 -19.891 1 98.56 225 PRO A O 1
ATOM 1645 N N . LEU A 1 226 ? -7.574 -16.641 -18.906 1 98.69 226 LEU A N 1
ATOM 1646 C CA . LEU A 1 226 ? -6.32 -16.875 -18.203 1 98.69 226 LEU A CA 1
ATOM 1647 C C . LEU A 1 226 ? -5.129 -16.75 -19.141 1 98.69 226 LEU A C 1
ATOM 1649 O O . LEU A 1 226 ? -4.172 -16.031 -18.859 1 98.69 226 LEU A O 1
ATOM 1653 N N . ALA A 1 227 ? -5.172 -17.438 -20.266 1 98.5 227 ALA A N 1
ATOM 1654 C CA . ALA A 1 227 ? -4.047 -17.422 -21.188 1 98.5 227 ALA A CA 1
ATOM 1655 C C . ALA A 1 227 ? -3.775 -16.016 -21.719 1 98.5 227 ALA A C 1
ATOM 1657 O O . ALA A 1 227 ? -2.619 -15.617 -21.859 1 98.5 227 ALA A O 1
ATOM 1658 N N . GLU A 1 228 ? -4.797 -15.281 -21.984 1 98.69 228 GLU A N 1
ATOM 1659 C CA . GLU A 1 228 ? -4.66 -13.898 -22.438 1 98.69 228 GLU A CA 1
ATOM 1660 C C . GLU A 1 228 ? -4.121 -13 -21.328 1 98.69 228 GLU A C 1
ATOM 1662 O O . GLU A 1 228 ? -3.297 -12.117 -21.594 1 98.69 228 GLU A O 1
ATOM 1667 N N . ALA A 1 229 ? -4.637 -13.25 -20.094 1 98.88 229 ALA A N 1
ATOM 1668 C CA . ALA A 1 229 ? -4.148 -12.5 -18.953 1 98.88 229 ALA A CA 1
ATOM 1669 C C . ALA A 1 229 ? -2.65 -12.703 -18.75 1 98.88 229 ALA A C 1
ATOM 1671 O O . ALA A 1 229 ? -1.912 -11.742 -18.516 1 98.88 229 ALA A O 1
ATOM 1672 N N . VAL A 1 230 ? -2.213 -13.906 -18.891 1 98.69 230 VAL A N 1
ATOM 1673 C CA . VAL A 1 230 ? -0.802 -14.242 -18.719 1 98.69 230 VAL A CA 1
ATOM 1674 C C . VAL A 1 230 ? 0.022 -13.57 -19.812 1 98.69 230 VAL A C 1
ATOM 1676 O O . VAL A 1 230 ? 1.057 -12.953 -19.531 1 98.69 230 VAL A O 1
ATOM 1679 N N . ALA A 1 231 ? -0.432 -13.633 -21.047 1 98.44 231 ALA A N 1
ATOM 1680 C CA . ALA A 1 231 ? 0.281 -13.031 -22.156 1 98.44 231 ALA A CA 1
ATOM 1681 C C . ALA A 1 231 ? 0.411 -11.523 -21.984 1 98.44 231 ALA A C 1
ATOM 1683 O O . ALA A 1 231 ? 1.494 -10.961 -22.172 1 98.44 231 ALA A O 1
ATOM 1684 N N . GLU A 1 232 ? -0.668 -10.922 -21.656 1 98.56 232 GLU A N 1
ATOM 1685 C CA . GLU A 1 232 ? -0.674 -9.469 -21.469 1 98.56 232 GLU A CA 1
ATOM 1686 C C . GLU A 1 232 ? 0.185 -9.055 -20.281 1 98.56 232 GLU A C 1
ATOM 1688 O O . GLU A 1 232 ? 0.904 -8.055 -20.344 1 98.56 232 GLU A O 1
ATOM 1693 N N . ALA A 1 233 ? 0.113 -9.805 -19.203 1 98.62 233 ALA A N 1
ATOM 1694 C CA . ALA A 1 233 ? 0.915 -9.516 -18.016 1 98.62 233 ALA A CA 1
ATOM 1695 C C . ALA A 1 233 ? 2.404 -9.656 -18.312 1 98.62 233 ALA A C 1
ATOM 1697 O O . ALA A 1 233 ? 3.215 -8.852 -17.844 1 98.62 233 ALA A O 1
ATOM 1698 N N . LYS A 1 234 ? 2.762 -10.664 -19.016 1 97.56 234 LYS A N 1
ATOM 1699 C CA . LYS A 1 234 ? 4.16 -10.867 -19.391 1 97.56 234 LYS A CA 1
ATOM 1700 C C . LYS A 1 234 ? 4.668 -9.719 -20.266 1 97.56 234 LYS A C 1
ATOM 1702 O O . LYS A 1 234 ? 5.797 -9.258 -20.078 1 97.56 234 LYS A O 1
ATOM 1707 N N . ALA A 1 235 ? 3.898 -9.312 -21.219 1 97.69 235 ALA A N 1
ATOM 1708 C CA . ALA A 1 235 ? 4.266 -8.172 -22.062 1 97.69 235 ALA A CA 1
ATOM 1709 C C . ALA A 1 235 ? 4.449 -6.914 -21.234 1 97.69 235 ALA A C 1
ATOM 1711 O O . ALA A 1 235 ? 5.395 -6.152 -21.438 1 97.69 235 ALA A O 1
ATOM 1712 N N . TYR A 1 236 ? 3.506 -6.73 -20.312 1 98.38 236 TYR A N 1
ATOM 1713 C CA . TYR A 1 236 ? 3.602 -5.605 -19.391 1 98.38 236 TYR A CA 1
ATOM 1714 C C . TYR A 1 236 ? 4.891 -5.672 -18.578 1 98.38 236 TYR A C 1
ATOM 1716 O O . TYR A 1 236 ? 5.605 -4.676 -18.453 1 98.38 236 TYR A O 1
ATOM 1724 N N . LEU A 1 237 ? 5.18 -6.812 -18.031 1 97.31 237 LEU A N 1
ATOM 1725 C CA . LEU A 1 237 ? 6.383 -7.008 -17.219 1 97.31 237 LEU A CA 1
ATOM 1726 C C . LEU A 1 237 ? 7.637 -6.695 -18.031 1 97.31 237 LEU A C 1
ATOM 1728 O O . LEU A 1 237 ? 8.555 -6.047 -17.531 1 97.31 237 LEU A O 1
ATOM 1732 N N . THR A 1 238 ? 7.668 -7.133 -19.234 1 96.06 238 THR A N 1
ATOM 1733 C CA . THR A 1 238 ? 8.812 -6.879 -20.109 1 96.06 238 THR A CA 1
ATOM 1734 C C . THR A 1 238 ? 9.016 -5.383 -20.312 1 96.06 238 THR A C 1
ATOM 1736 O O . THR A 1 238 ? 10.141 -4.887 -20.203 1 96.06 238 THR A O 1
ATOM 1739 N N . ARG A 1 239 ? 7.961 -4.66 -20.531 1 97.56 239 ARG A N 1
ATOM 1740 C CA . ARG A 1 239 ? 8.055 -3.211 -20.688 1 97.56 239 ARG A CA 1
ATOM 1741 C C . ARG A 1 239 ? 8.523 -2.559 -19.391 1 97.56 239 ARG A C 1
ATOM 1743 O O . ARG A 1 239 ? 9.344 -1.642 -19.406 1 97.56 239 ARG A O 1
ATOM 1750 N N . ALA A 1 240 ? 7.973 -3.051 -18.281 1 97.69 240 ALA A N 1
ATOM 1751 C CA . ALA A 1 240 ? 8.312 -2.498 -16.984 1 97.69 240 ALA A CA 1
ATOM 1752 C C . ALA A 1 240 ? 9.797 -2.693 -16.672 1 97.69 240 ALA A C 1
ATOM 1754 O O . ALA A 1 240 ? 10.43 -1.837 -16.047 1 97.69 240 ALA A O 1
ATOM 1755 N N . LEU A 1 241 ? 10.344 -3.828 -17.078 1 96.31 241 LEU A N 1
ATOM 1756 C CA . LEU A 1 241 ? 11.758 -4.117 -16.875 1 96.31 241 LEU A CA 1
ATOM 1757 C C . LEU A 1 241 ? 12.617 -3.23 -17.766 1 96.31 241 LEU A C 1
ATOM 1759 O O . LEU A 1 241 ? 13.625 -2.678 -17.312 1 96.31 241 LEU A O 1
ATOM 1763 N N . LYS A 1 242 ? 12.242 -3.008 -18.984 1 95.88 242 LYS A N 1
ATOM 1764 C CA . LYS A 1 242 ? 13.008 -2.25 -19.953 1 95.88 242 LYS A CA 1
ATOM 1765 C C . LYS A 1 242 ? 13.078 -0.773 -19.578 1 95.88 242 LYS A C 1
ATOM 1767 O O . LYS A 1 242 ? 14.078 -0.102 -19.859 1 95.88 242 LYS A O 1
ATOM 1772 N N . THR A 1 243 ? 12.062 -0.289 -18.922 1 96.44 243 THR A N 1
ATOM 1773 C CA . THR A 1 243 ? 11.969 1.143 -18.656 1 96.44 243 THR A CA 1
ATOM 1774 C C . THR A 1 243 ? 12.188 1.43 -17.172 1 96.44 243 THR A C 1
ATOM 1776 O O . THR A 1 243 ? 11.93 2.541 -16.703 1 96.44 243 THR A O 1
ATOM 1779 N N . ALA A 1 244 ? 12.617 0.411 -16.422 1 94.62 244 ALA A N 1
ATOM 1780 C CA . ALA A 1 244 ? 12.766 0.533 -14.977 1 94.62 244 ALA A CA 1
ATOM 1781 C C . ALA A 1 244 ? 13.68 1.699 -14.617 1 94.62 244 ALA A C 1
ATOM 1783 O O . ALA A 1 244 ? 14.703 1.922 -15.273 1 94.62 244 ALA A O 1
ATOM 1784 N N . PRO A 1 245 ? 13.203 2.436 -13.617 1 89.12 245 PRO A N 1
ATOM 1785 C CA . PRO A 1 245 ? 14.078 3.512 -13.148 1 89.12 245 PRO A CA 1
ATOM 1786 C C . PRO A 1 245 ? 15.273 2.996 -12.352 1 89.12 245 PRO A C 1
ATOM 1788 O O . PRO A 1 245 ? 15.195 1.933 -11.734 1 89.12 245 PRO A O 1
ATOM 1791 N N . SER A 1 246 ? 16.391 3.621 -12.406 1 89.12 246 SER A N 1
ATOM 1792 C CA . SER A 1 246 ? 17.547 3.262 -11.594 1 89.12 246 SER A CA 1
ATOM 1793 C C . SER A 1 246 ? 17.469 3.881 -10.203 1 89.12 246 SER A C 1
ATOM 1795 O O . SER A 1 246 ? 18.062 4.926 -9.945 1 89.12 246 SER A O 1
ATOM 1797 N N . LEU A 1 247 ? 16.703 3.232 -9.367 1 93.94 247 LEU A N 1
ATOM 1798 C CA . LEU A 1 247 ? 16.547 3.701 -7.992 1 93.94 247 LEU A CA 1
ATOM 1799 C C . LEU A 1 247 ? 17.234 2.758 -7.016 1 93.94 247 LEU A C 1
ATOM 1801 O O . LEU A 1 247 ? 17.156 1.535 -7.168 1 93.94 247 LEU A O 1
ATOM 1805 N N . GLY A 1 248 ? 17.844 3.359 -5.973 1 93.19 248 GLY A N 1
ATOM 1806 C CA . GLY A 1 248 ? 18.516 2.576 -4.941 1 93.19 248 GLY A CA 1
ATOM 1807 C C . GLY A 1 248 ? 19.891 2.09 -5.355 1 93.19 248 GLY A C 1
ATOM 1808 O O . GLY A 1 248 ? 20.344 2.369 -6.469 1 93.19 248 GLY A O 1
ATOM 1809 N N . HIS A 1 249 ? 20.594 1.387 -4.488 1 95.62 249 HIS A N 1
ATOM 1810 C CA . HIS A 1 249 ? 21.984 1.006 -4.715 1 95.62 249 HIS A CA 1
ATOM 1811 C C . HIS A 1 249 ? 22.109 -0.49 -4.98 1 95.62 249 HIS A C 1
ATOM 1813 O O . HIS A 1 249 ? 23.203 -0.984 -5.273 1 95.62 249 HIS A O 1
ATOM 1819 N N . GLY A 1 250 ? 21 -1.242 -4.895 1 95.56 250 GLY A N 1
ATOM 1820 C CA . GLY A 1 250 ? 20.969 -2.676 -5.137 1 95.56 250 GLY A CA 1
ATOM 1821 C C . GLY A 1 250 ? 20.078 -3.068 -6.289 1 95.56 250 GLY A C 1
ATOM 1822 O O . GLY A 1 250 ? 20.172 -2.504 -7.379 1 95.56 250 GLY A O 1
ATOM 1823 N N . HIS A 1 251 ? 19.25 -4.121 -6.07 1 94.19 251 HIS A N 1
ATOM 1824 C CA . HIS A 1 251 ? 18.25 -4.488 -7.062 1 94.19 251 HIS A CA 1
ATOM 1825 C C . HIS A 1 251 ? 17.094 -3.506 -7.055 1 94.19 251 HIS A C 1
ATOM 1827 O O . HIS A 1 251 ? 16.219 -3.568 -6.176 1 94.19 251 HIS A O 1
ATOM 1833 N N . GLY A 1 252 ? 17.016 -2.705 -8.086 1 94.94 252 GLY A N 1
ATOM 1834 C CA . GLY A 1 252 ? 16.031 -1.636 -8.125 1 94.94 252 GLY A CA 1
ATOM 1835 C C . GLY A 1 252 ? 14.648 -2.109 -8.539 1 94.94 252 GLY A C 1
ATOM 1836 O O . GLY A 1 252 ? 14.492 -3.225 -9.047 1 94.94 252 GLY A O 1
ATOM 1837 N N . PRO A 1 253 ? 13.648 -1.239 -8.258 1 96.12 253 PRO A N 1
ATOM 1838 C CA . PRO A 1 253 ? 12.266 -1.565 -8.625 1 96.12 253 PRO A CA 1
ATOM 1839 C C . PRO A 1 253 ? 12.023 -1.499 -10.133 1 96.12 253 PRO A C 1
ATOM 1841 O O . PRO A 1 253 ? 12.859 -0.97 -10.875 1 96.12 253 PRO A O 1
ATOM 1844 N N . LEU A 1 254 ? 10.859 -2.08 -10.547 1 97 254 LEU A N 1
ATOM 1845 C CA . LEU A 1 254 ? 10.375 -1.993 -11.922 1 97 254 LEU A CA 1
ATOM 1846 C C . LEU A 1 254 ? 9.672 -0.661 -12.164 1 97 254 LEU A C 1
ATOM 1848 O O . LEU A 1 254 ? 9.391 0.079 -11.219 1 97 254 LEU A O 1
ATOM 1852 N N . ASP A 1 255 ? 9.453 -0.366 -13.477 1 97.75 255 ASP A N 1
ATOM 1853 C CA . ASP A 1 255 ? 8.602 0.753 -13.859 1 97.75 255 ASP A CA 1
ATOM 1854 C C . ASP A 1 255 ? 7.125 0.345 -13.859 1 97.75 255 ASP A C 1
ATOM 1856 O O . ASP A 1 255 ? 6.594 -0.084 -14.883 1 97.75 255 ASP A O 1
ATOM 1860 N N . HIS A 1 256 ? 6.449 0.613 -12.758 1 97.94 256 HIS A N 1
ATOM 1861 C CA . HIS A 1 256 ? 5.062 0.179 -12.633 1 97.94 256 HIS A CA 1
ATOM 1862 C C . HIS A 1 256 ? 4.137 1.043 -13.484 1 97.94 256 HIS A C 1
ATOM 1864 O O . HIS A 1 256 ? 2.959 0.719 -13.648 1 97.94 256 HIS A O 1
ATOM 1870 N N . TRP A 1 257 ? 4.621 2.193 -14.07 1 97.31 257 TRP A N 1
ATOM 1871 C CA . TRP A 1 257 ? 3.824 3.037 -14.953 1 97.31 257 TRP A CA 1
ATOM 1872 C C . TRP A 1 257 ? 3.797 2.469 -16.375 1 97.31 257 TRP A C 1
ATOM 1874 O O . TRP A 1 257 ? 3.006 2.912 -17.203 1 97.31 257 TRP A O 1
ATOM 1884 N N . ALA A 1 258 ? 4.645 1.543 -16.609 1 96.31 258 ALA A N 1
ATOM 1885 C CA . ALA A 1 258 ? 4.836 1.053 -17.984 1 96.31 258 ALA A CA 1
ATOM 1886 C C . ALA A 1 258 ? 3.506 0.65 -18.609 1 96.31 258 ALA A C 1
ATOM 1888 O O . ALA A 1 258 ? 2.559 0.3 -17.906 1 96.31 258 ALA A O 1
ATOM 1889 N N . MET B 1 1 ? 13.75 10.336 -11.219 1 92.31 1 MET B N 1
ATOM 1890 C CA . MET B 1 1 ? 12.453 9.992 -10.648 1 92.31 1 MET B CA 1
ATOM 1891 C C . MET B 1 1 ? 12.352 10.445 -9.195 1 92.31 1 MET B C 1
ATOM 1893 O O . MET B 1 1 ? 13.305 10.281 -8.422 1 92.31 1 MET B O 1
ATOM 1897 N N . ARG B 1 2 ? 11.281 11.164 -8.82 1 97.62 2 ARG B N 1
ATOM 1898 C CA . ARG B 1 2 ? 11.094 11.656 -7.461 1 97.62 2 ARG B CA 1
ATOM 1899 C C . ARG B 1 2 ? 10.523 10.57 -6.559 1 97.62 2 ARG B C 1
ATOM 1901 O O . ARG B 1 2 ? 9.711 9.758 -6.996 1 97.62 2 ARG B O 1
ATOM 1908 N N . VAL B 1 3 ? 11.031 10.555 -5.316 1 98.69 3 VAL B N 1
ATOM 1909 C CA . VAL B 1 3 ? 10.664 9.508 -4.375 1 98.69 3 VAL B CA 1
ATOM 1910 C C . VAL B 1 3 ? 10.016 10.125 -3.137 1 98.69 3 VAL B C 1
ATOM 1912 O O . VAL B 1 3 ? 10.5 11.133 -2.615 1 98.69 3 VAL B O 1
ATOM 1915 N N . ALA B 1 4 ? 8.922 9.562 -2.707 1 98.88 4 ALA B N 1
ATOM 1916 C CA . ALA B 1 4 ? 8.266 10 -1.476 1 98.88 4 ALA B CA 1
ATOM 1917 C C . ALA B 1 4 ? 8.047 8.82 -0.527 1 98.88 4 ALA B C 1
ATOM 1919 O O . ALA B 1 4 ? 7.93 7.676 -0.966 1 98.88 4 ALA B O 1
ATOM 1920 N N . LEU B 1 5 ? 7.992 9.109 0.786 1 98.94 5 LEU B N 1
ATOM 1921 C CA . LEU B 1 5 ? 7.777 8.125 1.848 1 98.94 5 LEU B CA 1
ATOM 1922 C C . LEU B 1 5 ? 6.477 8.414 2.592 1 98.94 5 LEU B C 1
ATOM 1924 O O . LEU B 1 5 ? 6.258 9.531 3.064 1 98.94 5 LEU B O 1
ATOM 1928 N N . THR B 1 6 ? 5.586 7.457 2.574 1 98.94 6 THR B N 1
ATOM 1929 C CA . THR B 1 6 ? 4.43 7.535 3.461 1 98.94 6 THR B CA 1
ATOM 1930 C C . THR B 1 6 ? 4.676 6.742 4.742 1 98.94 6 THR B C 1
ATOM 1932 O O . THR B 1 6 ? 5.121 5.594 4.688 1 98.94 6 THR B O 1
ATOM 1935 N N . ILE B 1 7 ? 4.527 7.371 5.875 1 98.94 7 ILE B N 1
ATOM 1936 C CA . ILE B 1 7 ? 4.598 6.781 7.207 1 98.94 7 ILE B CA 1
ATOM 1937 C C . ILE B 1 7 ? 3.209 6.773 7.844 1 98.94 7 ILE B C 1
ATOM 1939 O O . ILE B 1 7 ? 2.773 7.777 8.406 1 98.94 7 ILE B O 1
ATOM 1943 N N . ALA B 1 8 ? 2.516 5.664 7.746 1 98.88 8 ALA B N 1
ATOM 1944 C CA . ALA B 1 8 ? 1.098 5.699 8.094 1 98.88 8 ALA B CA 1
ATOM 1945 C C . ALA B 1 8 ? 0.569 4.297 8.375 1 98.88 8 ALA B C 1
ATOM 1947 O O . ALA B 1 8 ? 1.312 3.314 8.281 1 98.88 8 ALA B O 1
ATOM 1948 N N . GLY B 1 9 ? -0.653 4.23 8.867 1 98.75 9 GLY B N 1
ATOM 1949 C CA . GLY B 1 9 ? -1.336 2.957 9.031 1 98.75 9 GLY B CA 1
ATOM 1950 C C . GLY B 1 9 ? -1.804 2.354 7.723 1 98.75 9 GLY B C 1
ATOM 1951 O O . GLY B 1 9 ? -1.805 3.025 6.688 1 98.75 9 GLY B O 1
ATOM 1952 N N . SER B 1 10 ? -2.139 1.066 7.824 1 98.81 10 SER B N 1
ATOM 1953 C CA . SER B 1 10 ? -2.682 0.33 6.688 1 98.81 10 SER B CA 1
ATOM 1954 C C . SER B 1 10 ? -4.195 0.18 6.801 1 98.81 10 SER B C 1
ATOM 1956 O O . SER B 1 10 ? -4.711 -0.209 7.852 1 98.81 10 SER B O 1
ATOM 1958 N N . ASP B 1 11 ? -4.863 0.544 5.742 1 98.62 11 ASP B N 1
ATOM 1959 C CA . ASP B 1 11 ? -6.301 0.352 5.578 1 98.62 11 ASP B CA 1
ATOM 1960 C C . ASP B 1 11 ? -6.594 -0.809 4.633 1 98.62 11 ASP B C 1
ATOM 1962 O O . ASP B 1 11 ? -6.422 -0.684 3.416 1 98.62 11 ASP B O 1
ATOM 1966 N N . SER B 1 12 ? -7.168 -1.873 5.176 1 98.88 12 SER B N 1
ATOM 1967 C CA . SER B 1 12 ? -7.422 -3.061 4.367 1 98.88 12 SER B CA 1
ATOM 1968 C C . SER B 1 12 ? -8.383 -2.758 3.225 1 98.88 12 SER B C 1
ATOM 1970 O O . SER B 1 12 ? -8.297 -3.363 2.154 1 98.88 12 SER B O 1
ATOM 1972 N N . GLY B 1 13 ? -9.258 -1.841 3.359 1 98.44 13 GLY B N 1
ATOM 1973 C CA . GLY B 1 13 ? -10.234 -1.498 2.34 1 98.44 13 GLY B CA 1
ATOM 1974 C C . GLY B 1 13 ? -9.648 -0.688 1.198 1 98.44 13 GLY B C 1
ATOM 1975 O O . GLY B 1 13 ? -10.266 -0.555 0.141 1 98.44 13 GLY B O 1
ATOM 1976 N N . GLY B 1 14 ? -8.469 -0.121 1.407 1 98.38 14 GLY B N 1
ATOM 1977 C CA . GLY B 1 14 ? -7.707 0.497 0.331 1 98.38 14 GLY B CA 1
ATOM 1978 C C . GLY B 1 14 ? -8.07 1.952 0.105 1 98.38 14 GLY B C 1
ATOM 1979 O O . GLY B 1 14 ? -7.52 2.604 -0.784 1 98.38 14 GLY B O 1
ATOM 1980 N N . GLY B 1 15 ? -8.992 2.502 0.904 1 97.75 15 GLY B N 1
ATOM 1981 C CA . GLY B 1 15 ? -9.477 3.852 0.67 1 97.75 15 GLY B CA 1
ATOM 1982 C C . GLY B 1 15 ? -8.688 4.91 1.422 1 97.75 15 GLY B C 1
ATOM 1983 O O . GLY B 1 15 ? -8.781 6.098 1.106 1 97.75 15 GLY B O 1
ATOM 1984 N N . ALA B 1 16 ? -7.949 4.535 2.404 1 98.19 16 ALA B N 1
ATOM 1985 C CA . ALA B 1 16 ? -7.137 5.422 3.23 1 98.19 16 ALA B CA 1
ATOM 1986 C C . ALA B 1 16 ? -5.777 4.797 3.533 1 98.19 16 ALA B C 1
ATOM 1988 O O . ALA B 1 16 ? -5.344 3.873 2.84 1 98.19 16 ALA B O 1
ATOM 1989 N N . GLY B 1 17 ? -5.035 5.402 4.414 1 98.44 17 GLY B N 1
ATOM 1990 C CA . GLY B 1 17 ? -3.77 4.84 4.852 1 98.44 17 GLY B CA 1
ATOM 1991 C C . GLY B 1 17 ? -2.719 4.809 3.758 1 98.44 17 GLY B C 1
ATOM 1992 O O . GLY B 1 17 ? -2.783 5.59 2.805 1 98.44 17 GLY B O 1
ATOM 1993 N N . VAL B 1 18 ? -1.742 3.871 3.953 1 98.88 18 VAL B N 1
ATOM 1994 C CA . VAL B 1 18 ? -0.629 3.74 3.018 1 98.88 18 VAL B CA 1
ATOM 1995 C C . VAL B 1 18 ? -1.158 3.375 1.633 1 98.88 18 VAL B C 1
ATOM 1997 O O . VAL B 1 18 ? -0.604 3.803 0.617 1 98.88 18 VAL B O 1
ATOM 2000 N N . GLN B 1 19 ? -2.295 2.65 1.575 1 98.88 19 GLN B N 1
ATOM 2001 C CA . GLN B 1 19 ? -2.873 2.24 0.301 1 98.88 19 GLN B CA 1
ATOM 2002 C C . GLN B 1 19 ? -3.297 3.451 -0.526 1 98.88 19 GLN B C 1
ATOM 2004 O O . GLN B 1 19 ? -2.963 3.549 -1.71 1 98.88 19 GLN B O 1
ATOM 2009 N N . ALA B 1 20 ? -3.977 4.379 0.119 1 98.62 20 ALA B N 1
ATOM 2010 C CA . ALA B 1 20 ? -4.371 5.602 -0.573 1 98.62 20 ALA B CA 1
ATOM 2011 C C . ALA B 1 20 ? -3.152 6.445 -0.935 1 98.62 20 ALA B C 1
ATOM 2013 O O . ALA B 1 20 ? -3.072 6.992 -2.037 1 98.62 20 ALA B O 1
ATOM 2014 N N . ASP B 1 21 ? -2.24 6.539 -0.009 1 98.88 21 ASP B N 1
ATOM 2015 C CA . ASP B 1 21 ? -1.038 7.336 -0.23 1 98.88 21 ASP B CA 1
ATOM 2016 C C . ASP B 1 21 ? -0.275 6.852 -1.46 1 98.88 21 ASP B C 1
ATOM 2018 O O . ASP B 1 21 ? 0.141 7.656 -2.297 1 98.88 21 ASP B O 1
ATOM 2022 N N . LEU B 1 22 ? -0.12 5.551 -1.56 1 98.88 22 LEU B N 1
ATOM 2023 C CA . LEU B 1 22 ? 0.639 4.969 -2.66 1 98.88 22 LEU B CA 1
ATOM 2024 C C . LEU B 1 22 ? -0.071 5.195 -3.99 1 98.88 22 LEU B C 1
ATOM 2026 O O . LEU B 1 22 ? 0.576 5.453 -5.008 1 98.88 22 LEU B O 1
ATOM 2030 N N . LYS B 1 23 ? -1.372 5.07 -4.031 1 98.75 23 LYS B N 1
ATOM 2031 C CA . LYS B 1 23 ? -2.135 5.352 -5.246 1 98.75 23 LYS B CA 1
ATOM 2032 C C . LYS B 1 23 ? -1.966 6.809 -5.676 1 98.75 23 LYS B C 1
ATOM 2034 O O . LYS B 1 23 ? -1.781 7.09 -6.863 1 98.75 23 LYS B O 1
ATOM 2039 N N . VAL B 1 24 ? -1.981 7.715 -4.695 1 98.88 24 VAL B N 1
ATOM 2040 C CA . VAL B 1 24 ? -1.867 9.141 -4.996 1 98.88 24 VAL B CA 1
ATOM 2041 C C . VAL B 1 24 ? -0.459 9.445 -5.496 1 98.88 24 VAL B C 1
ATOM 2043 O O . VAL B 1 24 ? -0.29 10.164 -6.488 1 98.88 24 VAL B O 1
ATOM 2046 N N . PHE B 1 25 ? 0.584 8.922 -4.77 1 98.94 25 PHE B N 1
ATOM 2047 C CA . PHE B 1 25 ? 1.948 9.094 -5.254 1 98.94 25 PHE B CA 1
ATOM 2048 C C . PHE B 1 25 ? 2.072 8.633 -6.699 1 98.94 25 PHE B C 1
ATOM 2050 O O . PHE B 1 25 ? 2.643 9.336 -7.535 1 98.94 25 PHE B O 1
ATOM 2057 N N . PHE B 1 26 ? 1.479 7.449 -6.973 1 98.75 26 PHE B N 1
ATOM 2058 C CA . PHE B 1 26 ? 1.522 6.871 -8.312 1 98.75 26 PHE B CA 1
ATOM 2059 C C . PHE B 1 26 ? 0.837 7.789 -9.32 1 98.75 26 PHE B C 1
ATOM 2061 O O . PHE B 1 26 ? 1.366 8.031 -10.406 1 98.75 26 PHE B O 1
ATOM 2068 N N . ARG B 1 27 ? -0.306 8.32 -8.953 1 98.62 27 ARG B N 1
ATOM 2069 C CA . ARG B 1 27 ? -1.082 9.219 -9.805 1 98.62 27 ARG B CA 1
ATOM 2070 C C . ARG B 1 27 ? -0.27 10.453 -10.195 1 98.62 27 ARG B C 1
ATOM 2072 O O . ARG B 1 27 ? -0.403 10.969 -11.305 1 98.62 27 ARG B O 1
ATOM 2079 N N . PHE B 1 28 ? 0.532 10.93 -9.32 1 98.75 28 PHE B N 1
ATOM 2080 C CA . PHE B 1 28 ? 1.271 12.172 -9.523 1 98.75 28 PHE B CA 1
ATOM 2081 C C . PHE B 1 28 ? 2.652 11.883 -10.102 1 98.75 28 PHE B C 1
ATOM 2083 O O . PHE B 1 28 ? 3.473 12.797 -10.242 1 98.75 28 PHE B O 1
ATOM 2090 N N . GLY B 1 29 ? 2.975 10.625 -10.383 1 98 29 GLY B N 1
ATOM 2091 C CA . GLY B 1 29 ? 4.242 10.281 -11 1 98 29 GLY B CA 1
ATOM 2092 C C . GLY B 1 29 ? 5.402 10.266 -10.023 1 98 29 GLY B C 1
ATOM 2093 O O . GLY B 1 29 ? 6.547 10.531 -10.406 1 98 29 GLY B O 1
ATOM 2094 N N . VAL B 1 30 ? 5.148 10.047 -8.82 1 98.69 30 VAL B N 1
ATOM 2095 C CA . VAL B 1 30 ? 6.148 9.984 -7.758 1 98.69 30 VAL B CA 1
ATOM 2096 C C . VAL B 1 30 ? 6.281 8.547 -7.262 1 98.69 30 VAL B C 1
ATOM 2098 O O . VAL B 1 30 ? 5.277 7.879 -6.996 1 98.69 30 VAL B O 1
ATOM 2101 N N . TYR B 1 31 ? 7.504 7.992 -7.168 1 98.56 31 TYR B N 1
ATOM 2102 C CA . TYR B 1 31 ? 7.719 6.648 -6.645 1 98.56 31 TYR B CA 1
ATOM 2103 C C . TYR B 1 31 ? 7.465 6.602 -5.141 1 98.56 31 TYR B C 1
ATOM 2105 O O . TYR B 1 31 ? 8.125 7.305 -4.375 1 98.56 31 TYR B O 1
ATOM 2113 N N . GLY B 1 32 ? 6.551 5.734 -4.754 1 98.69 32 GLY B N 1
ATOM 2114 C CA . GLY B 1 32 ? 6.152 5.695 -3.357 1 98.69 32 GLY B CA 1
ATOM 2115 C C . GLY B 1 32 ? 6.84 4.594 -2.57 1 98.69 32 GLY B C 1
ATOM 2116 O O . GLY B 1 32 ? 6.809 3.428 -2.969 1 98.69 32 GLY B O 1
ATOM 2117 N N . THR B 1 33 ? 7.453 4.961 -1.433 1 98.88 33 THR B N 1
ATOM 2118 C CA . THR B 1 33 ? 7.922 4.055 -0.392 1 98.88 33 THR B CA 1
ATOM 2119 C C . THR B 1 33 ? 7.043 4.16 0.853 1 98.88 33 THR B C 1
ATOM 2121 O O . THR B 1 33 ? 6.148 5.004 0.918 1 98.88 33 THR B O 1
ATOM 2124 N N . SER B 1 34 ? 7.25 3.164 1.805 1 98.88 34 SER B N 1
ATOM 2125 C CA . SER B 1 34 ? 6.309 3.234 2.918 1 98.88 34 SER B CA 1
ATOM 2126 C C . SER B 1 34 ? 6.926 2.682 4.199 1 98.88 34 SER B C 1
ATOM 2128 O O . SER B 1 34 ? 7.816 1.83 4.148 1 98.88 34 SER B O 1
ATOM 2130 N N . ALA B 1 35 ? 6.543 3.186 5.277 1 98.94 35 ALA B N 1
ATOM 2131 C CA . ALA B 1 35 ? 6.73 2.658 6.629 1 98.94 35 ALA B CA 1
ATOM 2132 C C . ALA B 1 35 ? 5.395 2.523 7.355 1 98.94 35 ALA B C 1
ATOM 2134 O O . ALA B 1 35 ? 4.742 3.525 7.656 1 98.94 35 ALA B O 1
ATOM 2135 N N . LEU B 1 36 ? 5.035 1.295 7.625 1 98.94 36 LEU B N 1
ATOM 2136 C CA . LEU B 1 36 ? 3.758 1.02 8.281 1 98.94 36 LEU B CA 1
ATOM 2137 C C . LEU B 1 36 ? 3.857 1.247 9.781 1 98.94 36 LEU B C 1
ATOM 2139 O O . LEU B 1 36 ? 4.855 0.879 10.406 1 98.94 36 LEU B O 1
ATOM 2143 N N . THR B 1 37 ? 2.811 1.811 10.336 1 98.94 37 THR B N 1
ATOM 2144 C CA . THR B 1 37 ? 2.797 2.107 11.766 1 98.94 37 THR B CA 1
ATOM 2145 C C . THR B 1 37 ? 1.796 1.216 12.492 1 98.94 37 THR B C 1
ATOM 2147 O O . THR B 1 37 ? 2.031 0.812 13.633 1 98.94 37 THR B O 1
ATOM 2150 N N . LEU B 1 38 ? 0.726 0.993 11.914 1 98.88 38 LEU B N 1
ATOM 2151 C CA . LEU B 1 38 ? -0.327 0.111 12.406 1 98.88 38 LEU B CA 1
ATOM 2152 C C . LEU B 1 38 ? -1.089 -0.525 11.25 1 98.88 38 LEU B C 1
ATOM 2154 O O . LEU B 1 38 ? -1.007 -0.053 10.109 1 98.88 38 LEU B O 1
ATOM 2158 N N . VAL B 1 39 ? -1.745 -1.651 11.555 1 98.88 39 VAL B N 1
ATOM 2159 C CA . VAL B 1 39 ? -2.549 -2.379 10.578 1 98.88 39 VAL B CA 1
ATOM 2160 C C . VAL B 1 39 ? -3.996 -2.461 11.055 1 98.88 39 VAL B C 1
ATOM 2162 O O . VAL B 1 39 ? -4.258 -2.889 12.18 1 98.88 39 VAL B O 1
ATOM 2165 N N . THR B 1 40 ? -4.93 -2.023 10.18 1 98.69 40 THR B N 1
ATOM 2166 C CA . THR B 1 40 ? -6.336 -2.154 10.539 1 98.69 40 THR B CA 1
ATOM 2167 C C . THR B 1 40 ? -7.02 -3.199 9.664 1 98.69 40 THR B C 1
ATOM 2169 O O . THR B 1 40 ? -6.668 -3.365 8.492 1 98.69 40 THR B O 1
ATOM 2172 N N . ALA B 1 41 ? -7.898 -3.98 10.305 1 98.81 41 ALA B N 1
ATOM 2173 C CA . ALA B 1 41 ? -9.008 -4.562 9.547 1 98.81 41 ALA B CA 1
ATOM 2174 C C . ALA B 1 41 ? -10.156 -3.566 9.414 1 98.81 41 ALA B C 1
ATOM 2176 O O . ALA B 1 41 ? -10.812 -3.223 10.398 1 98.81 41 ALA B O 1
ATOM 2177 N N . GLN B 1 42 ? -10.25 -3.115 8.195 1 98.12 42 GLN B N 1
ATOM 2178 C CA . GLN B 1 42 ? -11.117 -1.957 7.977 1 98.12 42 GLN B CA 1
ATOM 2179 C C . GLN B 1 42 ? -11.766 -2.006 6.602 1 98.12 42 GLN B C 1
ATOM 2181 O O . GLN B 1 42 ? -11.188 -2.539 5.652 1 98.12 42 GLN B O 1
ATOM 2186 N N . ASN B 1 43 ? -13.016 -1.61 6.559 1 97.56 43 ASN B N 1
ATOM 2187 C CA . ASN B 1 43 ? -13.781 -1.451 5.328 1 97.56 43 ASN B CA 1
ATOM 2188 C C . ASN B 1 43 ? -14.641 -0.189 5.359 1 97.56 43 ASN B C 1
ATOM 2190 O O . ASN B 1 43 ? -14.367 0.731 6.133 1 97.56 43 ASN B O 1
ATOM 2194 N N . THR B 1 44 ? -15.602 -0.007 4.402 1 96.56 44 THR B N 1
ATOM 2195 C CA . THR B 1 44 ? -16.328 1.249 4.289 1 96.56 44 THR B CA 1
ATOM 2196 C C . THR B 1 44 ? -17.297 1.413 5.453 1 96.56 44 THR B C 1
ATOM 2198 O O . THR B 1 44 ? -17.844 2.5 5.672 1 96.56 44 THR B O 1
ATOM 2201 N N . LEU B 1 45 ? -17.5 0.379 6.258 1 96.62 45 LEU B N 1
ATOM 2202 C CA . LEU B 1 45 ? -18.422 0.416 7.383 1 96.62 45 LEU B CA 1
ATOM 2203 C C . LEU B 1 45 ? -17.703 0.776 8.672 1 96.62 45 LEU B C 1
ATOM 2205 O O . LEU B 1 45 ? -18.328 1.101 9.68 1 96.62 45 LEU B O 1
ATOM 2209 N N . GLY B 1 46 ? -16.375 0.719 8.664 1 96.38 46 GLY B N 1
ATOM 2210 C CA . GLY B 1 46 ? -15.625 1.105 9.844 1 96.38 46 GLY B CA 1
ATOM 2211 C C . GLY B 1 46 ? -14.422 0.211 10.102 1 96.38 46 GLY B C 1
ATOM 2212 O O . GLY B 1 46 ? -14.023 -0.57 9.234 1 96.38 46 GLY B O 1
ATOM 2213 N N . VAL B 1 47 ? -13.781 0.437 11.281 1 97.88 47 VAL B N 1
ATOM 2214 C CA . VAL B 1 47 ? -12.609 -0.314 11.711 1 97.88 47 VAL B CA 1
ATOM 2215 C C . VAL B 1 47 ? -13.039 -1.463 12.617 1 97.88 47 VAL B C 1
ATOM 2217 O O . VAL B 1 47 ? -13.688 -1.243 13.648 1 97.88 47 VAL B O 1
ATOM 2220 N N . GLN B 1 48 ? -12.664 -2.672 12.234 1 98.19 48 GLN B N 1
ATOM 2221 C CA . GLN B 1 48 ? -13.031 -3.848 13.016 1 98.19 48 GLN B CA 1
ATOM 2222 C C . GLN B 1 48 ? -11.914 -4.246 13.977 1 98.19 48 GLN B C 1
ATOM 2224 O O . GLN B 1 48 ? -12.172 -4.844 15.023 1 98.19 48 GLN B O 1
ATOM 2229 N N . ARG B 1 49 ? -10.695 -3.949 13.586 1 98.06 49 ARG B N 1
ATOM 2230 C CA . ARG B 1 49 ? -9.531 -4.285 14.398 1 98.06 49 ARG B CA 1
ATOM 2231 C C . ARG B 1 49 ? -8.375 -3.336 14.109 1 98.06 49 ARG B C 1
ATOM 2233 O O . ARG B 1 49 ? -8.203 -2.873 12.984 1 98.06 49 ARG B O 1
ATOM 2240 N N . VAL B 1 50 ? -7.566 -3.072 15.172 1 98.44 50 VAL B N 1
ATOM 2241 C CA . VAL B 1 50 ? -6.332 -2.299 15.047 1 98.44 50 VAL B CA 1
ATOM 2242 C C . VAL B 1 50 ? -5.168 -3.082 15.641 1 98.44 50 VAL B C 1
ATOM 2244 O O . VAL B 1 50 ? -5.289 -3.66 16.719 1 98.44 50 VAL B O 1
ATOM 2247 N N . HIS B 1 51 ? -4.125 -3.188 14.906 1 98.75 51 HIS B N 1
ATOM 2248 C CA . HIS B 1 51 ? -2.887 -3.801 15.367 1 98.75 51 HIS B CA 1
ATOM 2249 C C . HIS B 1 51 ? -1.71 -2.842 15.219 1 98.75 51 HIS B C 1
ATOM 2251 O O . HIS B 1 51 ? -1.274 -2.551 14.102 1 98.75 51 HIS B O 1
ATOM 2257 N N . LEU B 1 52 ? -1.14 -2.383 16.344 1 98.75 52 LEU B N 1
ATOM 2258 C CA . LEU B 1 52 ? 0.011 -1.486 16.312 1 98.75 52 LEU B CA 1
ATOM 2259 C C . LEU B 1 52 ? 1.299 -2.262 16.062 1 98.75 52 LEU B C 1
ATOM 2261 O O . LEU B 1 52 ? 1.485 -3.355 16.594 1 98.75 52 LEU B O 1
ATOM 2265 N N . LEU B 1 53 ? 2.146 -1.744 15.211 1 98.88 53 LEU B N 1
ATOM 2266 C CA . LEU B 1 53 ? 3.475 -2.328 15.047 1 98.88 53 LEU B CA 1
ATOM 2267 C C . LEU B 1 53 ? 4.406 -1.873 16.172 1 98.88 53 LEU B C 1
ATOM 2269 O O . LEU B 1 53 ? 4.246 -0.775 16.703 1 98.88 53 LEU B O 1
ATOM 2273 N N . PRO B 1 54 ? 5.426 -2.744 16.469 1 98.81 54 PRO B N 1
ATOM 2274 C CA . PRO B 1 54 ? 6.449 -2.258 17.406 1 98.81 54 PRO B CA 1
ATOM 2275 C C . PRO B 1 54 ? 7.195 -1.035 16.875 1 98.81 54 PRO B C 1
ATOM 2277 O O . PRO B 1 54 ? 7.543 -0.984 15.688 1 98.81 54 PRO B O 1
ATOM 2280 N N . PRO B 1 55 ? 7.438 -0.033 17.781 1 98.81 55 PRO B N 1
ATOM 2281 C CA . PRO B 1 55 ? 8.117 1.188 17.344 1 98.81 55 PRO B CA 1
ATOM 2282 C C . PRO B 1 55 ? 9.445 0.909 16.641 1 98.81 55 PRO B C 1
ATOM 2284 O O . PRO B 1 55 ? 9.82 1.614 15.703 1 98.81 55 PRO B O 1
ATOM 2287 N N . GLU B 1 56 ? 10.148 -0.125 17.094 1 98.81 56 GLU B N 1
ATOM 2288 C CA . GLU B 1 56 ? 11.445 -0.437 16.5 1 98.81 56 GLU B CA 1
ATOM 2289 C C . GLU B 1 56 ? 11.297 -0.917 15.062 1 98.81 56 GLU B C 1
ATOM 2291 O O . GLU B 1 56 ? 12.18 -0.701 14.234 1 98.81 56 GLU B O 1
ATOM 2296 N N . VAL B 1 57 ? 10.164 -1.587 14.773 1 98.88 57 VAL B N 1
ATOM 2297 C CA . VAL B 1 57 ? 9.883 -2.025 13.414 1 98.88 57 VAL B CA 1
ATOM 2298 C C . VAL B 1 57 ? 9.578 -0.816 12.531 1 98.88 57 VAL B C 1
ATOM 2300 O O . VAL B 1 57 ? 10.047 -0.739 11.391 1 98.88 57 VAL B O 1
ATOM 2303 N N . VAL B 1 58 ? 8.82 0.142 13.07 1 98.94 58 VAL B N 1
ATOM 2304 C CA . VAL B 1 58 ? 8.508 1.37 12.344 1 98.94 58 VAL B CA 1
ATOM 2305 C C . VAL B 1 58 ? 9.797 2.121 12.023 1 98.94 58 VAL B C 1
ATOM 2307 O O . VAL B 1 58 ? 10.016 2.518 10.875 1 98.94 58 VAL B O 1
ATOM 2310 N N . TYR B 1 59 ? 10.664 2.25 13 1 98.94 59 TYR B N 1
ATOM 2311 C CA . TYR B 1 59 ? 11.938 2.934 12.836 1 98.94 59 TYR B CA 1
ATOM 2312 C C . TYR B 1 59 ? 12.789 2.246 11.773 1 98.94 59 TYR B C 1
ATOM 2314 O O . TYR B 1 59 ? 13.367 2.908 10.906 1 98.94 59 TYR B O 1
ATOM 2322 N N . ALA B 1 60 ? 12.836 0.939 11.828 1 98.94 60 ALA B N 1
ATOM 2323 C CA . ALA B 1 60 ? 13.672 0.166 10.906 1 98.94 60 ALA B CA 1
ATOM 2324 C C . ALA B 1 60 ? 13.219 0.351 9.461 1 98.94 60 ALA B C 1
ATOM 2326 O O . ALA B 1 60 ? 14.047 0.372 8.547 1 98.94 60 ALA B O 1
ATOM 2327 N N . GLN B 1 61 ? 11.922 0.402 9.25 1 98.94 61 GLN B N 1
ATOM 2328 C CA . GLN B 1 61 ? 11.414 0.643 7.91 1 98.94 61 GLN B CA 1
ATOM 2329 C C . GLN B 1 61 ? 11.906 1.98 7.363 1 98.94 61 GLN B C 1
ATOM 2331 O O . GLN B 1 61 ? 12.383 2.059 6.23 1 98.94 61 GLN B O 1
ATOM 2336 N N . ILE B 1 62 ? 11.773 3.047 8.172 1 98.94 62 ILE B N 1
ATOM 2337 C CA . ILE B 1 62 ? 12.188 4.383 7.754 1 98.94 62 ILE B CA 1
ATOM 2338 C C . ILE B 1 62 ? 13.688 4.398 7.484 1 98.94 62 ILE B C 1
ATOM 2340 O O . ILE B 1 62 ? 14.141 4.941 6.473 1 98.94 62 ILE B O 1
ATOM 2344 N N . GLU B 1 63 ? 14.43 3.781 8.359 1 98.88 63 GLU B N 1
ATOM 2345 C CA . GLU B 1 63 ? 15.875 3.699 8.219 1 98.88 63 GLU B CA 1
ATOM 2346 C C . GLU B 1 63 ? 16.266 3.014 6.914 1 98.88 63 GLU B C 1
ATOM 2348 O O . GLU B 1 63 ? 17.125 3.506 6.184 1 98.88 63 GLU B O 1
ATOM 2353 N N . SER B 1 64 ? 15.641 1.884 6.633 1 98.75 64 SER B N 1
ATOM 2354 C CA . SER B 1 64 ? 15.938 1.134 5.418 1 98.75 64 SER B CA 1
ATOM 2355 C C . SER B 1 64 ? 15.711 1.985 4.176 1 98.75 64 SER B C 1
ATOM 2357 O O . SER B 1 64 ? 16.516 1.963 3.244 1 98.75 64 SER B O 1
ATOM 2359 N N . VAL B 1 65 ? 14.664 2.711 4.129 1 98.75 65 VAL B N 1
ATOM 2360 C CA . VAL B 1 65 ? 14.305 3.523 2.971 1 98.75 65 VAL B CA 1
ATOM 2361 C C . VAL B 1 65 ? 15.25 4.715 2.863 1 98.75 65 VAL B C 1
ATOM 2363 O O . VAL B 1 65 ? 15.797 4.988 1.791 1 98.75 65 VAL B O 1
ATOM 2366 N N . ALA B 1 66 ? 15.469 5.391 3.957 1 98.62 66 ALA B N 1
ATOM 2367 C CA . ALA B 1 66 ? 16.25 6.629 3.973 1 98.62 66 ALA B CA 1
ATOM 2368 C C . ALA B 1 66 ? 17.703 6.367 3.594 1 98.62 66 ALA B C 1
ATOM 2370 O O . ALA B 1 66 ? 18.375 7.234 3.021 1 98.62 66 ALA B O 1
ATOM 2371 N N . GLN B 1 67 ? 18.172 5.195 3.824 1 98.06 67 GLN B N 1
ATOM 2372 C CA . GLN B 1 67 ? 19.578 4.887 3.594 1 98.06 67 GLN B CA 1
ATOM 2373 C C . GLN B 1 67 ? 19.812 4.453 2.15 1 98.06 67 GLN B C 1
ATOM 2375 O O . GLN B 1 67 ? 20.953 4.406 1.692 1 98.06 67 GLN B O 1
ATOM 2380 N N . ASP B 1 68 ? 18.797 4.223 1.438 1 98.06 68 ASP B N 1
ATOM 2381 C CA . ASP B 1 68 ? 18.969 3.604 0.129 1 98.06 68 ASP B CA 1
ATOM 2382 C C . ASP B 1 68 ? 18.344 4.449 -0.971 1 98.06 68 ASP B C 1
ATOM 2384 O O . ASP B 1 68 ? 18.844 4.5 -2.094 1 98.06 68 ASP B O 1
ATOM 2388 N N . PHE B 1 69 ? 17.219 5.133 -0.692 1 97.75 69 PHE B N 1
ATOM 2389 C CA . PHE B 1 69 ? 16.469 5.91 -1.681 1 97.75 69 PHE B CA 1
ATOM 2390 C C . PHE B 1 69 ? 16.688 7.402 -1.458 1 97.75 69 PHE B C 1
ATOM 2392 O O . PHE B 1 69 ? 16.812 7.855 -0.318 1 97.75 69 PHE B O 1
ATOM 2399 N N . PRO B 1 70 ? 16.781 8.141 -2.549 1 96.88 70 PRO B N 1
ATOM 2400 C CA . PRO B 1 70 ? 16.781 9.602 -2.416 1 96.88 70 PRO B CA 1
ATOM 2401 C C . PRO B 1 70 ? 15.391 10.164 -2.094 1 96.88 70 PRO B C 1
ATOM 2403 O O . PRO B 1 70 ? 14.641 10.516 -3.004 1 96.88 70 PRO B O 1
ATOM 2406 N N . LEU B 1 71 ? 15.094 10.367 -0.829 1 98.12 71 LEU B N 1
ATOM 2407 C CA . LEU B 1 71 ? 13.781 10.859 -0.426 1 98.12 71 LEU B CA 1
ATOM 2408 C C . LEU B 1 71 ? 13.633 12.344 -0.756 1 98.12 71 LEU B C 1
ATOM 2410 O O . LEU B 1 71 ? 14.477 13.156 -0.375 1 98.12 71 LEU B O 1
ATOM 2414 N N . HIS B 1 72 ? 12.516 12.648 -1.484 1 98.75 72 HIS B N 1
ATOM 2415 C CA . HIS B 1 72 ? 12.25 14.031 -1.885 1 98.75 72 HIS B CA 1
ATOM 2416 C C . HIS B 1 72 ? 11.117 14.633 -1.061 1 98.75 72 HIS B C 1
ATOM 2418 O O . HIS B 1 72 ? 10.938 15.852 -1.049 1 98.75 72 HIS B O 1
ATOM 2424 N N . ALA B 1 73 ? 10.352 13.844 -0.398 1 98.88 73 ALA B N 1
ATOM 2425 C CA . ALA B 1 73 ? 9.312 14.266 0.544 1 98.88 73 ALA B CA 1
ATOM 2426 C C . ALA B 1 73 ? 8.82 13.078 1.374 1 98.88 73 ALA B C 1
ATOM 2428 O O . ALA B 1 73 ? 9.07 11.922 1.027 1 98.88 73 ALA B O 1
ATOM 2429 N N . ALA B 1 74 ? 8.133 13.352 2.441 1 98.94 74 ALA B N 1
ATOM 2430 C CA . ALA B 1 74 ? 7.457 12.336 3.248 1 98.94 74 ALA B CA 1
ATOM 2431 C C . ALA B 1 74 ? 6.148 12.867 3.824 1 98.94 74 ALA B C 1
ATOM 2433 O O . ALA B 1 74 ? 5.953 14.086 3.912 1 98.94 74 ALA B O 1
ATOM 2434 N N . LYS B 1 75 ? 5.285 12 4.133 1 98.81 75 LYS B N 1
ATOM 2435 C CA . LYS B 1 75 ? 4.07 12.367 4.855 1 98.81 75 LYS B CA 1
ATOM 2436 C C . LYS B 1 75 ? 3.727 11.32 5.914 1 98.81 75 LYS B C 1
ATOM 2438 O O . LYS B 1 75 ? 4.047 10.141 5.758 1 98.81 75 LYS B O 1
ATOM 2443 N N . THR B 1 76 ? 3.117 11.773 6.977 1 98.88 76 THR B N 1
ATOM 2444 C CA . THR B 1 76 ? 2.611 10.852 7.984 1 98.88 76 THR B CA 1
ATOM 2445 C C . THR B 1 76 ? 1.089 10.766 7.93 1 98.88 76 THR B C 1
ATOM 2447 O O . THR B 1 76 ? 0.432 11.672 7.414 1 98.88 76 THR B O 1
ATOM 2450 N N . GLY B 1 77 ? 0.575 9.672 8.297 1 98.62 77 GLY B N 1
ATOM 2451 C CA . GLY B 1 77 ? -0.828 9.453 8.609 1 98.62 77 GLY B CA 1
ATOM 2452 C C . GLY B 1 77 ? -1.055 8.969 10.031 1 98.62 77 GLY B C 1
ATOM 2453 O O . GLY B 1 77 ? -0.507 9.539 10.977 1 98.62 77 GLY B O 1
ATOM 2454 N N . ALA B 1 78 ? -1.897 7.969 10.227 1 98.62 78 ALA B N 1
ATOM 2455 C CA . ALA B 1 78 ? -2.174 7.422 11.547 1 98.62 78 ALA B CA 1
ATOM 2456 C C . ALA B 1 78 ? -0.909 6.844 12.18 1 98.62 78 ALA B C 1
ATOM 2458 O O . ALA B 1 78 ? -0.228 6.016 11.57 1 98.62 78 ALA B O 1
ATOM 2459 N N . LEU B 1 79 ? -0.687 7.277 13.453 1 98.69 79 LEU B N 1
ATOM 2460 C CA . LEU B 1 79 ? 0.57 6.887 14.078 1 98.69 79 LEU B CA 1
ATOM 2461 C C . LEU B 1 79 ? 0.317 6.055 15.336 1 98.69 79 LEU B C 1
ATOM 2463 O O . LEU B 1 79 ? 1.26 5.578 15.969 1 98.69 79 LEU B O 1
ATOM 2467 N N . GLY B 1 80 ? -0.896 5.863 15.727 1 98.19 80 GLY B N 1
ATOM 2468 C CA . GLY B 1 80 ? -1.301 4.859 16.703 1 98.19 80 GLY B CA 1
ATOM 2469 C C . GLY B 1 80 ? -1.106 5.309 18.141 1 98.19 80 GLY B C 1
ATOM 2470 O O . GLY B 1 80 ? -2.078 5.57 18.844 1 98.19 80 GLY B O 1
ATOM 2471 N N . ASP B 1 81 ? 0.257 5.484 18.562 1 98.25 81 ASP B N 1
ATOM 2472 C CA . ASP B 1 81 ? 0.504 5.844 19.969 1 98.25 81 ASP B CA 1
ATOM 2473 C C . ASP B 1 81 ? 1.785 6.664 20.094 1 98.25 81 ASP B C 1
ATOM 2475 O O . ASP B 1 81 ? 2.43 6.988 19.094 1 98.25 81 ASP B O 1
ATOM 2479 N N . ALA B 1 82 ? 2.062 7.027 21.391 1 98.44 82 ALA B N 1
ATOM 2480 C CA . ALA B 1 82 ? 3.164 7.949 21.656 1 98.44 82 ALA B CA 1
ATOM 2481 C C . ALA B 1 82 ? 4.504 7.32 21.281 1 98.44 82 ALA B C 1
ATOM 2483 O O . ALA B 1 82 ? 5.406 8.008 20.797 1 98.44 82 ALA B O 1
ATOM 2484 N N . ALA B 1 83 ? 4.648 6.055 21.547 1 98.75 83 ALA B N 1
ATOM 2485 C CA . ALA B 1 83 ? 5.91 5.367 21.281 1 98.75 83 ALA B CA 1
ATOM 2486 C C . ALA B 1 83 ? 6.227 5.379 19.781 1 98.75 83 ALA B C 1
ATOM 2488 O O . ALA B 1 83 ? 7.375 5.582 19.391 1 98.75 83 ALA B O 1
ATOM 2489 N N . ILE B 1 84 ? 5.254 5.145 18.953 1 98.88 84 ILE B N 1
ATOM 2490 C CA . ILE B 1 84 ? 5.445 5.164 17.516 1 98.88 84 ILE B CA 1
ATOM 2491 C C . ILE B 1 84 ? 5.742 6.59 17.062 1 98.88 84 ILE B C 1
ATOM 2493 O O . ILE B 1 84 ? 6.629 6.809 16.219 1 98.88 84 ILE B O 1
ATOM 2497 N N . VAL B 1 85 ? 4.992 7.59 17.594 1 98.81 85 VAL B N 1
ATOM 2498 C CA . VAL B 1 85 ? 5.254 8.984 17.266 1 98.81 85 VAL B CA 1
ATOM 2499 C C . VAL B 1 85 ? 6.715 9.32 17.547 1 98.81 85 VAL B C 1
ATOM 2501 O O . VAL B 1 85 ? 7.387 9.945 16.719 1 98.81 85 VAL B O 1
ATOM 2504 N N . GLU B 1 86 ? 7.168 8.914 18.641 1 98.75 86 GLU B N 1
ATOM 2505 C CA . GLU B 1 86 ? 8.539 9.195 19.047 1 98.75 86 GLU B CA 1
ATOM 2506 C C . GLU B 1 86 ? 9.539 8.508 18.125 1 98.75 86 GLU B C 1
ATOM 2508 O O . GLU B 1 86 ? 10.555 9.102 17.75 1 98.75 86 GLU B O 1
ATOM 2513 N N . ALA B 1 87 ? 9.289 7.293 17.766 1 98.88 87 ALA B N 1
ATOM 2514 C CA . ALA B 1 87 ? 10.156 6.562 16.844 1 98.88 87 ALA B CA 1
ATOM 2515 C C . ALA B 1 87 ? 10.219 7.254 15.484 1 98.88 87 ALA B C 1
ATOM 2517 O O . ALA B 1 87 ? 11.289 7.359 14.883 1 98.88 87 ALA B O 1
ATOM 2518 N N . VAL B 1 88 ? 9.094 7.684 15.023 1 98.94 88 VAL B N 1
ATOM 2519 C CA . VAL B 1 88 ? 9.016 8.375 13.734 1 98.94 88 VAL B CA 1
ATOM 2520 C C . VAL B 1 88 ? 9.797 9.688 13.805 1 98.94 88 VAL B C 1
ATOM 2522 O O . VAL B 1 88 ? 10.586 9.992 12.914 1 98.94 88 VAL B O 1
ATOM 2525 N N . ALA B 1 89 ? 9.562 10.43 14.844 1 98.81 89 ALA B N 1
ATOM 2526 C CA . ALA B 1 89 ? 10.258 11.703 15.008 1 98.81 89 ALA B CA 1
ATOM 2527 C C . ALA B 1 89 ? 11.766 11.5 15.039 1 98.81 89 ALA B C 1
ATOM 2529 O O . ALA B 1 89 ? 12.516 12.266 14.422 1 98.81 89 ALA B O 1
ATOM 2530 N N . GLU B 1 90 ? 12.164 10.539 15.766 1 98.81 90 GLU B N 1
ATOM 2531 C CA . GLU B 1 90 ? 13.594 10.234 15.859 1 98.81 90 GLU B CA 1
ATOM 2532 C C . GLU B 1 90 ? 14.18 9.891 14.492 1 98.81 90 GLU B C 1
ATOM 2534 O O . GLU B 1 90 ? 15.25 10.383 14.133 1 98.81 90 GLU B O 1
ATOM 2539 N N . ALA B 1 91 ? 13.531 9.055 13.773 1 98.88 91 ALA B N 1
ATOM 2540 C CA . ALA B 1 91 ? 14.008 8.656 12.453 1 98.88 91 ALA B CA 1
ATOM 2541 C C . ALA B 1 91 ? 14.062 9.852 11.5 1 98.88 91 ALA B C 1
ATOM 2543 O O . ALA B 1 91 ? 15.039 10.031 10.773 1 98.88 91 ALA B O 1
ATOM 2544 N N . VAL B 1 92 ? 13.008 10.641 11.516 1 98.75 92 VAL B N 1
ATOM 2545 C CA . VAL B 1 92 ? 12.914 11.812 10.648 1 98.75 92 VAL B CA 1
ATOM 2546 C C . VAL B 1 92 ? 14.078 12.758 10.93 1 98.75 92 VAL B C 1
ATOM 2548 O O . VAL B 1 92 ? 14.695 13.281 10.008 1 98.75 92 VAL B O 1
ATOM 2551 N N . ARG B 1 93 ? 14.344 12.938 12.172 1 98.25 93 ARG B N 1
ATOM 2552 C CA . ARG B 1 93 ? 15.445 13.805 12.57 1 98.25 93 ARG B CA 1
ATOM 2553 C C . ARG B 1 93 ? 16.781 13.227 12.141 1 98.25 93 ARG B C 1
ATOM 2555 O O . ARG B 1 93 ? 17.609 13.93 11.547 1 98.25 93 ARG B O 1
ATOM 2562 N N . ARG B 1 94 ? 16.969 12.055 12.422 1 98.5 94 ARG B N 1
ATOM 2563 C CA . ARG B 1 94 ? 18.266 11.406 12.203 1 98.5 94 ARG B CA 1
ATOM 2564 C C . ARG B 1 94 ? 18.609 11.383 10.719 1 98.5 94 ARG B C 1
ATOM 2566 O O . ARG B 1 94 ? 19.766 11.602 10.344 1 98.5 94 ARG B O 1
ATOM 2573 N N . PHE B 1 95 ? 17.641 11.141 9.898 1 98.5 95 PHE B N 1
ATOM 2574 C CA . PHE B 1 95 ? 17.938 10.914 8.492 1 98.5 95 PHE B CA 1
ATOM 2575 C C . PHE B 1 95 ? 17.609 12.141 7.66 1 98.5 95 PHE B C 1
ATOM 2577 O O . PHE B 1 95 ? 17.688 12.109 6.43 1 98.5 95 PHE B O 1
ATOM 2584 N N . GLY B 1 96 ? 17.188 13.203 8.305 1 97.75 96 GLY B N 1
ATOM 2585 C CA . GLY B 1 96 ? 16.922 14.469 7.629 1 97.75 96 GLY B CA 1
ATOM 2586 C C . GLY B 1 96 ? 15.812 14.367 6.598 1 97.75 96 GLY B C 1
ATOM 2587 O O . GLY B 1 96 ? 15.945 14.875 5.48 1 97.75 96 GLY B O 1
ATOM 2588 N N . VAL B 1 97 ? 14.719 13.672 6.926 1 96.88 97 VAL B N 1
ATOM 2589 C CA . VAL B 1 97 ? 13.602 13.469 6.012 1 96.88 97 VAL B CA 1
ATOM 2590 C C . VAL B 1 97 ? 12.812 14.766 5.859 1 96.88 97 VAL B C 1
ATOM 2592 O O . VAL B 1 97 ? 12.148 15.211 6.801 1 96.88 97 VAL B O 1
ATOM 2595 N N . ARG B 1 98 ? 12.852 15.367 4.715 1 97.12 98 ARG B N 1
ATOM 2596 C CA . ARG B 1 98 ? 12.195 16.641 4.418 1 97.12 98 ARG B CA 1
ATOM 2597 C C . ARG B 1 98 ? 11.961 16.797 2.92 1 97.12 98 ARG B C 1
ATOM 2599 O O . ARG B 1 98 ? 12.734 16.281 2.109 1 97.12 98 ARG B O 1
ATOM 2606 N N . PRO B 1 99 ? 10.961 17.562 2.561 1 98.75 99 PRO B N 1
ATOM 2607 C CA . PRO B 1 99 ? 9.914 18.156 3.406 1 98.75 99 PRO B CA 1
ATOM 2608 C C . PRO B 1 99 ? 8.992 17.109 4.02 1 98.75 99 PRO B C 1
ATOM 2610 O O . PRO B 1 99 ? 8.781 16.047 3.432 1 98.75 99 PRO B O 1
ATOM 2613 N N . LEU B 1 100 ? 8.477 17.359 5.172 1 98.94 100 LEU B N 1
ATOM 2614 C CA . LEU B 1 100 ? 7.594 16.453 5.898 1 98.94 100 LEU B CA 1
ATOM 2615 C C . LEU B 1 100 ? 6.203 17.062 6.047 1 98.94 100 LEU B C 1
ATOM 2617 O O . LEU B 1 100 ? 6.047 18.141 6.621 1 98.94 100 LEU B O 1
ATOM 2621 N N . VAL B 1 101 ? 5.23 16.391 5.445 1 98.94 101 VAL B N 1
ATOM 2622 C CA . VAL B 1 101 ? 3.822 16.719 5.645 1 98.94 101 VAL B CA 1
ATOM 2623 C C . VAL B 1 101 ? 3.236 15.836 6.742 1 98.94 101 VAL B C 1
ATOM 2625 O O . VAL B 1 101 ? 3.271 14.609 6.641 1 98.94 101 VAL B O 1
ATOM 2628 N N . VAL B 1 102 ? 2.672 16.422 7.785 1 98.88 102 VAL B N 1
ATOM 2629 C CA . VAL B 1 102 ? 2.123 15.656 8.898 1 98.88 102 VAL B CA 1
ATOM 2630 C C . VAL B 1 102 ? 0.6 15.766 8.898 1 98.88 102 VAL B C 1
ATOM 2632 O O . VAL B 1 102 ? 0.048 16.844 9.172 1 98.88 102 VAL B O 1
ATOM 2635 N N . ASP B 1 103 ? -0.013 14.719 8.523 1 98.56 103 ASP B N 1
ATOM 2636 C CA . ASP B 1 103 ? -1.443 14.531 8.75 1 98.56 103 ASP B CA 1
ATOM 2637 C C . ASP B 1 103 ? -1.703 13.844 10.086 1 98.56 103 ASP B C 1
ATOM 2639 O O . ASP B 1 103 ? -1.43 12.648 10.242 1 98.56 103 ASP B O 1
ATOM 2643 N N . PRO B 1 104 ? -2.166 14.562 11.07 1 96.69 104 PRO B N 1
ATOM 2644 C CA . PRO B 1 104 ? -2.24 14 12.422 1 96.69 104 PRO B CA 1
ATOM 2645 C C . PRO B 1 104 ? -3.141 12.766 12.5 1 96.69 104 PRO B C 1
ATOM 2647 O O . PRO B 1 104 ? -2.879 11.852 13.289 1 96.69 104 PRO B O 1
ATOM 2650 N N . VAL B 1 105 ? -4.086 12.508 11.758 1 95.94 105 VAL B N 1
ATOM 2651 C CA . VAL B 1 105 ? -5.074 11.43 11.719 1 95.94 105 VAL B CA 1
ATOM 2652 C C . VAL B 1 105 ? -5.324 10.898 13.125 1 95.94 105 VAL B C 1
ATOM 2654 O O . VAL B 1 105 ? -4.688 9.938 13.555 1 95.94 105 VAL B O 1
ATOM 2657 N N . MET B 1 106 ? -6.234 11.438 13.805 1 94.56 106 MET B N 1
ATOM 2658 C CA . MET B 1 106 ? -6.492 11.078 15.195 1 94.56 106 MET B CA 1
ATOM 2659 C C . MET B 1 106 ? -7.648 10.086 15.289 1 94.56 106 MET B C 1
ATOM 2661 O O . MET B 1 106 ? -7.691 9.266 16.219 1 94.56 106 MET B O 1
ATOM 2665 N N . VAL B 1 107 ? -8.578 10.227 14.359 1 91.94 107 VAL B N 1
ATOM 2666 C CA . VAL B 1 107 ? -9.758 9.375 14.305 1 91.94 107 VAL B CA 1
ATOM 2667 C C . VAL B 1 107 ? -10.039 8.969 12.859 1 91.94 107 VAL B C 1
ATOM 2669 O O . VAL B 1 107 ? -9.781 9.742 11.93 1 91.94 107 VAL B O 1
ATOM 2672 N N . ALA B 1 108 ? -10.5 7.746 12.695 1 88.56 108 ALA B N 1
ATOM 2673 C CA . ALA B 1 108 ? -10.945 7.309 11.375 1 88.56 108 ALA B CA 1
ATOM 2674 C C . ALA B 1 108 ? -12.25 8 10.984 1 88.56 108 ALA B C 1
ATOM 2676 O O . ALA B 1 108 ? -12.93 8.578 11.828 1 88.56 108 ALA B O 1
ATOM 2677 N N . LYS B 1 109 ? -12.547 7.914 9.719 1 85.44 109 LYS B N 1
ATOM 2678 C CA . LYS B 1 109 ? -13.797 8.477 9.219 1 85.44 109 LYS B CA 1
ATOM 2679 C C . LYS B 1 109 ? -15 7.898 9.961 1 85.44 109 LYS B C 1
ATOM 2681 O O . LYS B 1 109 ? -15.992 8.594 10.188 1 85.44 109 LYS B O 1
ATOM 2686 N N . SER B 1 110 ? -14.844 6.707 10.359 1 89.06 110 SER B N 1
ATOM 2687 C CA . SER B 1 110 ? -15.922 6.008 11.055 1 89.06 110 SER B CA 1
ATOM 2688 C C . SER B 1 110 ? -16.031 6.449 12.508 1 89.06 110 SER B C 1
ATOM 2690 O O . SER B 1 110 ? -16.953 6.07 13.219 1 89.06 110 SER B O 1
ATOM 2692 N N . GLY B 1 111 ? -15.094 7.176 12.953 1 91.12 111 GLY B N 1
ATOM 2693 C CA . GLY B 1 111 ? -15.086 7.637 14.328 1 91.12 111 GLY B CA 1
ATOM 2694 C C . GLY B 1 111 ? -14.188 6.816 15.234 1 91.12 111 GLY B C 1
ATOM 2695 O O . GLY B 1 111 ? -13.977 7.172 16.391 1 91.12 111 GLY B O 1
ATOM 2696 N N . ASP B 1 112 ? -13.625 5.797 14.727 1 91.81 112 ASP B N 1
ATOM 2697 C CA . ASP B 1 112 ? -12.75 4.926 15.516 1 91.81 112 ASP B CA 1
ATOM 2698 C C . ASP B 1 112 ? -11.422 5.609 15.82 1 91.81 112 ASP B C 1
ATOM 2700 O O . ASP B 1 112 ? -10.82 6.238 14.938 1 91.81 112 ASP B O 1
ATOM 2704 N N . PRO B 1 113 ? -10.969 5.508 17.047 1 93.94 113 PRO B N 1
ATOM 2705 C CA . PRO B 1 113 ? -9.695 6.141 17.391 1 93.94 113 PRO B CA 1
ATOM 2706 C C . PRO B 1 113 ? -8.508 5.488 16.672 1 93.94 113 PRO B C 1
ATOM 2708 O O . PRO B 1 113 ? -8.438 4.262 16.594 1 93.94 113 PRO B O 1
ATOM 2711 N N . LEU B 1 114 ? -7.621 6.289 16.109 1 95.94 114 LEU B N 1
ATOM 2712 C CA . LEU B 1 114 ? -6.41 5.812 15.453 1 95.94 114 LEU B CA 1
ATOM 2713 C C . LEU B 1 114 ? -5.168 6.398 16.125 1 95.94 114 LEU B C 1
ATOM 2715 O O . LEU B 1 114 ? -4.043 6.098 15.719 1 95.94 114 LEU B O 1
ATOM 2719 N N . LEU B 1 115 ? -5.348 7.203 17.094 1 96.69 115 LEU B N 1
ATOM 2720 C CA . LEU B 1 115 ? -4.297 7.785 17.922 1 96.69 115 LEU B CA 1
ATOM 2721 C C . LEU B 1 115 ? -4.699 7.762 19.406 1 96.69 115 LEU B C 1
ATOM 2723 O O . LEU B 1 115 ? -5.785 8.219 19.766 1 96.69 115 LEU B O 1
ATOM 2727 N N . ALA B 1 116 ? -3.801 7.195 20.172 1 95.31 116 ALA B N 1
ATOM 2728 C CA . ALA B 1 116 ? -4.059 7.215 21.609 1 95.31 116 ALA B CA 1
ATOM 2729 C C . ALA B 1 116 ? -4.109 8.648 22.141 1 95.31 116 ALA B C 1
ATOM 2731 O O . ALA B 1 116 ? -3.391 9.523 21.656 1 95.31 116 ALA B O 1
ATOM 2732 N N . LYS B 1 117 ? -4.902 8.859 23.141 1 90.31 117 LYS B N 1
ATOM 2733 C CA . LYS B 1 117 ? -5.117 10.195 23.688 1 90.31 117 LYS B CA 1
ATOM 2734 C C . LYS B 1 117 ? -3.805 10.812 24.156 1 90.31 117 LYS B C 1
ATOM 2736 O O . LYS B 1 117 ? -3.547 11.992 23.922 1 90.31 117 LYS B O 1
ATOM 2741 N N . GLU B 1 118 ? -3.039 10.008 24.734 1 91.25 118 GLU B N 1
ATOM 2742 C CA . GLU B 1 118 ? -1.786 10.5 25.297 1 91.25 118 GLU B CA 1
ATOM 2743 C C . GLU B 1 118 ? -0.775 10.82 24.203 1 91.25 118 GLU B C 1
ATOM 2745 O O . GLU B 1 118 ? 0.217 11.508 24.453 1 91.25 118 GLU B O 1
ATOM 2750 N N . ALA B 1 119 ? -1.058 10.383 23 1 95.31 119 ALA B N 1
ATOM 2751 C CA . ALA B 1 119 ? -0.1 10.555 21.906 1 95.31 119 ALA B CA 1
ATOM 2752 C C . ALA B 1 119 ? -0.199 11.953 21.312 1 95.31 119 ALA B C 1
ATOM 2754 O O . ALA B 1 119 ? 0.705 12.391 20.594 1 95.31 119 ALA B O 1
ATOM 2755 N N . ALA B 1 120 ? -1.249 12.656 21.594 1 95.5 120 ALA B N 1
ATOM 2756 C CA . ALA B 1 120 ? -1.409 14.023 21.094 1 95.5 120 ALA B CA 1
ATOM 2757 C C . ALA B 1 120 ? -0.265 14.914 21.562 1 95.5 120 ALA B C 1
ATOM 2759 O O . ALA B 1 120 ? 0.214 15.766 20.812 1 95.5 120 ALA B O 1
ATOM 2760 N N . ALA B 1 121 ? 0.114 14.734 22.75 1 96.5 121 ALA B N 1
ATOM 2761 C CA . ALA B 1 121 ? 1.226 15.508 23.281 1 96.5 121 ALA B CA 1
ATOM 2762 C C . ALA B 1 121 ? 2.521 15.203 22.547 1 96.5 121 ALA B C 1
ATOM 2764 O O . ALA B 1 121 ? 3.303 16.109 22.25 1 96.5 121 ALA B O 1
ATOM 2765 N N . ALA B 1 122 ? 2.729 13.953 22.281 1 97.38 122 ALA B N 1
ATOM 2766 C CA . ALA B 1 122 ? 3.924 13.547 21.547 1 97.38 122 ALA B CA 1
ATOM 2767 C C . ALA B 1 122 ? 3.934 14.148 20.141 1 97.38 122 ALA B C 1
ATOM 2769 O O . ALA B 1 122 ? 4.984 14.562 19.641 1 97.38 122 ALA B O 1
ATOM 2770 N N . LEU B 1 123 ? 2.814 14.172 19.531 1 97.75 123 LEU B N 1
ATOM 2771 C CA . LEU B 1 123 ? 2.701 14.789 18.219 1 97.75 123 LEU B CA 1
ATOM 2772 C C . LEU B 1 123 ? 3.152 16.25 18.266 1 97.75 123 LEU B C 1
ATOM 2774 O O . LEU B 1 123 ? 4.008 16.656 17.469 1 97.75 123 LEU B O 1
ATOM 2778 N N . LYS B 1 124 ? 2.6 16.953 19.172 1 97.69 124 LYS B N 1
ATOM 2779 C CA . LYS B 1 124 ? 2.852 18.391 19.312 1 97.69 124 LYS B CA 1
ATOM 2780 C C . LYS B 1 124 ? 4.312 18.656 19.656 1 97.69 124 LYS B C 1
ATOM 2782 O O . LYS B 1 124 ? 4.938 19.562 19.078 1 97.69 124 LYS B O 1
ATOM 2787 N N . GLU B 1 125 ? 4.852 17.859 20.469 1 97.62 125 GLU B N 1
ATOM 2788 C CA . GLU B 1 125 ? 6.156 18.156 21.062 1 97.62 125 GLU B CA 1
ATOM 2789 C C . GLU B 1 125 ? 7.285 17.578 20.203 1 97.62 125 GLU B C 1
ATOM 2791 O O . GLU B 1 125 ? 8.375 18.156 20.141 1 97.62 125 GLU B O 1
ATOM 2796 N N . ARG B 1 126 ? 7 16.5 19.562 1 98 126 ARG B N 1
ATOM 2797 C CA . ARG B 1 126 ? 8.117 15.773 18.953 1 98 126 ARG B CA 1
ATOM 2798 C C . ARG B 1 126 ? 8.031 15.812 17.422 1 98 126 ARG B C 1
ATOM 2800 O O . ARG B 1 126 ? 9.055 15.766 16.75 1 98 126 ARG B O 1
ATOM 2807 N N . LEU B 1 127 ? 6.863 15.891 16.875 1 98.38 127 LEU B N 1
ATOM 2808 C CA . LEU B 1 127 ? 6.734 15.719 15.438 1 98.38 127 LEU B CA 1
ATOM 2809 C C . LEU B 1 127 ? 6.414 17.047 14.758 1 98.38 127 LEU B C 1
ATOM 2811 O O . LEU B 1 127 ? 6.977 17.359 13.703 1 98.38 127 LEU B O 1
ATOM 2815 N N . PHE B 1 128 ? 5.555 17.891 15.336 1 98.62 128 PHE B N 1
ATOM 2816 C CA . PHE B 1 128 ? 5.125 19.156 14.727 1 98.62 128 PHE B CA 1
ATOM 2817 C C . PHE B 1 128 ? 6.32 20.062 14.469 1 98.62 128 PHE B C 1
ATOM 2819 O O . PHE B 1 128 ? 6.418 20.672 13.398 1 98.62 128 PHE B O 1
ATOM 2826 N N . PRO B 1 129 ? 7.285 20.125 15.391 1 98.56 129 PRO B N 1
ATOM 2827 C CA . PRO B 1 129 ? 8.438 20.984 15.156 1 98.56 129 PRO B CA 1
ATOM 2828 C C . PRO B 1 129 ? 9.266 20.562 13.945 1 98.56 129 PRO B C 1
ATOM 2830 O O . PRO B 1 129 ? 10.07 21.328 13.438 1 98.56 129 PRO B O 1
ATOM 2833 N N . LEU B 1 130 ? 9.109 19.328 13.469 1 98.75 130 LEU B N 1
ATOM 2834 C CA . LEU B 1 130 ? 9.852 18.797 12.336 1 98.75 130 LEU B CA 1
ATOM 2835 C C . LEU B 1 130 ? 9.07 18.984 11.039 1 98.75 130 LEU B C 1
ATOM 2837 O O . LEU B 1 130 ? 9.609 18.75 9.953 1 98.75 130 LEU B O 1
ATOM 2841 N N . ALA B 1 131 ? 7.848 19.438 11.094 1 98.81 131 ALA B N 1
ATOM 2842 C CA . ALA B 1 131 ? 6.93 19.406 9.961 1 98.81 131 ALA B CA 1
ATOM 2843 C C . ALA B 1 131 ? 7.09 20.656 9.094 1 98.81 131 ALA B C 1
ATOM 2845 O O . ALA B 1 131 ? 7.164 21.766 9.609 1 98.81 131 ALA B O 1
ATOM 2846 N N . ASP B 1 132 ? 7.184 20.406 7.816 1 98.88 132 ASP B N 1
ATOM 2847 C CA . ASP B 1 132 ? 7.07 21.516 6.875 1 98.88 132 ASP B CA 1
ATOM 2848 C C . ASP B 1 132 ? 5.617 21.953 6.715 1 98.88 132 ASP B C 1
ATOM 2850 O O . ASP B 1 132 ? 5.348 23.109 6.406 1 98.88 132 ASP B O 1
ATOM 2854 N N . LEU B 1 133 ? 4.719 21.031 6.918 1 98.94 133 LEU B N 1
ATOM 2855 C CA . LEU B 1 133 ? 3.283 21.281 6.855 1 98.94 133 LEU B CA 1
ATOM 2856 C C . LEU B 1 133 ? 2.523 20.328 7.77 1 98.94 133 LEU B C 1
ATOM 2858 O O . LEU B 1 133 ? 2.803 19.125 7.789 1 98.94 133 LEU B O 1
ATOM 2862 N N . VAL B 1 134 ? 1.625 20.844 8.57 1 98.88 134 VAL B N 1
ATOM 2863 C CA . VAL B 1 134 ? 0.647 20.047 9.305 1 98.88 134 VAL B CA 1
ATOM 2864 C C . VAL B 1 134 ? -0.748 20.281 8.727 1 98.88 134 VAL B C 1
ATOM 2866 O O . VAL B 1 134 ? -1.111 21.422 8.414 1 98.88 134 VAL B O 1
ATOM 2869 N N . THR B 1 135 ? -1.583 19.156 8.641 1 98.69 135 THR B N 1
ATOM 2870 C CA . THR B 1 135 ? -2.834 19.297 7.906 1 98.69 135 THR B CA 1
ATOM 2871 C C . THR B 1 135 ? -4.02 18.859 8.766 1 98.69 135 THR B C 1
ATOM 2873 O O . THR B 1 135 ? -4.816 18.016 8.352 1 98.69 135 THR B O 1
ATOM 2876 N N . PRO B 1 136 ? -4.293 19.469 9.844 1 97.94 136 PRO B N 1
ATOM 2877 C CA . PRO B 1 136 ? -5.426 19.078 10.688 1 97.94 136 PRO B CA 1
ATOM 2878 C C . PRO B 1 136 ? -6.77 19.531 10.109 1 97.94 136 PRO B C 1
ATOM 2880 O O . PRO B 1 136 ? -6.836 20.547 9.414 1 97.94 136 PRO B O 1
ATOM 2883 N N . ASN B 1 137 ? -7.777 18.672 10.344 1 95.06 137 ASN B N 1
ATOM 2884 C CA . ASN B 1 137 ? -9.125 19.188 10.133 1 95.06 137 ASN B CA 1
ATOM 2885 C C . ASN B 1 137 ? -9.641 19.938 11.367 1 95.06 137 ASN B C 1
ATOM 2887 O O . ASN B 1 137 ? -8.93 20.047 12.367 1 95.06 137 ASN B O 1
ATOM 2891 N N . ARG B 1 138 ? -10.82 20.469 11.266 1 94.06 138 ARG B N 1
ATOM 2892 C CA . ARG B 1 138 ? -11.367 21.297 12.344 1 94.06 138 ARG B CA 1
ATOM 2893 C C . ARG B 1 138 ? -11.438 20.516 13.648 1 94.06 138 ARG B C 1
ATOM 2895 O O . ARG B 1 138 ? -11.047 21.016 14.703 1 94.06 138 ARG B O 1
ATOM 2902 N N . LEU B 1 139 ? -11.93 19.25 13.57 1 93.38 139 LEU B N 1
ATOM 2903 C CA . LEU B 1 139 ? -12.086 18.438 14.773 1 93.38 139 LEU B CA 1
ATOM 2904 C C . LEU B 1 139 ? -10.727 18.141 15.406 1 93.38 139 LEU B C 1
ATOM 2906 O O . LEU B 1 139 ? -10.586 18.172 16.625 1 93.38 139 LEU B O 1
ATOM 2910 N N . GLU B 1 140 ? -9.781 17.828 14.602 1 95.94 140 GLU B N 1
ATOM 2911 C CA . GLU B 1 140 ? -8.43 17.578 15.078 1 95.94 140 GLU B CA 1
ATOM 2912 C C . GLU B 1 140 ? -7.809 18.844 15.672 1 95.94 140 GLU B C 1
ATOM 2914 O O . GLU B 1 140 ? -7.156 18.781 16.719 1 95.94 140 GLU B O 1
ATOM 2919 N N . ALA B 1 141 ? -8.031 19.953 15.031 1 96.69 141 ALA B N 1
ATOM 2920 C CA . ALA B 1 141 ? -7.52 21.219 15.547 1 96.69 141 ALA B CA 1
ATOM 2921 C C . ALA B 1 141 ? -8.117 21.531 16.906 1 96.69 141 ALA B C 1
ATOM 2923 O O . ALA B 1 141 ? -7.406 21.969 17.828 1 96.69 141 ALA B O 1
ATOM 2924 N N . GLU B 1 142 ? -9.445 21.312 17 1 96.19 142 GLU B N 1
ATOM 2925 C CA . GLU B 1 142 ? -10.117 21.531 18.281 1 96.19 142 GLU B CA 1
ATOM 2926 C C . GLU B 1 142 ? -9.516 20.641 19.375 1 96.19 142 GLU B C 1
ATOM 2928 O O . GLU B 1 142 ? -9.289 21.109 20.5 1 96.19 142 GLU B O 1
ATOM 2933 N N . ALA B 1 143 ? -9.227 19.453 19.016 1 94.81 143 ALA B N 1
ATOM 2934 C CA . ALA B 1 143 ? -8.648 18.5 19.969 1 94.81 143 ALA B CA 1
ATOM 2935 C C . ALA B 1 143 ? -7.23 18.906 20.344 1 94.81 143 ALA B C 1
ATOM 2937 O O . ALA B 1 143 ? -6.844 18.828 21.516 1 94.81 143 ALA B O 1
ATOM 2938 N N . LEU B 1 144 ? -6.457 19.328 19.406 1 96.88 144 LEU B N 1
ATOM 2939 C CA . LEU B 1 144 ? -5.055 19.672 19.609 1 96.88 144 LEU B CA 1
ATOM 2940 C C . LEU B 1 144 ? -4.922 20.953 20.422 1 96.88 144 LEU B C 1
ATOM 2942 O O . LEU B 1 144 ? -3.988 21.094 21.219 1 96.88 144 LEU B O 1
ATOM 2946 N N . LEU B 1 145 ? -5.855 21.859 20.266 1 96.81 145 LEU B N 1
ATOM 2947 C CA . LEU B 1 145 ? -5.75 23.172 20.906 1 96.81 145 LEU B CA 1
ATOM 2948 C C . LEU B 1 145 ? -6.586 23.219 22.172 1 96.81 145 LEU B C 1
ATOM 2950 O O . LEU B 1 145 ? -6.398 24.109 23.016 1 96.81 145 LEU B O 1
ATOM 2954 N N . GLY B 1 146 ? -7.543 22.312 22.328 1 95.75 146 GLY B N 1
ATOM 2955 C CA . GLY B 1 146 ? -8.391 22.266 23.516 1 95.75 146 GLY B CA 1
ATOM 2956 C C . GLY B 1 146 ? -9.43 23.375 23.531 1 95.75 146 GLY B C 1
ATOM 2957 O O . GLY B 1 146 ? -9.75 23.922 24.594 1 95.75 146 GLY B O 1
ATOM 2958 N N . ARG B 1 147 ? -9.922 23.797 22.375 1 95.25 147 ARG B N 1
ATOM 2959 C CA . ARG B 1 147 ? -10.953 24.828 22.281 1 95.25 147 ARG B CA 1
ATOM 2960 C C . ARG B 1 147 ? -11.773 24.656 21 1 95.25 147 ARG B C 1
ATOM 2962 O O . ARG B 1 147 ? -11.273 24.172 20 1 95.25 147 ARG B O 1
ATOM 2969 N N . PRO B 1 148 ? -12.977 25.094 21.016 1 94.94 148 PRO B N 1
ATOM 2970 C CA . PRO B 1 148 ? -13.836 24.969 19.844 1 94.94 148 PRO B CA 1
ATOM 2971 C C . PRO B 1 148 ? -13.492 25.984 18.734 1 94.94 148 PRO B C 1
ATOM 2973 O O . PRO B 1 148 ? -12.914 27.031 19.031 1 94.94 148 PRO B O 1
ATOM 2976 N N . ILE B 1 149 ? -13.727 25.641 17.547 1 94.06 149 ILE B N 1
ATOM 2977 C CA . ILE B 1 149 ? -13.594 26.5 16.375 1 94.06 149 ILE B CA 1
ATOM 2978 C C . ILE B 1 149 ? -14.938 26.609 15.656 1 94.06 149 ILE B C 1
ATOM 2980 O O . ILE B 1 149 ? -15.391 25.656 15.023 1 94.06 149 ILE B O 1
ATOM 2984 N N . ARG B 1 150 ? -15.641 27.734 15.719 1 91.56 150 ARG B N 1
ATOM 2985 C CA . ARG B 1 150 ? -17.031 27.844 15.266 1 91.56 150 ARG B CA 1
ATOM 2986 C C . ARG B 1 150 ? -17.156 28.859 14.141 1 91.56 150 ARG B C 1
ATOM 2988 O O . ARG B 1 150 ? -18.141 28.875 13.414 1 91.56 150 ARG B O 1
ATOM 2995 N N . THR B 1 151 ? -16.125 29.734 14.047 1 90.12 151 THR B N 1
ATOM 2996 C CA . THR B 1 151 ? -16.172 30.797 13.039 1 90.12 151 THR B CA 1
ATOM 2997 C C . THR B 1 151 ? -14.883 30.812 12.227 1 90.12 151 THR B C 1
ATOM 2999 O O . THR B 1 151 ? -13.891 30.188 12.609 1 90.12 151 THR B O 1
ATOM 3002 N N . LEU B 1 152 ? -14.969 31.484 11.109 1 90.56 152 LEU B N 1
ATOM 3003 C CA . LEU B 1 152 ? -13.781 31.641 10.273 1 90.56 152 LEU B CA 1
ATOM 3004 C C . LEU B 1 152 ? -12.664 32.344 11.039 1 90.56 152 LEU B C 1
ATOM 3006 O O . LEU B 1 152 ? -11.492 32.031 10.875 1 90.56 152 LEU B O 1
ATOM 3010 N N . LYS B 1 153 ? -13.047 33.344 11.773 1 93.12 153 LYS B N 1
ATOM 3011 C CA . LYS B 1 153 ? -12.07 34.094 12.578 1 93.12 153 LYS B CA 1
ATOM 3012 C C . LYS B 1 153 ? -11.391 33.156 13.586 1 93.12 153 LYS B C 1
ATOM 3014 O O . LYS B 1 153 ? -10.164 33.219 13.758 1 93.12 153 LYS B O 1
ATOM 3019 N N . GLU B 1 154 ? -12.18 32.344 14.242 1 94.94 154 GLU B N 1
ATOM 3020 C CA . GLU B 1 154 ? -11.625 31.359 15.188 1 94.94 154 GLU B CA 1
ATOM 3021 C C . GLU B 1 154 ? -10.727 30.359 14.477 1 94.94 154 GLU B C 1
ATOM 3023 O O . GLU B 1 154 ? -9.734 29.891 15.047 1 94.94 154 GLU B O 1
ATOM 3028 N N . ALA B 1 155 ? -11.117 30 13.25 1 95.69 155 ALA B N 1
ATOM 3029 C CA . ALA B 1 155 ? -10.305 29.078 12.461 1 95.69 155 ALA B CA 1
ATOM 3030 C C . ALA B 1 155 ? -8.945 29.688 12.133 1 95.69 155 ALA B C 1
ATOM 3032 O O . ALA B 1 155 ? -7.926 29 12.195 1 95.69 155 ALA B O 1
ATOM 3033 N N . GLU B 1 156 ? -8.945 30.891 11.75 1 95.75 156 GLU B N 1
ATOM 3034 C CA . GLU B 1 156 ? -7.695 31.594 11.453 1 95.75 156 GLU B CA 1
ATOM 3035 C C . GLU B 1 156 ? -6.797 31.641 12.688 1 95.75 156 GLU B C 1
ATOM 3037 O O . GLU B 1 156 ? -5.586 31.422 12.594 1 95.75 156 GLU B O 1
ATOM 3042 N N . GLU B 1 157 ? -7.414 31.969 13.805 1 96.44 157 GLU B N 1
ATOM 3043 C CA . GLU B 1 157 ? -6.664 32 15.055 1 96.44 157 GLU B CA 1
ATOM 3044 C C . GLU B 1 157 ? -6.113 30.625 15.406 1 96.44 157 GLU B C 1
ATOM 3046 O O . GLU B 1 157 ? -4.98 30.516 15.883 1 96.44 157 GLU B O 1
ATOM 3051 N N . ALA B 1 158 ? -6.938 29.656 15.195 1 97.56 158 ALA B N 1
ATOM 3052 C CA . ALA B 1 158 ? -6.52 28.281 15.461 1 97.56 158 ALA B CA 1
ATOM 3053 C C . ALA B 1 158 ? -5.332 27.891 14.594 1 97.56 158 ALA B C 1
ATOM 3055 O O . ALA B 1 158 ? -4.387 27.266 15.07 1 97.56 158 ALA B O 1
ATOM 3056 N N . ALA B 1 159 ? -5.375 28.234 13.312 1 98 159 ALA B N 1
ATOM 3057 C CA . ALA B 1 159 ? -4.277 27.938 12.398 1 98 159 ALA B CA 1
ATOM 3058 C C . ALA B 1 159 ? -2.979 28.578 12.875 1 98 159 ALA B C 1
ATOM 3060 O O . ALA B 1 159 ? -1.918 27.938 12.844 1 98 159 ALA B O 1
ATOM 3061 N N . LYS B 1 160 ? -3.098 29.812 13.336 1 97.81 160 LYS B N 1
ATOM 3062 C CA . LYS B 1 160 ? -1.931 30.516 13.844 1 97.81 160 LYS B CA 1
ATOM 3063 C C . LYS B 1 160 ? -1.411 29.875 15.125 1 97.81 160 LYS B C 1
ATOM 3065 O O . LYS B 1 160 ? -0.199 29.797 15.336 1 97.81 160 LYS B O 1
ATOM 3070 N N . ALA B 1 161 ? -2.355 29.5 15.953 1 98.06 161 ALA B N 1
ATOM 3071 C CA . ALA B 1 161 ? -1.967 28.844 17.203 1 98.06 161 ALA B CA 1
ATOM 3072 C C . ALA B 1 161 ? -1.227 27.531 16.938 1 98.06 161 ALA B C 1
ATOM 3074 O O . ALA B 1 161 ? -0.258 27.219 17.625 1 98.06 161 ALA B O 1
ATOM 3075 N N . LEU B 1 162 ? -1.688 26.797 15.992 1 98.44 162 LEU B N 1
ATOM 3076 C CA . LEU B 1 162 ? -1.025 25.562 15.609 1 98.44 162 LEU B CA 1
ATOM 3077 C C . LEU B 1 162 ? 0.358 25.828 15.031 1 98.44 162 LEU B C 1
ATOM 3079 O O . LEU B 1 162 ? 1.298 25.078 15.266 1 98.44 162 LEU B O 1
ATOM 3083 N N . LEU B 1 163 ? 0.471 26.875 14.25 1 98.5 163 LEU B N 1
ATOM 3084 C CA . LEU B 1 163 ? 1.756 27.297 13.695 1 98.5 163 LEU B CA 1
ATOM 3085 C C . LEU B 1 163 ? 2.77 27.547 14.812 1 98.5 163 LEU B C 1
ATOM 3087 O O . LEU B 1 163 ? 3.947 27.219 14.672 1 98.5 163 LEU B O 1
ATOM 3091 N N . ALA B 1 164 ? 2.322 28.078 15.867 1 97.81 164 ALA B N 1
ATOM 3092 C CA . ALA B 1 164 ? 3.174 28.453 17 1 97.81 164 ALA B CA 1
ATOM 3093 C C . ALA B 1 164 ? 3.723 27.203 17.688 1 97.81 164 ALA B C 1
ATOM 3095 O O . ALA B 1 164 ? 4.66 27.297 18.484 1 97.81 164 ALA B O 1
ATOM 3096 N N . LEU B 1 165 ? 3.143 26.062 17.375 1 97.44 165 LEU B N 1
ATOM 3097 C CA . LEU B 1 165 ? 3.6 24.812 17.969 1 97.44 165 LEU B CA 1
ATOM 3098 C C . LEU B 1 165 ? 4.871 24.312 17.297 1 97.44 165 LEU B C 1
ATOM 3100 O O . LEU B 1 165 ? 5.48 23.344 17.734 1 97.44 165 LEU B O 1
ATOM 3104 N N . GLY B 1 166 ? 5.266 24.953 16.109 1 97.75 166 GLY B N 1
ATOM 3105 C CA . GLY B 1 166 ? 6.598 24.625 15.617 1 97.75 166 GLY B CA 1
ATOM 3106 C C . GLY B 1 166 ? 6.633 24.359 14.125 1 97.75 166 GLY B C 1
ATOM 3107 O O . GLY B 1 166 ? 7.68 24.484 13.484 1 97.75 166 GLY B O 1
ATOM 3108 N N . PRO B 1 167 ? 5.57 23.859 13.523 1 98.75 167 PRO B N 1
ATOM 3109 C CA . PRO B 1 167 ? 5.629 23.578 12.086 1 98.75 167 PRO B CA 1
ATOM 3110 C C . PRO B 1 167 ? 5.879 24.844 11.258 1 98.75 167 PRO B C 1
ATOM 3112 O O . PRO B 1 167 ? 5.613 25.953 11.719 1 98.75 167 PRO B O 1
ATOM 3115 N N . LYS B 1 168 ? 6.414 24.609 10.047 1 98.69 168 LYS B N 1
ATOM 3116 C CA . LYS B 1 168 ? 6.676 25.75 9.156 1 98.69 168 LYS B CA 1
ATOM 3117 C C . LYS B 1 168 ? 5.379 26.281 8.562 1 98.69 168 LYS B C 1
ATOM 3119 O O . LYS B 1 168 ? 5.289 27.469 8.219 1 98.69 168 LYS B O 1
ATOM 3124 N N . ALA B 1 169 ? 4.398 25.453 8.422 1 98.88 169 ALA B N 1
ATOM 3125 C CA . ALA B 1 169 ? 3.096 25.812 7.879 1 98.88 169 ALA B CA 1
ATOM 3126 C C . ALA B 1 169 ? 1.994 24.922 8.438 1 98.88 169 ALA B C 1
ATOM 3128 O O . ALA B 1 169 ? 2.26 23.797 8.875 1 98.88 169 ALA B O 1
ATOM 3129 N N . VAL B 1 170 ? 0.749 25.422 8.453 1 98.81 170 VAL B N 1
ATOM 3130 C CA . VAL B 1 170 ? -0.439 24.688 8.867 1 98.81 170 VAL B CA 1
ATOM 3131 C C . VAL B 1 170 ? -1.55 24.875 7.84 1 98.81 170 VAL B C 1
ATOM 3133 O O . VAL B 1 170 ? -1.89 26 7.48 1 98.81 170 VAL B O 1
ATOM 3136 N N . LEU B 1 171 ? -2.031 23.766 7.32 1 98.69 171 LEU B N 1
ATOM 3137 C CA . LEU B 1 171 ? -3.246 23.781 6.512 1 98.69 171 LEU B CA 1
ATOM 3138 C C . LEU B 1 171 ? -4.441 23.281 7.324 1 98.69 171 LEU B C 1
ATOM 3140 O O . LEU B 1 171 ? -4.633 22.078 7.477 1 98.69 171 LEU B O 1
ATOM 3144 N N . LEU B 1 172 ? -5.223 24.188 7.836 1 97.75 172 LEU B N 1
ATOM 3145 C CA . LEU B 1 172 ? -6.445 23.828 8.547 1 97.75 172 LEU B CA 1
ATOM 3146 C C . LEU B 1 172 ? -7.594 23.594 7.574 1 97.75 172 LEU B C 1
ATOM 3148 O O . LEU B 1 172 ? -8.031 24.516 6.887 1 97.75 172 LEU B O 1
ATOM 3152 N N . LYS B 1 173 ? -8.055 22.297 7.496 1 93.88 173 LYS B N 1
ATOM 3153 C CA . LYS B 1 173 ? -9.086 21.891 6.543 1 93.88 173 LYS B CA 1
ATOM 3154 C C . LYS B 1 173 ? -10.484 22.109 7.121 1 93.88 173 LYS B C 1
ATOM 3156 O O . LYS B 1 173 ? -10.734 21.781 8.281 1 93.88 173 LYS B O 1
ATOM 3161 N N . GLY B 1 174 ? -11.414 22.359 6.215 1 75.31 174 GLY B N 1
ATOM 3162 C CA . GLY B 1 174 ? -12.828 22.453 6.531 1 75.31 174 GLY B CA 1
ATOM 3163 C C . GLY B 1 174 ? -13.148 23.594 7.48 1 75.31 174 GLY B C 1
ATOM 3164 O O . GLY B 1 174 ? -13.969 23.453 8.391 1 75.31 174 GLY B O 1
ATOM 3165 N N . GLY B 1 175 ? -12.18 24.625 7.359 1 52.94 175 GLY B N 1
ATOM 3166 C CA . GLY B 1 175 ? -12.414 25.781 8.211 1 52.94 175 GLY B CA 1
ATOM 3167 C C . GLY B 1 175 ? -13.852 26.266 8.172 1 52.94 175 GLY B C 1
ATOM 3168 O O . GLY B 1 175 ? -14.328 26.906 9.117 1 52.94 175 GLY B O 1
ATOM 3169 N N . HIS B 1 176 ? -14.203 26.281 6.824 1 52.91 176 HIS B N 1
ATOM 3170 C CA . HIS B 1 176 ? -15.406 27.109 6.777 1 52.91 176 HIS B CA 1
ATOM 3171 C C . HIS B 1 176 ? -16.641 26.312 7.195 1 52.91 176 HIS B C 1
ATOM 3173 O O . HIS B 1 176 ? -16.703 25.094 6.969 1 52.91 176 HIS B O 1
ATOM 3179 N N . LEU B 1 177 ? -17.375 26.625 8.391 1 56.78 177 LEU B N 1
ATOM 3180 C CA . LEU B 1 177 ? -18.688 26.578 9.039 1 56.78 177 LEU B CA 1
ATOM 3181 C C . LEU B 1 177 ? -19.781 26.25 8.039 1 56.78 177 LEU B C 1
ATOM 3183 O O . LEU B 1 177 ? -19.516 26.141 6.836 1 56.78 177 LEU B O 1
ATOM 3187 N N . GLU B 1 178 ? -20.984 26.812 8.172 1 56.78 178 GLU B N 1
ATOM 3188 C CA . GLU B 1 178 ? -22.312 26.766 7.555 1 56.78 178 GLU B CA 1
ATOM 3189 C C . GLU B 1 178 ? -22.281 27.375 6.152 1 56.78 178 GLU B C 1
ATOM 3191 O O . GLU B 1 178 ? -21.625 28.391 5.926 1 56.78 178 GLU B O 1
ATOM 3196 N N . GLY B 1 179 ? -22 26.438 4.926 1 69.06 179 GLY B N 1
ATOM 3197 C CA . GLY B 1 179 ? -22.25 26.984 3.604 1 69.06 179 GLY B CA 1
ATOM 3198 C C . GLY B 1 179 ? -21.906 26.016 2.484 1 69.06 179 GLY B C 1
ATOM 3199 O O . GLY B 1 179 ? -21.609 24.844 2.734 1 69.06 179 GLY B O 1
ATOM 3200 N N . GLU B 1 180 ? -21.844 26.516 1.173 1 81.31 180 GLU B N 1
ATOM 3201 C CA . GLU B 1 180 ? -21.719 25.75 -0.066 1 81.31 180 GLU B CA 1
ATOM 3202 C C . GLU B 1 180 ? -20.266 25.578 -0.468 1 81.31 180 GLU B C 1
ATOM 3204 O O . GLU B 1 180 ? -19.953 24.859 -1.411 1 81.31 180 GLU B O 1
ATOM 3209 N N . GLU B 1 181 ? -19.359 26.141 0.35 1 85.81 181 GLU B N 1
ATOM 3210 C CA . GLU B 1 181 ? -17.938 26.047 0.008 1 85.81 181 GLU B CA 1
ATOM 3211 C C . GLU B 1 181 ? -17.141 25.406 1.144 1 85.81 181 GLU B C 1
ATOM 3213 O O . GLU B 1 181 ? -17.453 25.609 2.318 1 85.81 181 GLU B O 1
ATOM 3218 N N . ALA B 1 182 ? -16.156 24.625 0.767 1 86.25 182 ALA B N 1
ATOM 3219 C CA . ALA B 1 182 ? -15.156 24.125 1.695 1 86.25 182 ALA B CA 1
ATOM 3220 C C . ALA B 1 182 ? -13.906 25 1.673 1 86.25 182 ALA B C 1
ATOM 3222 O O . ALA B 1 182 ? -13.227 25.094 0.648 1 86.25 182 ALA B O 1
ATOM 3223 N N . VAL B 1 183 ? -13.602 25.672 2.773 1 91.38 183 VAL B N 1
ATOM 3224 C CA . VAL B 1 183 ? -12.492 26.609 2.838 1 91.38 183 VAL B CA 1
ATOM 3225 C C . VAL B 1 183 ? -11.367 26.016 3.689 1 91.38 183 VAL B C 1
ATOM 3227 O O . VAL B 1 183 ? -11.594 25.609 4.828 1 91.38 183 VAL B O 1
ATOM 3230 N N . ASP B 1 184 ? -10.188 25.938 3.123 1 95.44 184 ASP B N 1
ATOM 3231 C CA . ASP B 1 184 ? -8.977 25.562 3.836 1 95.44 184 ASP B CA 1
ATOM 3232 C C . ASP B 1 184 ? -8.086 26.781 4.086 1 95.44 184 ASP B C 1
ATOM 3234 O O . ASP B 1 184 ? -8.008 27.688 3.248 1 95.44 184 ASP B O 1
ATOM 3238 N N . LEU B 1 185 ? -7.484 26.828 5.219 1 97.19 185 LEU B N 1
ATOM 3239 C CA . LEU B 1 185 ? -6.621 27.938 5.598 1 97.19 185 LEU B CA 1
ATOM 3240 C C . LEU B 1 185 ? -5.168 27.484 5.703 1 97.19 185 LEU B C 1
ATOM 3242 O O . LEU B 1 185 ? -4.84 26.609 6.512 1 97.19 185 LEU B O 1
ATOM 3246 N N . LEU B 1 186 ? -4.344 28.062 4.883 1 98.44 186 LEU B N 1
ATOM 3247 C CA . LEU B 1 186 ? -2.91 27.812 4.961 1 98.44 186 LEU B CA 1
ATOM 3248 C C . LEU B 1 186 ? -2.207 28.922 5.75 1 98.44 186 LEU B C 1
ATOM 3250 O O . LEU B 1 186 ? -2.092 30.047 5.273 1 98.44 186 LEU B O 1
ATOM 3254 N N . ALA B 1 187 ? -1.777 28.609 6.938 1 98.44 187 ALA B N 1
ATOM 3255 C CA . ALA B 1 187 ? -1.053 29.562 7.773 1 98.44 187 ALA B CA 1
ATOM 3256 C C . ALA B 1 187 ? 0.455 29.344 7.672 1 98.44 187 ALA B C 1
ATOM 3258 O O . ALA B 1 187 ? 0.937 28.219 7.789 1 98.44 187 ALA B O 1
ATOM 3259 N N . THR B 1 188 ? 1.19 30.406 7.387 1 98.25 188 THR B N 1
ATOM 3260 C CA . THR B 1 188 ? 2.648 30.469 7.418 1 98.25 188 THR B CA 1
ATOM 3261 C C . THR B 1 188 ? 3.129 31.688 8.188 1 98.25 188 THR B C 1
ATOM 3263 O O . THR B 1 188 ? 2.318 32.469 8.688 1 98.25 188 THR B O 1
ATOM 3266 N N . ARG B 1 189 ? 4.477 31.797 8.25 1 96.12 189 ARG B N 1
ATOM 3267 C CA . ARG B 1 189 ? 5.02 33 8.883 1 96.12 189 ARG B CA 1
ATOM 3268 C C . ARG B 1 189 ? 4.656 34.25 8.086 1 96.12 189 ARG B C 1
ATOM 3270 O O . ARG B 1 189 ? 4.633 35.344 8.633 1 96.12 189 ARG B O 1
ATOM 3277 N N . GLY B 1 190 ? 4.332 34.031 6.828 1 96 190 GLY B N 1
ATOM 3278 C CA . GLY B 1 190 ? 4.02 35.156 5.949 1 96 190 GLY B CA 1
ATOM 3279 C C . GLY B 1 190 ? 2.557 35.531 5.98 1 96 190 GLY B C 1
ATOM 3280 O O . GLY B 1 190 ? 2.16 36.531 5.363 1 96 190 GLY B O 1
ATOM 3281 N N . GLY B 1 191 ? 1.765 34.812 6.695 1 96.69 191 GLY B N 1
ATOM 3282 C CA . GLY B 1 191 ? 0.344 35.125 6.77 1 96.69 191 GLY B CA 1
ATOM 3283 C C . GLY B 1 191 ? -0.537 33.906 6.469 1 96.69 191 GLY B C 1
ATOM 3284 O O . GLY B 1 191 ? -0.074 32.781 6.504 1 96.69 191 GLY B O 1
ATOM 3285 N N . VAL B 1 192 ? -1.876 34.219 6.32 1 97.06 192 VAL B N 1
ATOM 3286 C CA . VAL B 1 192 ? -2.859 33.156 6.098 1 97.06 192 VAL B CA 1
ATOM 3287 C C . VAL B 1 192 ? -3.445 33.281 4.695 1 97.06 192 VAL B C 1
ATOM 3289 O O . VAL B 1 192 ? -3.867 34.375 4.285 1 97.06 192 VAL B O 1
ATOM 3292 N N . LEU B 1 193 ? -3.396 32.188 3.924 1 97.12 193 LEU B N 1
ATOM 3293 C CA . LEU B 1 193 ? -4.039 32.094 2.619 1 97.12 193 LEU B CA 1
ATOM 3294 C C . LEU B 1 193 ? -5.289 31.219 2.697 1 97.12 193 LEU B C 1
ATOM 3296 O O . LEU B 1 193 ? -5.309 30.203 3.41 1 97.12 193 LEU B O 1
ATOM 3300 N N . ARG B 1 194 ? -6.27 31.656 1.932 1 95.19 194 ARG B N 1
ATOM 3301 C CA . ARG B 1 194 ? -7.512 30.891 1.868 1 95.19 194 ARG B CA 1
ATOM 3302 C C . ARG B 1 194 ? -7.641 30.156 0.535 1 95.19 194 ARG B C 1
ATOM 3304 O O . ARG B 1 194 ? -7.305 30.719 -0.515 1 95.19 194 ARG B O 1
ATOM 3311 N N . PHE B 1 195 ? -8.016 28.891 0.616 1 95.31 195 PHE B N 1
ATOM 3312 C CA . PHE B 1 195 ? -8.32 28.078 -0.558 1 95.31 195 PHE B CA 1
ATOM 3313 C C . PHE B 1 195 ? -9.766 27.594 -0.514 1 95.31 195 PHE B C 1
ATOM 3315 O O . PHE B 1 195 ? -10.148 26.844 0.39 1 95.31 195 PHE B O 1
ATOM 3322 N N . SER B 1 196 ? -10.555 27.984 -1.492 1 91.88 196 SER B N 1
ATOM 3323 C CA . SER B 1 196 ? -11.961 27.609 -1.53 1 91.88 196 SER B CA 1
ATOM 3324 C C . SER B 1 196 ? -12.25 26.656 -2.684 1 91.88 196 SER B C 1
ATOM 3326 O O . SER B 1 196 ? -11.648 26.766 -3.754 1 91.88 196 SER B O 1
ATOM 3328 N N . ALA B 1 197 ? -13.078 25.672 -2.406 1 91.31 197 ALA B N 1
ATOM 3329 C CA . ALA B 1 197 ? -13.625 24.75 -3.412 1 91.31 197 ALA B CA 1
ATOM 3330 C C . ALA B 1 197 ? -15.078 24.422 -3.113 1 91.31 197 ALA B C 1
ATOM 3332 O O . ALA B 1 197 ? -15.516 24.5 -1.964 1 91.31 197 ALA B O 1
ATOM 3333 N N . PRO B 1 198 ? -15.859 24.125 -4.172 1 89.06 198 PRO B N 1
ATOM 3334 C CA . PRO B 1 198 ? -17.234 23.703 -3.906 1 89.06 198 PRO B CA 1
ATOM 3335 C C . PRO B 1 198 ? -17.312 22.453 -3.033 1 89.06 198 PRO B C 1
ATOM 3337 O O . PRO B 1 198 ? -16.516 21.531 -3.191 1 89.06 198 PRO B O 1
ATOM 3340 N N . ARG B 1 199 ? -18.281 22.5 -2.148 1 89.88 199 ARG B N 1
ATOM 3341 C CA . ARG B 1 199 ? -18.531 21.297 -1.354 1 89.88 199 ARG B CA 1
ATOM 3342 C C . ARG B 1 199 ? -19.156 20.203 -2.207 1 89.88 199 ARG B C 1
ATOM 3344 O O . ARG B 1 199 ? -20.047 20.469 -3.014 1 89.88 199 ARG B O 1
ATOM 3351 N N . VAL B 1 200 ? -18.594 19.031 -2.1 1 90.38 200 VAL B N 1
ATOM 3352 C CA . VAL B 1 200 ? -19.125 17.891 -2.838 1 90.38 200 VAL B CA 1
ATOM 3353 C C . VAL B 1 200 ? -19.969 17.016 -1.905 1 90.38 200 VAL B C 1
ATOM 3355 O O . VAL B 1 200 ? -19.469 16.516 -0.899 1 90.38 200 VAL B O 1
ATOM 3358 N N . HIS B 1 201 ? -21.219 16.875 -2.213 1 88.94 201 HIS B N 1
ATOM 3359 C CA . HIS B 1 201 ? -22.109 16.047 -1.414 1 88.94 201 HIS B CA 1
ATOM 3360 C C . HIS B 1 201 ? -22.031 14.586 -1.855 1 88.94 201 HIS B C 1
ATOM 3362 O O . HIS B 1 201 ? -22.625 14.211 -2.875 1 88.94 201 HIS B O 1
ATOM 3368 N N . THR B 1 202 ? -21.359 13.836 -1.151 1 91.44 202 THR B N 1
ATOM 3369 C CA . THR B 1 202 ? -21.172 12.422 -1.45 1 91.44 202 THR B CA 1
ATOM 3370 C C . THR B 1 202 ? -20.922 11.625 -0.172 1 91.44 202 THR B C 1
ATOM 3372 O O . THR B 1 202 ? -20.531 12.188 0.848 1 91.44 202 THR B O 1
ATOM 3375 N N . ARG B 1 203 ? -21.234 10.336 -0.188 1 91.19 203 ARG B N 1
ATOM 3376 C CA . ARG B 1 203 ? -20.922 9.461 0.938 1 91.19 203 ARG B CA 1
ATOM 3377 C C . ARG B 1 203 ? -19.5 8.938 0.837 1 91.19 203 ARG B C 1
ATOM 3379 O O . ARG B 1 203 ? -18.969 8.359 1.792 1 91.19 203 ARG B O 1
ATOM 3386 N N . ASN B 1 204 ? -18.906 9.102 -0.377 1 93.44 204 ASN B N 1
ATOM 3387 C CA . ASN B 1 204 ? -17.578 8.555 -0.657 1 93.44 204 ASN B CA 1
ATOM 3388 C C . ASN B 1 204 ? -16.469 9.492 -0.184 1 93.44 204 ASN B C 1
ATOM 3390 O O . ASN B 1 204 ? -15.789 10.117 -0.999 1 93.44 204 ASN B O 1
ATOM 3394 N N . THR B 1 205 ? -16.25 9.484 1.173 1 92.5 205 THR B N 1
ATOM 3395 C CA . THR B 1 205 ? -15.32 10.453 1.763 1 92.5 205 THR B CA 1
ATOM 3396 C C . THR B 1 205 ? -14.188 9.742 2.486 1 92.5 205 THR B C 1
ATOM 3398 O O . THR B 1 205 ? -13.359 10.383 3.137 1 92.5 205 THR B O 1
ATOM 3401 N N . HIS B 1 206 ? -14.18 8.391 2.393 1 94.75 206 HIS B N 1
ATOM 3402 C CA . HIS B 1 206 ? -13.156 7.617 3.084 1 94.75 206 HIS B CA 1
ATOM 3403 C C . HIS B 1 206 ? -11.773 7.902 2.51 1 94.75 206 HIS B C 1
ATOM 3405 O O . HIS B 1 206 ? -11.539 7.707 1.314 1 94.75 206 HIS B O 1
ATOM 3411 N N . GLY B 1 207 ? -10.883 8.445 3.324 1 96.12 207 GLY B N 1
ATOM 3412 C CA . GLY B 1 207 ? -9.516 8.688 2.908 1 96.12 207 GLY B CA 1
ATOM 3413 C C . GLY B 1 207 ? -9.281 10.094 2.398 1 96.12 207 GLY B C 1
ATOM 3414 O O . GLY B 1 207 ? -8.242 10.391 1.813 1 96.12 207 GLY B O 1
ATOM 3415 N N . THR B 1 208 ? -10.195 11.055 2.65 1 95.88 208 THR B N 1
ATOM 3416 C CA . THR B 1 208 ? -10.094 12.422 2.146 1 95.88 208 THR B CA 1
ATOM 3417 C C . THR B 1 208 ? -8.828 13.094 2.66 1 95.88 208 THR B C 1
ATOM 3419 O O . THR B 1 208 ? -8.078 13.688 1.884 1 95.88 208 THR B O 1
ATOM 3422 N N . GLY B 1 209 ? -8.594 12.992 3.984 1 96.5 209 GLY B N 1
ATOM 3423 C CA . GLY B 1 209 ? -7.398 13.586 4.566 1 96.5 209 GLY B CA 1
ATOM 3424 C C . GLY B 1 209 ? -6.117 12.961 4.055 1 96.5 209 GLY B C 1
ATOM 3425 O O . GLY B 1 209 ? -5.168 13.664 3.715 1 96.5 209 GLY B O 1
ATOM 3426 N N . CYS B 1 210 ? -6.07 11.617 3.994 1 98.25 210 CYS B N 1
ATOM 3427 C CA . CYS B 1 210 ? -4.91 10.898 3.482 1 98.25 210 CYS B CA 1
ATOM 3428 C C . CYS B 1 210 ? -4.609 11.305 2.043 1 98.25 210 CYS B C 1
ATOM 3430 O O . CYS B 1 210 ? -3.455 11.547 1.691 1 98.25 210 CYS B O 1
ATOM 3432 N N . THR B 1 211 ? -5.613 11.391 1.222 1 98.44 211 THR B N 1
ATOM 3433 C CA . THR B 1 211 ? -5.465 11.719 -0.193 1 98.44 211 THR B CA 1
ATOM 3434 C C . THR B 1 211 ? -4.926 13.133 -0.37 1 98.44 211 THR B C 1
ATOM 3436 O O . THR B 1 211 ? -4.008 13.359 -1.157 1 98.44 211 THR B O 1
ATOM 3439 N N . LEU B 1 212 ? -5.477 14.055 0.372 1 98.44 212 LEU B N 1
ATOM 3440 C CA . LEU B 1 212 ? -5.031 15.438 0.277 1 98.44 212 LEU B CA 1
ATOM 3441 C C . LEU B 1 212 ? -3.574 15.578 0.704 1 98.44 212 LEU B C 1
ATOM 3443 O O . LEU B 1 212 ? -2.764 16.156 -0.017 1 98.44 212 LEU B O 1
ATOM 3447 N N . SER B 1 213 ? -3.27 15.062 1.878 1 98.88 213 SER B N 1
ATOM 3448 C CA . SER B 1 213 ? -1.913 15.188 2.4 1 98.88 213 SER B CA 1
ATOM 3449 C C . SER B 1 213 ? -0.908 14.461 1.513 1 98.88 213 SER B C 1
ATOM 3451 O O . SER B 1 213 ? 0.215 14.93 1.322 1 98.88 213 SER B O 1
ATOM 3453 N N . ALA B 1 214 ? -1.298 13.32 0.954 1 98.94 214 ALA B N 1
ATOM 3454 C CA . ALA B 1 214 ? -0.421 12.586 0.044 1 98.94 214 ALA B CA 1
ATOM 3455 C C . ALA B 1 214 ? -0.182 13.375 -1.24 1 98.94 214 ALA B C 1
ATOM 3457 O O . ALA B 1 214 ? 0.936 13.406 -1.761 1 98.94 214 ALA B O 1
ATOM 3458 N N . ALA B 1 215 ? -1.237 13.984 -1.775 1 98.94 215 ALA B N 1
ATOM 3459 C CA . ALA B 1 215 ? -1.1 14.797 -2.982 1 98.94 215 ALA B CA 1
ATOM 3460 C C . ALA B 1 215 ? -0.157 15.969 -2.746 1 98.94 215 ALA B C 1
ATOM 3462 O O . ALA B 1 215 ? 0.704 16.266 -3.582 1 98.94 215 ALA B O 1
ATOM 3463 N N . ILE B 1 216 ? -0.313 16.641 -1.631 1 98.94 216 ILE B N 1
ATOM 3464 C CA . ILE B 1 216 ? 0.566 17.75 -1.303 1 98.94 216 ILE B CA 1
ATOM 3465 C C . ILE B 1 216 ? 2.01 17.266 -1.206 1 98.94 216 ILE B C 1
ATOM 3467 O O . ILE B 1 216 ? 2.92 17.875 -1.768 1 98.94 216 ILE B O 1
ATOM 3471 N N . ALA B 1 217 ? 2.213 16.156 -0.516 1 98.94 217 ALA B N 1
ATOM 3472 C CA . ALA B 1 217 ? 3.555 15.586 -0.376 1 98.94 217 ALA B CA 1
ATOM 3473 C C . ALA B 1 217 ? 4.152 15.25 -1.739 1 98.94 217 ALA B C 1
ATOM 3475 O O . ALA B 1 217 ? 5.332 15.516 -1.988 1 98.94 217 ALA B O 1
ATOM 3476 N N . ALA B 1 218 ? 3.338 14.664 -2.621 1 98.94 218 ALA B N 1
ATOM 3477 C CA . ALA B 1 218 ? 3.809 14.32 -3.961 1 98.94 218 ALA B CA 1
ATOM 3478 C C . ALA B 1 218 ? 4.227 15.562 -4.734 1 98.94 218 ALA B C 1
ATOM 3480 O O . ALA B 1 218 ? 5.266 15.57 -5.398 1 98.94 218 ALA B O 1
ATOM 3481 N N . LEU B 1 219 ? 3.43 16.562 -4.664 1 98.94 219 LEU B N 1
ATOM 3482 C CA . LEU B 1 219 ? 3.705 17.797 -5.375 1 98.94 219 LEU B CA 1
ATOM 3483 C C . LEU B 1 219 ? 4.941 18.484 -4.805 1 98.94 219 LEU B C 1
ATOM 3485 O O . LEU B 1 219 ? 5.742 19.047 -5.555 1 98.94 219 LEU B O 1
ATOM 3489 N N . LEU B 1 220 ? 5.09 18.438 -3.488 1 98.94 220 LEU B N 1
ATOM 3490 C CA . LEU B 1 220 ? 6.305 18.969 -2.873 1 98.94 220 LEU B CA 1
ATOM 3491 C C . LEU B 1 220 ? 7.527 18.172 -3.332 1 98.94 220 LEU B C 1
ATOM 3493 O O . LEU B 1 220 ? 8.586 18.766 -3.596 1 98.94 220 LEU B O 1
ATOM 3497 N N . ALA B 1 221 ? 7.375 16.891 -3.398 1 98.88 221 ALA B N 1
ATOM 3498 C CA . ALA B 1 221 ? 8.461 16.047 -3.891 1 98.88 221 ALA B CA 1
ATOM 3499 C C . ALA B 1 221 ? 8.898 16.469 -5.285 1 98.88 221 ALA B C 1
ATOM 3501 O O . ALA B 1 221 ? 10.078 16.375 -5.633 1 98.88 221 ALA B O 1
ATOM 3502 N N . LYS B 1 222 ? 7.984 16.969 -6.035 1 98.69 222 LYS B N 1
ATOM 3503 C CA . LYS B 1 222 ? 8.25 17.391 -7.406 1 98.69 222 LYS B CA 1
ATOM 3504 C C . LYS B 1 222 ? 8.773 18.828 -7.449 1 98.69 222 LYS B C 1
ATOM 3506 O O . LYS B 1 222 ? 8.984 19.391 -8.531 1 98.69 222 LYS B O 1
ATOM 3511 N N . GLY B 1 223 ? 8.859 19.453 -6.34 1 98.44 223 GLY B N 1
ATOM 3512 C CA . GLY B 1 223 ? 9.469 20.781 -6.258 1 98.44 223 GLY B CA 1
ATOM 3513 C C . GLY B 1 223 ? 8.461 21.906 -6.34 1 98.44 223 GLY B C 1
ATOM 3514 O O . GLY B 1 223 ? 8.836 23.078 -6.473 1 98.44 223 GLY B O 1
ATOM 3515 N N . ARG B 1 224 ? 7.199 21.609 -6.258 1 98.5 224 ARG B N 1
ATOM 3516 C CA . ARG B 1 224 ? 6.164 22.641 -6.293 1 98.5 224 ARG B CA 1
ATOM 3517 C C . ARG B 1 224 ? 6.191 23.484 -5.027 1 98.5 224 ARG B C 1
ATOM 3519 O O . ARG B 1 224 ? 6.355 22.969 -3.924 1 98.5 224 ARG B O 1
ATOM 3526 N N . PRO B 1 225 ? 6.094 24.844 -5.199 1 98.56 225 PRO B N 1
ATOM 3527 C CA . PRO B 1 225 ? 5.953 25.672 -3.998 1 98.56 225 PRO B CA 1
ATOM 3528 C C . PRO B 1 225 ? 4.73 25.297 -3.166 1 98.56 225 PRO B C 1
ATOM 3530 O O . PRO B 1 225 ? 3.701 24.906 -3.717 1 98.56 225 PRO B O 1
ATOM 3533 N N . LEU B 1 226 ? 4.777 25.516 -1.905 1 98.62 226 LEU B N 1
ATOM 3534 C CA . LEU B 1 226 ? 3.797 25 -0.955 1 98.62 226 LEU B CA 1
ATOM 3535 C C . LEU B 1 226 ? 2.391 25.469 -1.315 1 98.62 226 LEU B C 1
ATOM 3537 O O . LEU B 1 226 ? 1.466 24.656 -1.407 1 98.62 226 LEU B O 1
ATOM 3541 N N . ALA B 1 227 ? 2.227 26.75 -1.52 1 98.5 227 ALA B N 1
ATOM 3542 C CA . ALA B 1 227 ? 0.9 27.297 -1.809 1 98.5 227 ALA B CA 1
ATOM 3543 C C . ALA B 1 227 ? 0.337 26.703 -3.098 1 98.5 227 ALA B C 1
ATOM 3545 O O . ALA B 1 227 ? -0.856 26.406 -3.182 1 98.5 227 ALA B O 1
ATOM 3546 N N . GLU B 1 228 ? 1.153 26.531 -4.082 1 98.69 228 GLU B N 1
ATOM 3547 C CA . GLU B 1 228 ? 0.737 25.922 -5.344 1 98.69 228 GLU B CA 1
ATOM 3548 C C . GLU B 1 228 ? 0.408 24.438 -5.164 1 98.69 228 GLU B C 1
ATOM 3550 O O . GLU B 1 228 ? -0.551 23.938 -5.75 1 98.69 228 GLU B O 1
ATOM 3555 N N . ALA B 1 229 ? 1.256 23.766 -4.352 1 98.88 229 ALA B N 1
ATOM 3556 C CA . ALA B 1 229 ? 1.005 22.359 -4.051 1 98.88 229 ALA B CA 1
ATOM 3557 C C . ALA B 1 229 ? -0.354 22.172 -3.383 1 98.88 229 ALA B C 1
ATOM 3559 O O . ALA B 1 229 ? -1.113 21.266 -3.744 1 98.88 229 ALA B O 1
ATOM 3560 N N . VAL B 1 230 ? -0.667 23.016 -2.463 1 98.69 230 VAL B N 1
ATOM 3561 C CA . VAL B 1 230 ? -1.932 22.953 -1.738 1 98.69 230 VAL B CA 1
ATOM 3562 C C . VAL B 1 230 ? -3.092 23.203 -2.699 1 98.69 230 VAL B C 1
ATOM 3564 O O . VAL B 1 230 ? -4.078 22.469 -2.697 1 98.69 230 VAL B O 1
ATOM 3567 N N . ALA B 1 231 ? -2.969 24.219 -3.537 1 98.44 231 ALA B N 1
ATOM 3568 C CA . ALA B 1 231 ? -4.023 24.547 -4.492 1 98.44 231 ALA B CA 1
ATOM 3569 C C . ALA B 1 231 ? -4.281 23.391 -5.453 1 98.44 231 ALA B C 1
ATOM 3571 O O . ALA B 1 231 ? -5.43 23.016 -5.688 1 98.44 231 ALA B O 1
ATOM 3572 N N . GLU B 1 232 ? -3.232 22.875 -5.973 1 98.56 232 GLU B N 1
ATOM 3573 C CA . GLU B 1 232 ? -3.354 21.766 -6.926 1 98.56 232 GLU B CA 1
ATOM 3574 C C . GLU B 1 232 ? -3.908 20.516 -6.254 1 98.56 232 GLU B C 1
ATOM 3576 O O . GLU B 1 232 ? -4.734 19.812 -6.836 1 98.56 232 GLU B O 1
ATOM 3581 N N . ALA B 1 233 ? -3.465 20.234 -5.055 1 98.62 233 ALA B N 1
ATOM 3582 C CA . ALA B 1 233 ? -3.951 19.062 -4.309 1 98.62 233 ALA B CA 1
ATOM 3583 C C . ALA B 1 233 ? -5.438 19.203 -3.998 1 98.62 233 ALA B C 1
ATOM 3585 O O . ALA B 1 233 ? -6.188 18.219 -4.082 1 98.62 233 ALA B O 1
ATOM 3586 N N . LYS B 1 234 ? -5.844 20.359 -3.602 1 97.56 234 LYS B N 1
ATOM 3587 C CA . LYS B 1 234 ? -7.254 20.594 -3.312 1 97.56 234 LYS B CA 1
ATOM 3588 C C . LYS B 1 234 ? -8.109 20.406 -4.562 1 97.56 234 LYS B C 1
ATOM 3590 O O . LYS B 1 234 ? -9.203 19.828 -4.496 1 97.56 234 LYS B O 1
ATOM 3595 N N . ALA B 1 235 ? -7.676 20.938 -5.668 1 97.69 235 ALA B N 1
ATOM 3596 C CA . ALA B 1 235 ? -8.391 20.75 -6.93 1 97.69 235 ALA B CA 1
ATOM 3597 C C . ALA B 1 235 ? -8.492 19.266 -7.285 1 97.69 235 ALA B C 1
ATOM 3599 O O . ALA B 1 235 ? -9.547 18.797 -7.723 1 97.69 235 ALA B O 1
ATOM 3600 N N . TYR B 1 236 ? -7.363 18.578 -7.102 1 98.38 236 TYR B N 1
ATOM 3601 C CA . TYR B 1 236 ? -7.344 17.141 -7.324 1 98.38 236 TYR B CA 1
ATOM 3602 C C . TYR B 1 236 ? -8.352 16.438 -6.426 1 98.38 236 TYR B C 1
ATOM 3604 O O . TYR B 1 236 ? -9.125 15.594 -6.891 1 98.38 236 TYR B O 1
ATOM 3612 N N . LEU B 1 237 ? -8.359 16.766 -5.172 1 97.31 237 LEU B N 1
ATOM 3613 C CA . LEU B 1 237 ? -9.266 16.156 -4.207 1 97.31 237 LEU B CA 1
ATOM 3614 C C . LEU B 1 237 ? -10.719 16.391 -4.613 1 97.31 237 LEU B C 1
ATOM 3616 O O . LEU B 1 237 ? -11.547 15.477 -4.527 1 97.31 237 LEU B O 1
ATOM 3620 N N . THR B 1 238 ? -11.023 17.562 -5.031 1 96 238 THR B N 1
ATOM 3621 C CA . THR B 1 238 ? -12.375 17.906 -5.461 1 96 238 THR B CA 1
ATOM 3622 C C . THR B 1 238 ? -12.805 17.016 -6.625 1 96 238 THR B C 1
ATOM 3624 O O . THR B 1 238 ? -13.914 16.469 -6.625 1 96 238 THR B O 1
ATOM 3627 N N . ARG B 1 239 ? -11.938 16.828 -7.578 1 97.56 239 ARG B N 1
ATOM 3628 C CA . ARG B 1 239 ? -12.242 15.961 -8.711 1 97.56 239 ARG B CA 1
ATOM 3629 C C . ARG B 1 239 ? -12.422 14.516 -8.25 1 97.56 239 ARG B C 1
ATOM 3631 O O . ARG B 1 239 ? -13.32 13.82 -8.719 1 97.56 239 ARG B O 1
ATOM 3638 N N . ALA B 1 240 ? -11.539 14.094 -7.355 1 97.62 240 ALA B N 1
ATOM 3639 C CA . ALA B 1 240 ? -11.586 12.719 -6.848 1 97.62 240 ALA B CA 1
ATOM 3640 C C . ALA B 1 240 ? -12.898 12.453 -6.121 1 97.62 240 ALA B C 1
ATOM 3642 O O . ALA B 1 240 ? -13.438 11.344 -6.188 1 97.62 240 ALA B O 1
ATOM 3643 N N . LEU B 1 241 ? -13.391 13.438 -5.398 1 96.31 241 LEU B N 1
ATOM 3644 C CA . LEU B 1 241 ? -14.656 13.32 -4.688 1 96.31 241 LEU B CA 1
ATOM 3645 C C . LEU B 1 241 ? -15.828 13.273 -5.668 1 96.31 241 LEU B C 1
ATOM 3647 O O . LEU B 1 241 ? -16.734 12.453 -5.523 1 96.31 241 LEU B O 1
ATOM 3651 N N . LYS B 1 242 ? -15.812 14.07 -6.676 1 95.75 242 LYS B N 1
ATOM 3652 C CA . LYS B 1 242 ? -16.891 14.188 -7.645 1 95.75 242 LYS B CA 1
ATOM 3653 C C . LYS B 1 242 ? -17.047 12.914 -8.469 1 95.75 242 LYS B C 1
ATOM 3655 O O . LYS B 1 242 ? -18.141 12.547 -8.867 1 95.75 242 LYS B O 1
ATOM 3660 N N . THR B 1 243 ? -15.938 12.227 -8.695 1 96.38 243 THR B N 1
ATOM 3661 C CA . THR B 1 243 ? -15.953 11.078 -9.594 1 96.38 243 THR B CA 1
ATOM 3662 C C . THR B 1 243 ? -15.797 9.773 -8.82 1 96.38 243 THR B C 1
ATOM 3664 O O . THR B 1 243 ? -15.562 8.719 -9.414 1 96.38 243 THR B O 1
ATOM 3667 N N . ALA B 1 244 ? -15.883 9.859 -7.488 1 94.44 244 ALA B N 1
ATOM 3668 C CA . ALA B 1 244 ? -15.656 8.695 -6.633 1 94.44 244 ALA B CA 1
ATOM 3669 C C . ALA B 1 244 ? -16.578 7.543 -7.023 1 94.44 244 ALA B C 1
ATOM 3671 O O . ALA B 1 244 ? -17.75 7.754 -7.336 1 94.44 244 ALA B O 1
ATOM 3672 N N . PRO B 1 245 ? -15.938 6.383 -7.043 1 88.88 245 PRO B N 1
ATOM 3673 C CA . PRO B 1 245 ? -16.781 5.215 -7.32 1 88.88 245 PRO B CA 1
ATOM 3674 C C . PRO B 1 245 ? -17.656 4.828 -6.137 1 88.88 245 PRO B C 1
ATOM 3676 O O . PRO B 1 245 ? -17.312 5.102 -4.98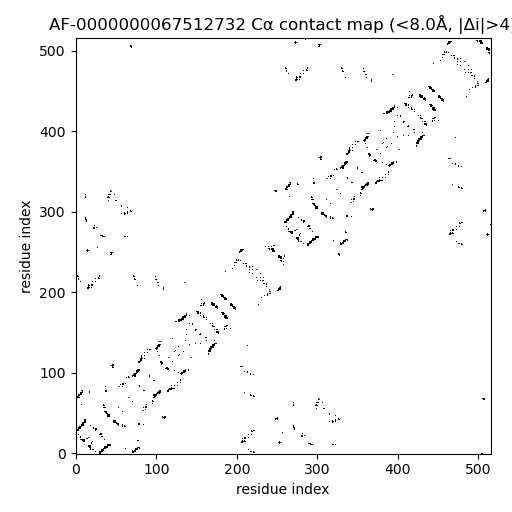4 1 88.88 245 PRO B O 1
ATOM 3679 N N . SER B 1 246 ? -18.812 4.309 -6.324 1 89 246 SER B N 1
ATOM 3680 C CA . SER B 1 246 ? -19.672 3.816 -5.254 1 89 246 SER B CA 1
ATOM 3681 C C . SER B 1 246 ? -19.312 2.393 -4.859 1 89 246 SER B C 1
ATOM 3683 O O . SER B 1 246 ? -19.969 1.437 -5.273 1 89 246 SER B O 1
ATOM 3685 N N . LEU B 1 247 ? -18.25 2.291 -4.082 1 93.88 247 LEU B N 1
ATOM 3686 C CA . LEU B 1 247 ? -17.797 0.985 -3.613 1 93.88 247 LEU B CA 1
ATOM 3687 C C . LEU B 1 247 ? -18.078 0.813 -2.125 1 93.88 247 LEU B C 1
ATOM 3689 O O . LEU B 1 247 ? -17.906 1.748 -1.343 1 93.88 247 LEU B O 1
ATOM 3693 N N . GLY B 1 248 ? -18.469 -0.429 -1.755 1 93.19 248 GLY B N 1
ATOM 3694 C CA . GLY B 1 248 ? -18.75 -0.744 -0.361 1 93.19 248 GLY B CA 1
ATOM 3695 C C . GLY B 1 248 ? -20.109 -0.276 0.102 1 93.19 248 GLY B C 1
ATOM 3696 O O . GLY B 1 248 ? -20.875 0.299 -0.678 1 93.19 248 GLY B O 1
ATOM 3697 N N . HIS B 1 249 ? -20.484 -0.528 1.346 1 95.56 249 HIS B N 1
ATOM 3698 C CA . HIS B 1 249 ? -21.828 -0.271 1.853 1 95.56 249 HIS B CA 1
ATOM 3699 C C . HIS B 1 249 ? -21.828 0.91 2.816 1 95.56 249 HIS B C 1
ATOM 3701 O O . HIS B 1 249 ? -22.891 1.325 3.287 1 95.56 249 HIS B O 1
ATOM 3707 N N . GLY B 1 250 ? -20.656 1.474 3.127 1 95.38 250 GLY B N 1
ATOM 3708 C CA . GLY B 1 250 ? -20.516 2.611 4.023 1 95.38 250 GLY B CA 1
ATOM 3709 C C . GLY B 1 250 ? -19.922 3.83 3.348 1 95.38 250 GLY B C 1
ATOM 3710 O O . GLY B 1 250 ? -20.359 4.238 2.277 1 95.38 250 GLY B O 1
ATOM 3711 N N . HIS B 1 251 ? -18.953 4.488 4.051 1 93.88 251 HIS B N 1
ATOM 3712 C CA . HIS B 1 251 ? -18.219 5.586 3.43 1 93.88 251 HIS B CA 1
ATOM 3713 C C . HIS B 1 251 ? -17.219 5.066 2.402 1 93.88 251 HIS B C 1
ATOM 3715 O O . HIS B 1 251 ? -16.156 4.57 2.766 1 93.88 251 HIS B O 1
ATOM 3721 N N . GLY B 1 252 ? -17.516 5.285 1.148 1 94.88 252 GLY B N 1
ATOM 3722 C CA . GLY B 1 252 ? -16.719 4.719 0.078 1 94.88 252 GLY B CA 1
ATOM 3723 C C . GLY B 1 252 ? -15.453 5.512 -0.2 1 94.88 252 GLY B C 1
ATOM 3724 O O . GLY B 1 252 ? -15.312 6.645 0.263 1 94.88 252 GLY B O 1
ATOM 3725 N N . PRO B 1 253 ? -14.516 4.84 -0.922 1 95.94 253 PRO B N 1
ATOM 3726 C CA . PRO B 1 253 ? -13.25 5.492 -1.274 1 95.94 253 PRO B CA 1
ATOM 3727 C C . PRO B 1 253 ? -13.422 6.582 -2.33 1 95.94 253 PRO B C 1
ATOM 3729 O O . PRO B 1 253 ? -14.477 6.668 -2.965 1 95.94 253 PRO B O 1
ATOM 3732 N N . LEU B 1 254 ? -12.359 7.418 -2.463 1 96.88 254 LEU B N 1
ATOM 3733 C CA . LEU B 1 254 ? -12.266 8.43 -3.514 1 96.88 254 LEU B CA 1
ATOM 3734 C C . LEU B 1 254 ? -11.82 7.801 -4.832 1 96.88 254 LEU B C 1
ATOM 3736 O O . LEU B 1 254 ? -11.375 6.648 -4.859 1 96.88 254 LEU B O 1
ATOM 3740 N N . ASP B 1 255 ? -11.992 8.594 -5.926 1 97.69 255 ASP B N 1
ATOM 3741 C CA . ASP B 1 255 ? -11.406 8.227 -7.211 1 97.69 255 ASP B CA 1
ATOM 3742 C C . ASP B 1 255 ? -9.953 8.68 -7.301 1 97.69 255 ASP B C 1
ATOM 3744 O O . ASP B 1 255 ? -9.664 9.789 -7.766 1 97.69 255 ASP B O 1
ATOM 3748 N N . HIS B 1 256 ? -9.047 7.781 -6.996 1 97.94 256 HIS B N 1
ATOM 3749 C CA . HIS B 1 256 ? -7.633 8.156 -6.969 1 97.94 256 HIS B CA 1
ATOM 3750 C C . HIS B 1 256 ? -7.078 8.305 -8.383 1 97.94 256 HIS B C 1
ATOM 3752 O O . HIS B 1 256 ? -5.957 8.789 -8.562 1 97.94 256 HIS B O 1
ATOM 3758 N N . TRP B 1 257 ? -7.836 7.914 -9.461 1 97.25 257 TRP B N 1
ATOM 3759 C CA . TRP B 1 257 ? -7.41 8.094 -10.844 1 97.25 257 TRP B CA 1
ATOM 3760 C C . TRP B 1 257 ? -7.699 9.516 -11.32 1 97.25 257 TRP B C 1
ATOM 3762 O O . TRP B 1 257 ? -7.234 9.922 -12.391 1 97.25 257 TRP B O 1
ATOM 3772 N N . ALA B 1 258 ? -8.461 10.211 -10.562 1 96.25 258 ALA B N 1
ATOM 3773 C CA . ALA B 1 258 ? -8.953 11.516 -11.008 1 96.25 258 ALA B CA 1
ATOM 3774 C C . ALA B 1 258 ? -7.809 12.406 -11.469 1 96.25 258 ALA B C 1
ATOM 3776 O O . ALA B 1 258 ? -6.668 12.25 -11.031 1 96.25 258 ALA B O 1
#

Solvent-accessible surface area (backbone atoms only — not comparable to full-atom values): 24348 Å² total; per-residue (Å²): 135,41,24,33,34,38,39,14,18,40,30,13,46,23,32,22,38,44,48,24,29,41,47,33,15,50,66,72,67,24,48,44,26,36,22,61,31,26,44,31,17,16,34,35,78,30,74,81,42,79,44,76,52,58,35,68,56,32,31,41,9,47,51,33,29,64,75,43,38,76,66,34,13,23,30,37,36,29,43,44,36,40,63,35,38,50,30,49,29,50,46,35,61,74,68,64,58,43,53,21,30,36,29,64,44,50,51,44,92,71,61,46,75,36,37,41,79,77,18,55,57,38,39,48,71,55,37,32,54,66,19,48,27,34,48,34,40,53,70,53,44,23,63,74,69,71,48,88,64,77,41,60,70,46,35,53,50,46,27,50,53,52,31,72,52,42,22,57,19,19,38,34,32,59,38,42,58,96,69,70,46,38,26,29,38,40,24,41,92,90,42,77,45,81,47,76,43,74,59,76,91,67,63,31,56,29,28,53,67,43,43,36,48,28,33,28,27,40,32,38,28,71,65,41,54,66,72,58,16,48,52,52,20,52,54,47,46,52,47,10,48,73,61,30,50,92,45,46,86,40,37,6,28,48,24,63,82,94,134,42,24,34,35,38,39,13,18,39,31,11,46,22,32,21,37,44,46,24,30,42,45,33,16,50,64,72,68,24,49,44,27,36,23,61,31,26,45,32,18,17,34,34,78,30,75,81,42,80,45,75,51,58,36,68,58,31,32,41,9,46,50,33,29,63,74,42,39,77,66,34,12,24,29,38,36,30,42,43,36,40,65,35,39,50,31,49,30,50,45,36,61,74,67,64,59,44,53,22,31,36,29,65,43,50,51,43,92,70,63,47,77,34,36,40,79,76,18,54,56,39,39,48,70,54,37,31,53,65,18,50,27,34,49,33,39,52,69,53,45,22,63,75,68,72,48,88,66,78,40,59,68,45,33,54,50,48,26,50,54,54,29,72,52,42,22,57,20,19,37,32,33,59,38,42,56,95,71,70,46,38,26,29,36,40,24,41,92,88,43,76,46,81,46,78,42,74,57,77,92,67,63,29,55,29,28,53,68,42,43,37,49,27,33,27,27,39,34,40,29,71,66,42,56,65,72,59,17,48,53,52,21,50,54,48,46,51,46,10,50,74,60,30,51,94,45,48,86,40,38,6,26,48,22,64,82,95

Nearest PDB structures (foldseek):
  8g1h-assembly1_A-2  TM=9.811E-01  e=1.553E-47  synthetic construct
  7r8y-assembly1_A  TM=9.817E-01  e=2.000E-32  synthetic construct
  1jxi-assembly1_B  TM=9.455E-01  e=9.836E-30  Salmonella enterica subsp. enterica serovar Typhimurium
  4jjp-assembly1_A  TM=9.299E-01  e=2.213E-26  Clostridioides difficile 630
  4ywr-assembly1_A  TM=9.143E-01  e=2.539E-19  Acinetobacter baumannii AB5075

InterPro domains:
  IPR001763 Rhodanese-like domain [PS50206] (155-188)
  IPR004399 Hydroxymethylpyrimidine kinase/phosphomethylpyrimidine kinase domain [TIGR00097] (4-257)
  IPR004399 Hydroxymethylpyrimidine kinase/phosphomethylpyrimidine kinase domain [cd01169] (18-244)
  IPR013749 Pyridoxamine kinase/Phosphomethylpyrimidine kinase [PF08543] (11-255)
  IPR029056 Ribokinase-like [G3DSA:3.40.1190.20] (1-258)
  IPR029056 Ribokinase-like [SSF53613] (2-257)

Foldseek 3Di:
DFEEEEEEADEPQQQATPSLLCLLLVLLPYHYAYQHAWYFDAHQQGTPDIGGDDLVSSLVSLVVCLVPDDHLFYEYEQNQEQSNLQSVLVSCVVSVHDQYEYEHHQAFPNGHGRYDLVNLVSCLQRPQQNHQEYEEEQVRLCSSVVHHQAALVSQQVSQVVSVVSHHQKYWYWQNHHDDQWTWIWIQHPVGIDIDIDGDDDDLQCGHLSRQLSSQLRSCSSVVDDNVVSNNVSVVLSVVQSNPADPDDDGHHHTNSND/DFEEEEEEADEPQQQATPSLLCLLLVLLPHHYAYQHAWYFDAHQQGTPDIGGDDLVSSLVSLVVCLVPDDHLFYEYEQNQEQSNLQSVLVSCVVSVHDQYEYEHHQAFPNGHGRYDLVNLVSCLQRPQQNHQEYEEEQVRLCSSVVHHQAALVSQQVSQVVSVVSHHQKYWYWQNHHDDQWTWIWIDHPVGIDIAIDGDDDDLQCGHLSRQLSSQLRSCSSVVDDNVVSNNVSVVLSVVQRNPADPDDDGHHHTNSND